Protein 5KOL (pdb70)

Nearest PDB structures (foldseek):
  5kol-assembly2_D  TM=9.914E-01  e=4.634E-33  Escherichia coli O157:H7
  5v01-assembly1_B  TM=9.954E-01  e=6.186E-23  Klebsiella pneumoniae subsp. pneumoniae MGH 78578
  5kvk-assembly1_A-2  TM=9.880E-01  e=1.125E-22  Klebsiella pneumoniae 700603
  6l19-assembly1_B  TM=9.894E-01  e=8.088E-22  Enterobacter asburiae
  5vu3-assembly2_B  TM=9.616E-01  e=5.013E-22  Enterobacter cloacae subsp. cloacae ATCC 13047

Secondary structure (DSSP, 8-state):
----TT-------TT--HHHHHHHHHHHHHHTT--EEEEESTTTTHHHHHHHTSTTGGGTEEEEEEE-SHHHHHHHS---HHHHHHH-SSSHHHHHHHHHHHHHHHT-SEEEEEEE--SS---TTSPPTTEEEEEEEETTEEEEEEEE--S-HHHHHHHHHHHHHHHHHHHT-/---TTTTPPP---TT--HHHHHHHHHHHHHHHT--EEEEESTTTTHHHHHHHTSTTGGGTEEEEEEE-SHHHHHHHH---HHHHHHH-SSSHHHHHHHHHHHHHHHT-SEEEEEEE--SS---TT-PPTTEEEEEEEETTEEEEEEEE--S-HHHHHHHHHHHHHHHHHHHH-/---TTTTPPP---TT--HHHHHHHHHHHHHHHT--EEEEESTTTTHHHHHHHHSTTGGGTEEEEEEE-SHHHHHHHH---HHHHHHH-SSSHHHHHHHHHHHHHHHT-SEEEEEEE--SS---TTSPPTTEEEEEEEETTEEEEEEEE--S-HHHHHHHHHHHHHHHHHHHH-/----TT--PPPP-TT--HHHHHHHHHHHHHHTT--EEEEESTTTTHHHHHHHTSTTGGGTEEEEEEE-SHHHHHHHH---HHHHHHH-SSSHHHHHHHHHHHHHHHT-SEEEEEEE--SS---TTSPPTTEEEEEEEETTEEEEEEEE--S-HHHHHHHHHHHHHHHHHHT-

Radius of gyration: 26.07 Å; Cα contacts (8 Å, |Δi|>4): 1573; chains: 4; bounding box: 56×69×70 Å

InterPro domains:
  IPR008136 CinA, C-terminal [PF02464] (19-171)
  IPR008136 CinA, C-terminal [TIGR00199] (24-169)
  IPR036653 CinA-like, C-terminal [G3DSA:3.90.950.20] (1-172)
  IPR036653 CinA-like, C-terminal [SSF142433] (16-171)

CATH classification: 3.90.950.20

Sequence (691 aa):
GMNINRNKIVQQLLADTDTIENLTSALSQRLIADQLRLTTAESCTGGKLASSALCAAEDTPKFYGAGFVTFTDQAKMKILSSVSQQSSLERYSAVSEKVAAEMATGAIERRADADVSIAITGYGGPEGGEDGTPAGTVWFAWHIKGQNYTAVMHFAGDCETVLALAVRFALAQLLQLLLGMNINRNKIVQLADTDTIENLTSSALSQRLIADQLRLTTAESCTGGKLASSALCAAEDTPKFYGAGFVTFTDQQAKMKILSVSQQSLERYSAVSEKVAAEMATGAIERADADVSIAITGYGGPEGGEDGTPAGTVWFAWHIKGQNYTAVMHFAGDCETVLALAVRFALAQLLQLLLGMNINRNKIVQLADTDTIENLTSALSQRRLIADQLRLTTAESCTGGKLASSALCAAEDTPKFYGAGFVTFTDQAKMKILSVSQQSLERYSAVSEKVAAEMATGAIERADADVSIAITGYGGPEGGEDGTPAGTVWFAWHIKGQNYTAVMHFAGDCETVLALAVRFALAQLLQLLLGMNINRNKIVQLADTDTIENLTSALSQRLIADQLRLTTAESCTGGKLASALCAAEDTPKFYGAGFVTFTDQAKMKILSVSQQSLERYSAVSEKVAAEMATGAIERADADVSIAITGYGGPEGGEDGTPAGTVWFAWHIKGQNYTAVMHFAGDCETVLALAVRFALAQLLQLL

Organism: Escherichia coli O157:H7 (NCBI:txid83334)

Foldseek 3Di:
DDDCPLVDQDDDDPCLALQNLLVVVVVVCLVVQFAEEEEEALLQCVLVVSLVPYPPSVSHYDYYYYQHDPVSLCPQQVQDPVCCVVANCQGQSNQQSSQVSRCVNVVGAKYKYKDFALDPQHDPVPGHHQKMKMWMHHPNDIDIDIDRDDDHSVRSSSVRSSSRSVSVVSVSD/DDDCQLQPQDDDDPPLALQNLLQLVVVLCLVVQFAEEEEEALLQCVLVVSLVPHPPSVSHYDYYYYQHDPVSLCVQQVQDPVVCVPANCQHQSNQQSNQNSRCVVVVGAKYKGKDAALDPDHDPVPGHHQWMKIWMDHPNDIDIDIDRDDDHSVVSSSVRSSSRSVSVSSNSD/DDDCQLQPQDDDDPVLALQVLLQLVVVLQLVVQFAEEEEEELLQCPLVVSNVPYPPSVSHYDYYYYQHDPVSLCPQQVQDPVCCVVANCQGQSSQQSSFVSRCVVVVGAKYKYKDAALDPQHDPVPGHHLKMKMWMDHPNDIDIDIDRDDDHSVVSSSVRSSSRSVSVSSNSD/DDDCPLVDQDDDDPCLDLQNLLQLVLVVCLVVQFAEEEEEALLQCVLVVSLVPHPPSVSHYDYYYYQHDPVSLCPQQVQDPVCCVVANCQHQSNQQSSQVSRCVRPVGAKYKYKDFALDPQHDPVPGHHLWIKMWMGHRNDIDIDIDRDDDHSVVSSSCRSSSRSVSVSSVD

Structure (mmCIF, N/CA/C/O backbone):
data_5KOL
#
_entry.id   5KOL
#
_cell.length_a   76.690
_cell.length_b   89.150
_cell.length_c   245.220
_cell.angle_alpha   90.00
_cell.angle_beta   90.00
_cell.angle_gamma   90.00
#
_symmetry.space_group_name_H-M   'C 2 2 21'
#
loop_
_entity.id
_entity.type
_entity.pdbx_description
1 polymer 'Uncharacterized protein'
2 non-polymer 'CHLORIDE ION'
3 non-polymer GLYCEROL
4 non-polymer 'ACETATE ION'
5 water water
#
loop_
_atom_site.group_PDB
_atom_site.id
_atom_site.type_symbol
_atom_site.label_atom_id
_atom_site.label_alt_id
_atom_site.label_comp_id
_atom_site.label_asym_id
_atom_site.label_entity_id
_atom_site.label_seq_id
_atom_site.pdbx_PDB_ins_code
_atom_site.Cartn_x
_atom_site.Cartn_y
_atom_site.Cartn_z
_atom_site.occupancy
_atom_site.B_iso_or_equiv
_atom_site.auth_seq_id
_atom_site.auth_comp_id
_atom_site.auth_asym_id
_atom_site.auth_atom_id
_atom_site.pdbx_PDB_model_num
ATOM 1 N N . GLY A 1 1 ? 36.855 28.490 98.311 1.00 64.59 0 GLY A N 1
ATOM 2 C CA . GLY A 1 1 ? 36.080 28.499 99.541 1.00 66.45 0 GLY A CA 1
ATOM 3 C C . GLY A 1 1 ? 36.598 29.524 100.540 1.00 66.32 0 GLY A C 1
ATOM 4 O O . GLY A 1 1 ? 37.716 29.399 101.043 1.00 69.48 0 GLY A O 1
ATOM 5 N N . MET A 1 2 ? 35.777 30.528 100.842 1.00 51.79 1 MET A N 1
ATOM 6 C CA . MET A 1 2 ? 36.184 31.677 101.643 1.00 53.32 1 MET A CA 1
ATOM 7 C C . MET A 1 2 ? 35.821 31.469 103.114 1.00 55.62 1 MET A C 1
ATOM 8 O O . MET A 1 2 ? 34.637 31.401 103.461 1.00 43.77 1 MET A O 1
ATOM 13 N N . ASN A 1 3 ? 36.837 31.420 103.977 1.00 52.17 2 ASN A N 1
ATOM 14 C CA . ASN A 1 3 ? 36.636 31.291 105.418 1.00 48.10 2 ASN A CA 1
ATOM 15 C C . ASN A 1 3 ? 36.464 32.675 106.034 1.00 51.74 2 ASN A C 1
ATOM 16 O O . ASN A 1 3 ? 37.273 33.569 105.778 1.00 61.32 2 ASN A O 1
ATOM 21 N N . ILE A 1 4 ? 35.410 32.856 106.834 1.00 45.71 3 ILE A N 1
ATOM 22 C CA . ILE A 1 4 ? 35.011 34.193 107.272 1.00 48.76 3 ILE A CA 1
ATOM 23 C C . ILE A 1 4 ? 35.157 34.385 108.777 1.00 45.92 3 ILE A C 1
ATOM 24 O O . ILE A 1 4 ? 34.638 35.367 109.321 1.00 41.38 3 ILE A O 1
ATOM 29 N N . ASN A 1 5 ? 35.867 33.483 109.466 1.00 47.73 4 ASN A N 1
ATOM 30 C CA . ASN A 1 5 ? 36.005 33.593 110.919 1.00 55.12 4 ASN A CA 1
ATOM 31 C C . ASN A 1 5 ? 36.741 34.861 111.341 1.00 54.39 4 ASN A C 1
ATOM 32 O O . ASN A 1 5 ? 36.538 35.355 112.457 1.00 51.14 4 ASN A O 1
ATOM 37 N N . ARG A 1 6 ? 37.604 35.393 110.487 1.00 45.96 5 ARG A N 1
ATOM 38 C CA . ARG A 1 6 ? 38.359 36.576 110.872 1.00 56.79 5 ARG A CA 1
ATOM 39 C C . ARG A 1 6 ? 37.726 37.876 110.380 1.00 50.81 5 ARG A C 1
ATOM 40 O O . ARG A 1 6 ? 38.173 38.955 110.783 1.00 48.25 5 ARG A O 1
ATOM 48 N N . ASN A 1 7 ? 36.685 37.800 109.546 1.00 51.21 6 ASN A N 1
ATOM 49 C CA . ASN A 1 7 ? 35.961 38.984 109.073 1.00 43.17 6 ASN A CA 1
ATOM 50 C C . ASN A 1 7 ? 35.046 39.508 110.185 1.00 42.08 6 ASN A C 1
ATOM 51 O O . ASN A 1 7 ? 33.817 39.379 110.156 1.00 42.32 6 ASN A O 1
ATOM 56 N N . LYS A 1 8 ? 35.670 40.115 111.191 1.00 41.13 7 LYS A N 1
ATOM 57 C CA . LYS A 1 8 ? 34.954 40.877 112.206 1.00 48.63 7 LYS A CA 1
ATOM 58 C C . LYS A 1 8 ? 35.438 42.317 112.150 1.00 45.43 7 LYS A C 1
ATOM 59 O O . LYS A 1 8 ? 36.645 42.563 112.084 1.00 38.23 7 LYS A O 1
ATOM 65 N N . ILE A 1 9 ? 34.498 43.258 112.148 1.00 38.97 8 ILE A N 1
ATOM 66 C CA . ILE A 1 9 ? 34.822 44.668 112.333 1.00 42.97 8 ILE A CA 1
ATOM 67 C C . ILE A 1 9 ? 35.155 44.872 113.809 1.00 48.42 8 ILE A C 1
ATOM 68 O O . ILE A 1 9 ? 34.280 44.749 114.670 1.00 46.18 8 ILE A O 1
ATOM 73 N N . VAL A 1 10 ? 36.420 45.171 114.112 1.00 42.69 9 VAL A N 1
ATOM 74 C CA . VAL A 1 10 ? 36.810 45.296 115.509 1.00 41.70 9 VAL A CA 1
ATOM 75 C C . VAL A 1 10 ? 36.061 46.460 116.142 1.00 41.74 9 VAL A C 1
ATOM 76 O O . VAL A 1 10 ? 35.824 47.498 115.508 1.00 42.32 9 VAL A O 1
ATOM 80 N N . GLN A 1 11 ? 35.645 46.274 117.391 1.00 39.20 10 GLN A N 1
ATOM 81 C CA A GLN A 1 11 ? 35.008 47.324 118.178 0.63 40.82 10 GLN A CA 1
ATOM 82 C CA B GLN A 1 11 ? 35.014 47.333 118.170 0.37 40.85 10 GLN A CA 1
ATOM 83 C C . GLN A 1 11 ? 36.049 47.854 119.157 1.00 42.42 10 GLN A C 1
ATOM 84 O O . GLN A 1 11 ? 36.437 47.150 120.095 1.00 44.94 10 GLN A O 1
ATOM 95 N N . LEU A 1 12 ? 36.516 49.080 118.935 1.00 35.43 11 LEU A N 1
ATOM 96 C CA A LEU A 1 12 ? 37.609 49.610 119.740 0.34 35.48 11 LEU A CA 1
ATOM 97 C CA B LEU A 1 12 ? 37.608 49.615 119.738 0.66 35.85 11 LEU A CA 1
ATOM 98 C C . LEU A 1 12 ? 37.225 49.679 121.214 1.00 37.99 11 LEU A C 1
ATOM 99 O O . LEU A 1 12 ? 36.146 50.163 121.573 1.00 37.53 11 LEU A O 1
ATOM 108 N N . ALA A 1 13 ? 38.120 49.203 122.062 1.00 37.22 12 ALA A N 1
ATOM 109 C CA . ALA A 1 13 ? 37.975 49.262 123.511 1.00 33.80 12 ALA A CA 1
ATOM 110 C C . ALA A 1 13 ? 38.998 50.246 124.068 1.00 36.08 12 ALA A C 1
ATOM 111 O O . ALA A 1 13 ? 40.008 50.556 123.423 1.00 32.21 12 ALA A O 1
ATOM 113 N N . ASP A 1 14 ? 38.750 50.729 125.287 1.00 33.57 13 ASP A N 1
ATOM 114 C CA . ASP A 1 14 ? 39.711 51.653 125.886 1.00 31.68 13 ASP A CA 1
ATOM 115 C C . ASP A 1 14 ? 41.092 51.030 126.052 1.00 25.71 13 ASP A C 1
ATOM 116 O O . ASP A 1 14 ? 42.088 51.763 126.133 1.00 32.11 13 ASP A O 1
ATOM 121 N N . THR A 1 15 ? 41.186 49.701 126.117 1.00 31.22 14 THR A N 1
ATOM 122 C CA . THR A 1 15 ? 42.501 49.065 126.163 1.00 30.43 14 THR A CA 1
ATOM 123 C C . THR A 1 15 ? 43.207 49.097 124.813 1.00 31.36 14 THR A C 1
ATOM 124 O O . THR A 1 15 ? 44.420 48.871 124.760 1.00 27.86 14 THR A O 1
ATOM 128 N N . ASP A 1 16 ? 42.484 49.377 123.724 1.00 27.42 15 ASP A N 1
ATOM 129 C CA . ASP A 1 16 ? 43.097 49.528 122.401 1.00 34.33 15 ASP A CA 1
ATOM 130 C C . ASP A 1 16 ? 43.681 50.933 122.222 1.00 29.26 15 ASP A C 1
ATOM 131 O O . ASP A 1 16 ? 43.293 51.697 121.339 1.00 29.62 15 ASP A O 1
ATOM 136 N N . THR A 1 17 ? 44.636 51.272 123.087 1.00 29.36 16 THR A N 1
ATOM 137 C CA . THR A 1 17 ? 45.368 52.519 122.920 1.00 26.90 16 THR A CA 1
ATOM 138 C C . THR A 1 17 ? 46.367 52.393 121.766 1.00 28.71 16 THR A C 1
ATOM 139 O O . THR A 1 17 ? 46.744 51.297 121.367 1.00 25.17 16 THR A O 1
ATOM 143 N N . ILE A 1 18 ? 46.812 53.540 121.237 1.00 27.42 17 ILE A N 1
ATOM 144 C CA . ILE A 1 18 ? 47.891 53.504 120.246 1.00 28.32 17 ILE A CA 1
ATOM 145 C C . ILE A 1 18 ? 49.075 52.714 120.784 1.00 29.85 17 ILE A C 1
ATOM 146 O O . ILE A 1 18 ? 49.680 51.905 120.077 1.00 25.82 17 ILE A O 1
ATOM 151 N N . GLU A 1 19 ? 49.420 52.941 122.050 1.00 28.86 18 GLU A N 1
ATOM 152 C CA . GLU A 1 19 ? 50.586 52.295 122.636 1.00 29.58 18 GLU A CA 1
ATOM 153 C C . GLU A 1 19 ? 50.426 50.778 122.652 1.00 28.65 18 GLU A C 1
ATOM 154 O O . GLU A 1 19 ? 51.336 50.047 122.245 1.00 26.23 18 GLU A O 1
ATOM 160 N N . ASN A 1 20 ? 49.280 50.285 123.148 1.00 25.17 19 ASN A N 1
ATOM 161 C CA . ASN A 1 20 ? 49.075 48.842 123.279 1.00 27.25 19 ASN A CA 1
ATOM 162 C C . ASN A 1 20 ? 48.953 48.174 121.917 1.00 26.93 19 ASN A C 1
ATOM 163 O O . ASN A 1 20 ? 49.439 47.055 121.725 1.00 21.24 19 ASN A O 1
ATOM 168 N N . LEU A 1 21 ? 48.309 48.844 120.961 1.00 26.52 20 LEU A N 1
ATOM 169 C CA . LEU A 1 21 ? 48.145 48.267 119.628 1.00 28.41 20 LEU A CA 1
ATOM 170 C C . LEU A 1 21 ? 49.485 48.131 118.915 1.00 23.55 20 LEU A C 1
ATOM 171 O O . LEU A 1 21 ? 49.754 47.107 118.280 1.00 30.61 20 LEU A O 1
ATOM 176 N N . THR A 1 22 ? 50.328 49.163 118.988 1.00 23.45 21 THR A N 1
ATOM 177 C CA . THR A 1 22 ? 51.616 49.092 118.302 1.00 24.10 21 THR A CA 1
ATOM 178 C C . THR A 1 22 ? 52.560 48.144 119.020 1.00 26.67 21 THR A C 1
ATOM 179 O O . THR A 1 22 ? 53.461 47.579 118.393 1.00 24.13 21 THR A O 1
ATOM 183 N N . SER A 1 23 ? 52.368 47.962 120.334 1.00 22.96 22 SER A N 1
ATOM 184 C CA . SER A 1 23 ? 53.098 46.928 121.056 1.00 27.07 22 SER A CA 1
ATOM 185 C C . SER A 1 23 ? 52.803 45.550 120.486 1.00 24.93 22 SER A C 1
ATOM 186 O O . SER A 1 23 ? 53.720 44.772 120.178 1.00 27.88 22 SER A O 1
ATOM 189 N N . ALA A 1 24 ? 51.519 45.217 120.351 1.00 25.75 23 ALA A N 1
ATOM 190 C CA . ALA A 1 24 ? 51.169 43.904 119.816 1.00 27.07 23 ALA A CA 1
ATOM 191 C C . ALA A 1 24 ? 51.606 43.782 118.360 1.00 29.96 23 ALA A C 1
ATOM 192 O O . ALA A 1 24 ? 52.200 42.774 117.956 1.00 27.38 23 ALA A O 1
ATOM 194 N N . LEU A 1 25 ? 51.352 44.825 117.569 1.00 30.48 24 LEU A N 1
ATOM 195 C CA . LEU A 1 25 ? 51.627 44.761 116.138 1.00 28.64 24 LEU A CA 1
ATOM 196 C C . LEU A 1 25 ? 53.124 44.684 115.852 1.00 27.50 24 LEU A C 1
ATOM 197 O O . LEU A 1 25 ? 53.557 43.934 114.964 1.00 28.37 24 LEU A O 1
ATOM 202 N N . SER A 1 26 ? 53.937 45.462 116.575 1.00 26.95 25 SER A N 1
ATOM 203 C CA . SER A 1 26 ? 55.366 45.444 116.297 1.00 31.89 25 SER A CA 1
ATOM 204 C C . SER A 1 26 ? 55.948 44.060 116.545 1.00 31.64 25 SER A C 1
ATOM 205 O O . SER A 1 26 ? 56.654 43.508 115.697 1.00 30.78 25 SER A O 1
ATOM 208 N N . GLN A 1 27 ? 55.616 43.449 117.680 1.00 26.66 26 GLN A N 1
ATOM 209 C CA . GLN A 1 27 ? 56.236 42.165 117.978 1.00 37.36 26 GLN A CA 1
ATOM 210 C C . GLN A 1 27 ? 55.704 41.061 117.079 1.00 29.60 26 GLN A C 1
ATOM 211 O O . GLN A 1 27 ? 56.437 40.120 116.756 1.00 34.54 26 GLN A O 1
ATOM 217 N N . ARG A 1 28 ? 54.463 41.192 116.612 1.00 29.26 27 ARG A N 1
ATOM 218 C CA . ARG A 1 28 ? 53.911 40.209 115.686 1.00 31.30 27 ARG A CA 1
ATOM 219 C C . ARG A 1 28 ? 54.625 40.249 114.337 1.00 40.98 27 ARG A C 1
ATOM 220 O O . ARG A 1 28 ? 54.991 39.199 113.777 1.00 35.83 27 ARG A O 1
ATOM 228 N N . LEU A 1 29 ? 54.812 41.449 113.786 1.00 31.70 28 LEU A N 1
ATOM 229 C CA . LEU A 1 29 ? 55.444 41.549 112.474 1.00 31.79 28 LEU A CA 1
ATOM 230 C C . LEU A 1 29 ? 56.929 41.218 112.544 1.00 30.80 28 LEU A C 1
ATOM 231 O O . LEU A 1 29 ? 57.472 40.620 111.606 1.00 39.73 28 LEU A O 1
ATOM 236 N N . ILE A 1 30 ? 57.600 41.598 113.635 1.00 32.57 29 ILE A N 1
ATOM 237 C CA . ILE A 1 30 ? 58.998 41.216 113.811 1.00 40.19 29 ILE A CA 1
ATOM 238 C C . ILE A 1 30 ? 59.124 39.700 113.868 1.00 44.55 29 ILE A C 1
ATOM 239 O O . ILE A 1 30 ? 60.018 39.108 113.251 1.00 45.68 29 ILE A O 1
ATOM 244 N N . ALA A 1 31 ? 58.220 39.048 114.600 1.00 40.24 30 ALA A N 1
ATOM 245 C CA . ALA A 1 31 ? 58.258 37.600 114.705 1.00 43.77 30 ALA A CA 1
ATOM 246 C C . ALA A 1 31 ? 58.043 36.956 113.343 1.00 49.33 30 ALA A C 1
ATOM 247 O O . ALA A 1 31 ? 58.688 35.953 113.009 1.00 48.65 30 ALA A O 1
ATOM 249 N N . ASP A 1 32 ? 57.149 37.527 112.541 1.00 42.51 31 ASP A N 1
ATOM 250 C CA . ASP A 1 32 ? 56.861 37.006 111.213 1.00 39.15 31 ASP A CA 1
ATOM 251 C C . ASP A 1 32 ? 57.856 37.483 110.166 1.00 44.34 31 ASP A C 1
ATOM 252 O O . ASP A 1 32 ? 57.721 37.109 108.996 1.00 40.88 31 ASP A O 1
ATOM 257 N N . GLN A 1 33 ? 58.841 38.292 110.551 1.00 38.20 32 GLN A N 1
ATOM 258 C CA . GLN A 1 33 ? 59.799 38.868 109.607 1.00 48.55 32 GLN A CA 1
ATOM 259 C C . GLN A 1 33 ? 59.087 39.536 108.428 1.00 44.59 32 GLN A C 1
ATOM 260 O O . GLN A 1 33 ? 59.444 39.356 107.259 1.00 40.97 32 GLN A O 1
ATOM 266 N N . LEU A 1 34 ? 58.056 40.311 108.747 1.00 37.62 33 LEU A N 1
ATOM 267 C CA . LEU A 1 34 ? 57.285 41.054 107.757 1.00 39.33 33 LEU A CA 1
ATOM 268 C C . LEU A 1 34 ? 57.571 42.545 107.880 1.00 37.24 33 LEU A C 1
ATOM 269 O O . LEU A 1 34 ? 57.793 43.055 108.984 1.00 32.35 33 LEU A O 1
ATOM 274 N N . ARG A 1 35 ? 57.571 43.243 106.742 1.00 40.65 34 ARG A N 1
ATOM 275 C CA . ARG A 1 35 ? 57.846 44.672 106.696 1.00 29.68 34 ARG A CA 1
ATOM 276 C C . ARG A 1 35 ? 56.580 45.445 106.322 1.00 30.17 34 ARG A C 1
ATOM 277 O O . ARG A 1 35 ? 55.914 45.125 105.334 1.00 31.50 34 ARG A O 1
ATOM 285 N N . LEU A 1 36 ? 56.241 46.439 107.130 1.00 36.51 35 LEU A N 1
ATOM 286 C CA . LEU A 1 36 ? 55.005 47.202 107.006 1.00 30.29 35 LEU A CA 1
ATOM 287 C C . LEU A 1 36 ? 55.273 48.538 106.324 1.00 29.70 35 LEU A C 1
ATOM 288 O O . LEU A 1 36 ? 56.341 49.133 106.487 1.00 26.83 35 LEU A O 1
ATOM 293 N N . THR A 1 37 ? 54.296 48.997 105.542 1.00 24.51 36 THR A N 1
ATOM 294 C CA . THR A 1 37 ? 54.288 50.342 104.992 1.00 27.99 36 THR A CA 1
ATOM 295 C C . THR A 1 37 ? 52.870 50.888 105.122 1.00 24.99 36 THR A C 1
ATOM 296 O O . THR A 1 37 ? 51.911 50.129 105.275 1.00 26.68 36 THR A O 1
ATOM 300 N N . THR A 1 38 ? 52.744 52.212 105.083 1.00 21.54 37 THR A N 1
ATOM 301 C CA . THR A 1 38 ? 51.464 52.881 105.313 1.00 21.54 37 THR A CA 1
ATOM 302 C C . THR A 1 38 ? 51.247 53.978 104.282 1.00 26.06 37 THR A C 1
ATOM 303 O O . THR A 1 38 ? 52.202 54.568 103.770 1.00 25.98 37 THR A O 1
ATOM 307 N N . ALA A 1 39 ? 49.974 54.247 103.996 1.00 24.85 38 ALA A N 1
ATOM 308 C CA . ALA A 1 39 ? 49.552 55.307 103.094 1.00 27.91 38 ALA A CA 1
ATOM 309 C C . ALA A 1 39 ? 48.357 55.990 103.736 1.00 27.07 38 ALA A C 1
ATOM 310 O O . ALA A 1 39 ? 47.398 55.316 104.113 1.00 24.50 38 ALA A O 1
ATOM 312 N N . GLU A 1 40 ? 48.392 57.313 103.876 1.00 21.78 39 GLU A N 1
ATOM 313 C CA . GLU A 1 40 ? 47.259 57.958 104.527 1.00 22.36 39 GLU A CA 1
ATOM 314 C C . GLU A 1 40 ? 46.965 59.297 103.883 1.00 22.75 39 GLU A C 1
ATOM 315 O O . GLU A 1 40 ? 47.827 59.912 103.254 1.00 24.45 39 GLU A O 1
ATOM 321 N N . SER A 1 41 ? 45.719 59.725 104.028 1.00 24.63 40 SER A N 1
ATOM 322 C CA . SER A 1 41 ? 45.316 61.035 103.544 1.00 25.85 40 SER A CA 1
ATOM 323 C C . SER A 1 41 ? 44.831 61.939 104.684 1.00 26.72 40 SER A C 1
ATOM 324 O O . SER A 1 41 ? 45.585 62.791 105.185 1.00 24.78 40 SER A O 1
ATOM 327 N N . CYS A 1 42 ? 43.566 61.769 105.088 1.00 24.57 41 CYS A N 1
ATOM 328 C CA . CYS A 1 42 ? 42.967 62.644 106.094 1.00 32.27 41 CYS A CA 1
ATOM 329 C C . CYS A 1 42 ? 43.699 62.578 107.436 1.00 34.55 41 CYS A C 1
ATOM 330 O O . CYS A 1 42 ? 43.746 63.584 108.153 1.00 26.90 41 CYS A O 1
ATOM 333 N N . THR A 1 43 ? 44.276 61.424 107.799 1.00 22.30 42 THR A N 1
ATOM 334 C CA . THR A 1 43 ? 44.969 61.339 109.090 1.00 25.86 42 THR A CA 1
ATOM 335 C C . THR A 1 43 ? 46.337 62.021 109.078 1.00 28.98 42 THR A C 1
ATOM 336 O O . THR A 1 43 ? 46.942 62.187 110.148 1.00 23.77 42 THR A O 1
ATOM 340 N N . GLY A 1 44 ? 46.837 62.421 107.902 1.00 27.98 43 GLY A N 1
ATOM 341 C CA . GLY A 1 44 ? 47.868 63.443 107.782 1.00 26.59 43 GLY A CA 1
ATOM 342 C C . GLY A 1 44 ? 49.283 63.034 108.134 1.00 31.27 43 GLY A C 1
ATOM 343 O O . GLY A 1 44 ? 50.182 63.876 108.062 1.00 28.31 43 GLY A O 1
ATOM 344 N N . GLY A 1 45 ? 49.533 61.773 108.461 1.00 20.81 44 GLY A N 1
ATOM 345 C CA . GLY A 1 45 ? 50.815 61.380 109.014 1.00 20.81 44 GLY A CA 1
ATOM 346 C C . GLY A 1 45 ? 50.735 60.877 110.439 1.00 22.17 44 GLY A C 1
ATOM 347 O O . GLY A 1 45 ? 51.757 60.433 110.990 1.00 23.98 44 GLY A O 1
ATOM 348 N N . LYS A 1 46 ? 49.550 60.919 111.049 1.00 23.79 45 LYS A N 1
ATOM 349 C CA . LYS A 1 46 ? 49.423 60.491 112.435 1.00 26.79 45 LYS A CA 1
ATOM 350 C C . LYS A 1 46 ? 49.477 58.972 112.584 1.00 28.14 45 LYS A C 1
ATOM 351 O O . LYS A 1 46 ? 49.831 58.494 113.669 1.00 23.51 45 LYS A O 1
ATOM 357 N N . LEU A 1 47 ? 49.135 58.202 111.534 1.00 25.44 46 LEU A N 1
ATOM 358 C CA . LEU A 1 47 ? 49.339 56.755 111.583 1.00 22.55 46 LEU A CA 1
ATOM 359 C C . LEU A 1 47 ? 50.827 56.421 111.563 1.00 26.12 46 LEU A C 1
ATOM 360 O O . LEU A 1 47 ? 51.313 55.644 112.397 1.00 27.21 46 LEU A O 1
ATOM 365 N N . ALA A 1 48 ? 51.569 57.027 110.624 1.00 26.91 47 ALA A N 1
ATOM 366 C CA . ALA A 1 48 ? 53.024 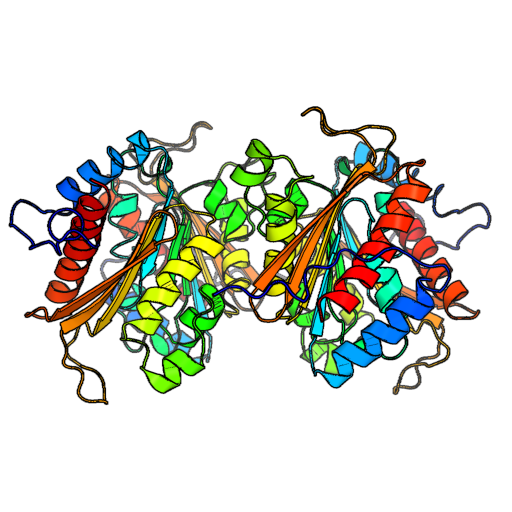56.899 110.597 1.00 23.83 47 ALA A CA 1
ATOM 367 C C . ALA A 1 48 ? 53.643 57.296 111.929 1.00 23.91 47 ALA A C 1
ATOM 368 O O . ALA A 1 48 ? 54.538 56.602 112.430 1.00 23.87 47 ALA A O 1
ATOM 370 N N . SER A 1 49 ? 53.182 58.416 112.501 1.00 23.34 48 SER A N 1
ATOM 371 C CA A SER A 1 49 ? 53.701 58.863 113.792 0.54 28.19 48 SER A CA 1
ATOM 372 C CA B SER A 1 49 ? 53.682 58.874 113.801 0.46 29.36 48 SER A CA 1
ATOM 373 C C . SER A 1 49 ? 53.443 57.832 114.881 1.00 29.10 48 SER A C 1
ATOM 374 O O . SER A 1 49 ? 54.289 57.634 115.768 1.00 27.83 48 SER A O 1
ATOM 379 N N . ALA A 1 50 ? 52.285 57.179 114.848 1.00 32.03 49 ALA A N 1
ATOM 380 C CA . ALA A 1 50 ? 51.998 56.145 115.833 1.00 31.31 49 ALA A CA 1
ATOM 381 C C . ALA A 1 50 ? 53.020 55.019 115.742 1.00 27.55 49 ALA A C 1
ATOM 382 O O . ALA A 1 50 ? 53.534 54.543 116.762 1.00 29.65 49 ALA A O 1
ATOM 384 N N . LEU A 1 51 ? 53.360 54.614 114.519 1.00 25.14 50 LEU A N 1
ATOM 385 C CA . LEU A 1 51 ? 54.305 53.524 114.300 1.00 24.60 50 LEU A CA 1
ATOM 386 C C . LEU A 1 51 ? 55.746 53.929 114.567 1.00 30.79 50 LEU A C 1
ATOM 387 O O . LEU A 1 51 ? 56.546 53.096 115.017 1.00 31.41 50 LEU A O 1
ATOM 392 N N . CYS A 1 52 ? 56.107 55.183 114.266 1.00 26.68 51 CYS A N 1
ATOM 393 C CA . CYS A 1 52 ? 57.463 55.635 114.541 1.00 31.59 51 CYS A CA 1
ATOM 394 C C . CYS A 1 52 ? 57.715 55.802 116.028 1.00 32.13 51 CYS A C 1
ATOM 395 O O . CYS A 1 52 ? 58.877 55.818 116.445 1.00 35.85 51 CYS A O 1
ATOM 398 N N . ALA A 1 53 ? 56.662 55.961 116.827 1.00 32.26 52 ALA A N 1
ATOM 399 C CA . ALA A 1 53 ? 56.798 56.033 118.274 1.00 31.77 52 ALA A CA 1
ATOM 400 C C . ALA A 1 53 ? 56.796 54.655 118.921 1.00 37.62 52 ALA A C 1
ATOM 401 O O . ALA A 1 53 ? 57.043 54.547 120.125 1.00 33.99 52 ALA A O 1
ATOM 403 N N . ALA A 1 54 ? 56.529 53.610 118.148 1.00 37.64 53 ALA A N 1
ATOM 404 C CA . ALA A 1 54 ? 56.579 52.271 118.696 1.00 40.02 53 ALA A CA 1
ATOM 405 C C . ALA A 1 54 ? 58.019 51.856 118.984 1.00 42.01 53 ALA A C 1
ATOM 406 O O . ALA A 1 54 ? 58.991 52.432 118.487 1.00 44.66 53 ALA A O 1
ATOM 408 N N . GLU A 1 55 ? 58.111 50.785 119.746 1.00 42.27 54 GLU A N 1
ATOM 409 C CA . GLU A 1 55 ? 59.374 50.199 120.098 1.00 47.77 54 GLU A CA 1
ATOM 410 C C . GLU A 1 55 ? 59.923 49.430 118.933 1.00 39.19 54 GLU A C 1
ATOM 411 O O . GLU A 1 55 ? 59.190 48.751 118.276 1.00 39.47 54 GLU A O 1
ATOM 417 N N . ASP A 1 56 ? 61.215 49.545 118.690 1.00 35.66 55 ASP A N 1
ATOM 418 C CA . ASP A 1 56 ? 61.876 48.769 117.637 1.00 42.48 55 ASP A CA 1
ATOM 419 C C . ASP A 1 56 ? 61.203 48.954 116.274 1.00 41.90 55 ASP A C 1
ATOM 420 O O . ASP A 1 56 ? 61.145 48.028 115.460 1.00 35.85 55 ASP A O 1
ATOM 425 N N . THR A 1 57 ? 60.707 50.173 116.021 1.00 36.32 56 THR A N 1
ATOM 426 C CA . THR A 1 57 ? 60.214 50.557 114.691 1.00 33.67 56 THR A CA 1
ATOM 427 C C . THR A 1 57 ? 61.097 50.090 113.536 1.00 32.51 56 THR A C 1
ATOM 428 O O . THR A 1 57 ? 60.556 49.517 112.584 1.00 30.74 56 THR A O 1
ATOM 432 N N . PRO A 1 58 ? 62.424 50.290 113.545 1.00 39.75 57 PRO A N 1
ATOM 433 C CA . PRO A 1 58 ? 63.205 49.975 112.338 1.00 35.43 57 PRO A CA 1
ATOM 434 C C . PRO A 1 58 ? 63.227 48.507 111.999 1.00 41.15 57 PRO A C 1
ATOM 435 O O . PRO A 1 58 ? 63.587 48.166 110.869 1.00 41.43 57 PRO A O 1
ATOM 439 N N . LYS A 1 59 ? 62.860 47.631 112.935 1.00 37.31 58 LYS A N 1
ATOM 440 C CA . LYS A 1 59 ? 62.821 46.206 112.666 1.00 37.12 58 LYS A CA 1
ATOM 441 C C . LYS A 1 59 ? 61.594 45.787 111.869 1.00 37.71 58 LYS A C 1
ATOM 442 O O . LYS A 1 59 ? 61.528 44.631 111.443 1.00 38.82 58 LYS A O 1
ATOM 448 N N . PHE A 1 60 ? 60.631 46.682 111.636 1.00 32.27 59 PHE A N 1
ATOM 449 C CA . PHE A 1 60 ? 59.469 46.273 110.852 1.00 30.37 59 PHE A CA 1
ATOM 450 C C . PHE A 1 60 ? 58.859 47.386 110.009 1.00 30.14 59 PHE A C 1
ATOM 451 O O . PHE A 1 60 ? 57.985 47.103 109.182 1.00 28.74 59 PHE A O 1
ATOM 459 N N . TYR A 1 61 ? 59.295 48.639 110.183 1.00 33.75 60 TYR A N 1
ATOM 460 C CA . TYR A 1 61 ? 58.639 49.760 109.507 1.00 30.81 60 TYR A CA 1
ATOM 461 C C . TYR A 1 61 ? 59.650 50.813 109.087 1.00 32.97 60 TYR A C 1
ATOM 462 O O . TYR A 1 61 ? 60.418 51.300 109.919 1.00 34.95 60 TYR A O 1
ATOM 471 N N . GLY A 1 62 ? 59.613 51.204 107.812 1.00 29.96 61 GLY A N 1
ATOM 472 C CA . GLY A 1 62 ? 60.466 52.287 107.365 1.00 38.90 61 GLY A CA 1
ATOM 473 C C . GLY A 1 62 ? 59.771 53.369 106.561 1.00 31.34 61 GLY A C 1
ATOM 474 O O . GLY A 1 62 ? 60.104 54.547 106.705 1.00 35.21 61 GLY A O 1
ATOM 475 N N . ALA A 1 63 ? 58.796 52.997 105.734 1.00 28.69 62 ALA A N 1
ATOM 476 C CA . ALA A 1 63 ? 58.262 53.874 104.696 1.00 28.47 62 ALA A CA 1
ATOM 477 C C . ALA A 1 63 ? 56.814 54.228 104.980 1.00 31.16 62 ALA A C 1
ATOM 478 O O . ALA A 1 63 ? 55.941 53.345 104.999 1.00 26.74 62 ALA A O 1
ATOM 480 N N . GLY A 1 64 ? 56.534 55.511 105.139 1.00 26.69 63 GLY A N 1
ATOM 481 C CA . GLY A 1 64 ? 55.177 56.002 105.278 1.00 23.91 63 GLY A CA 1
ATOM 482 C C . GLY A 1 64 ? 54.898 57.076 104.252 1.00 29.52 63 GLY A C 1
ATOM 483 O O . GLY A 1 64 ? 55.734 57.948 104.014 1.00 27.36 63 GLY A O 1
ATOM 484 N N . PHE A 1 65 ? 53.714 57.021 103.650 1.00 23.69 64 PHE A N 1
ATOM 485 C CA . PHE A 1 65 ? 53.327 57.978 102.626 1.00 29.20 64 PHE A CA 1
ATOM 486 C C . PHE A 1 65 ? 52.136 58.780 103.121 1.00 22.89 64 PHE A C 1
ATOM 487 O O . PHE A 1 65 ? 51.202 58.212 103.696 1.00 23.57 64 PHE A O 1
ATOM 495 N N . VAL A 1 66 ? 52.199 60.093 102.935 1.00 21.11 65 VAL A N 1
ATOM 496 C CA . VAL A 1 66 ? 51.071 60.978 103.150 1.00 23.46 65 VAL A CA 1
ATOM 497 C C . VAL A 1 66 ? 50.727 61.583 101.802 1.00 27.39 65 VAL A C 1
ATOM 498 O O . VAL A 1 66 ? 51.569 62.246 101.182 1.00 28.23 65 VAL A O 1
ATOM 502 N N . THR A 1 67 ? 49.500 61.350 101.340 1.00 24.82 66 THR A N 1
ATOM 503 C CA . THR A 1 67 ? 49.061 61.803 100.008 1.00 28.26 66 THR A CA 1
ATOM 504 C C . THR A 1 67 ? 47.705 62.466 100.208 1.00 27.58 66 THR A C 1
ATOM 505 O O . THR A 1 67 ? 46.671 61.791 100.149 1.00 23.59 66 THR A O 1
ATOM 509 N N . PHE A 1 68 ? 47.722 63.780 100.434 1.00 26.48 67 PHE A N 1
ATOM 510 C CA . PHE A 1 68 ? 46.534 64.520 100.837 1.00 29.03 67 PHE A CA 1
ATOM 511 C C . PHE A 1 68 ? 45.639 64.900 99.664 1.00 29.95 67 PHE A C 1
ATOM 512 O O . PHE A 1 68 ? 44.455 65.178 99.882 1.00 28.70 67 PHE A O 1
ATOM 520 N N . THR A 1 69 ? 46.165 64.929 98.436 1.00 27.54 68 THR A N 1
ATOM 521 C CA . THR A 1 69 ? 45.415 65.409 97.283 1.00 31.19 68 THR A CA 1
ATOM 522 C C . THR A 1 69 ? 45.249 64.308 96.239 1.00 30.95 68 THR A C 1
ATOM 523 O O . THR A 1 69 ? 45.898 63.260 96.291 1.00 29.77 68 THR A O 1
ATOM 527 N N . ASP A 1 70 ? 44.374 64.564 95.259 1.00 26.91 69 ASP A N 1
ATOM 528 C CA . ASP A 1 70 ? 44.204 63.599 94.174 1.00 33.22 69 ASP A CA 1
ATOM 529 C C . ASP A 1 70 ? 45.516 63.395 93.426 1.00 32.72 69 ASP A C 1
ATOM 530 O O . ASP A 1 70 ? 45.909 62.258 93.126 1.00 31.36 69 ASP A O 1
ATOM 535 N N . GLN A 1 71 ? 46.224 64.489 93.151 1.00 30.08 70 GLN A N 1
ATOM 536 C CA . GLN A 1 71 ? 47.463 64.411 92.380 1.00 34.12 70 GLN A CA 1
ATOM 537 C C . GLN A 1 71 ? 48.527 63.628 93.127 1.00 31.19 70 GLN A C 1
ATOM 538 O O . GLN A 1 71 ? 49.273 62.854 92.518 1.00 28.54 70 GLN A O 1
ATOM 544 N N . ALA A 1 72 ? 48.626 63.828 94.448 1.00 28.00 71 ALA A N 1
ATOM 545 C CA . ALA A 1 72 ? 49.629 63.093 95.206 1.00 29.28 71 ALA A CA 1
ATOM 546 C C . ALA A 1 72 ? 49.322 61.596 95.215 1.00 20.91 71 ALA A C 1
ATOM 547 O O . ALA A 1 72 ? 50.236 60.768 95.104 1.00 27.02 71 ALA A O 1
ATOM 549 N N . LYS A 1 73 ? 48.043 61.225 95.348 1.00 22.11 72 LYS A N 1
ATOM 550 C CA . LYS A 1 73 ? 47.679 59.817 95.268 1.00 26.02 72 LYS A CA 1
ATOM 551 C C . LYS A 1 73 ? 48.051 59.231 93.908 1.00 25.29 72 LYS A C 1
ATOM 552 O O . LYS A 1 73 ? 48.551 58.104 93.822 1.00 26.01 72 LYS A O 1
ATOM 558 N N . MET A 1 74 ? 47.826 59.992 92.840 1.00 24.66 73 MET A N 1
ATOM 559 C CA . MET A 1 74 ? 48.138 59.511 91.494 1.00 26.44 73 MET A CA 1
ATOM 560 C C . MET A 1 74 ? 49.643 59.381 91.271 1.00 23.11 73 MET A C 1
ATOM 561 O O . MET A 1 74 ? 50.098 58.440 90.610 1.00 28.75 73 MET A O 1
ATOM 566 N N . LYS A 1 75 ? 50.429 60.338 91.773 1.00 26.07 74 LYS A N 1
ATOM 567 C CA . LYS A 1 75 ? 51.854 60.347 91.471 1.00 29.08 74 LYS A CA 1
ATOM 568 C C . LYS A 1 75 ? 52.628 59.385 92.364 1.00 32.38 74 LYS A C 1
ATOM 569 O O . LYS A 1 75 ? 53.508 58.662 91.883 1.00 27.44 74 LYS A O 1
ATOM 575 N N . ILE A 1 76 ? 52.335 59.387 93.667 1.00 27.81 75 ILE A N 1
ATOM 576 C CA . ILE A 1 76 ? 53.120 58.604 94.616 1.00 28.54 75 ILE A CA 1
ATOM 577 C C . ILE A 1 76 ? 52.615 57.162 94.701 1.00 26.68 75 ILE A C 1
ATOM 578 O O . ILE A 1 76 ? 53.408 56.219 94.823 1.00 33.94 75 ILE A O 1
ATOM 583 N N . LEU A 1 77 ? 51.302 56.956 94.680 1.00 22.96 76 LEU A N 1
ATOM 584 C CA . LEU A 1 77 ? 50.750 55.633 94.961 1.00 29.47 76 LEU A CA 1
ATOM 585 C C . LEU A 1 77 ? 50.109 54.995 93.738 1.00 29.35 76 LEU A C 1
ATOM 586 O O . LEU A 1 77 ? 49.458 53.955 93.862 1.00 23.64 76 LEU A O 1
ATOM 591 N N . SER A 1 78 ? 50.263 55.604 92.565 1.00 30.31 77 SER A N 1
ATOM 592 C CA A SER A 1 78 ? 49.749 55.042 91.316 0.32 27.43 77 SER A CA 1
ATOM 593 C CA B SER A 1 78 ? 49.754 55.030 91.319 0.68 27.31 77 SER A CA 1
ATOM 594 C C . SER A 1 78 ? 48.258 54.735 91.403 1.00 26.25 77 SER A C 1
ATOM 595 O O . SER A 1 78 ? 47.773 53.781 90.794 1.00 34.03 77 SER A O 1
ATOM 600 N N . VAL A 1 79 ? 47.523 55.533 92.182 1.00 26.42 78 VAL A N 1
ATOM 601 C CA . VAL A 1 79 ? 46.064 55.509 92.117 1.00 26.77 78 VAL A CA 1
ATOM 602 C C . VAL A 1 79 ? 45.641 56.042 90.753 1.00 29.16 78 VAL A C 1
ATOM 603 O O . VAL A 1 79 ? 46.107 57.103 90.313 1.00 30.55 78 VAL A O 1
ATOM 607 N N . SER A 1 80 ? 44.771 55.310 90.061 1.00 33.93 79 SER A N 1
ATOM 608 C CA . SER A 1 80 ? 44.429 55.692 88.697 1.00 29.03 79 SER A CA 1
ATOM 609 C C . SER A 1 80 ? 43.451 56.862 88.694 1.00 35.68 79 SER A C 1
ATOM 610 O O . SER A 1 80 ? 42.537 56.935 89.521 1.00 29.91 79 SER A O 1
ATOM 613 N N . GLN A 1 81 ? 43.668 57.782 87.754 1.00 29.47 80 GLN A N 1
ATOM 614 C CA . GLN A 1 81 ? 42.752 58.896 87.535 1.00 28.02 80 GLN A CA 1
ATOM 615 C C . GLN A 1 81 ? 41.323 58.419 87.312 1.00 31.55 80 GLN A C 1
ATOM 616 O O . GLN A 1 81 ? 40.381 59.030 87.820 1.00 30.58 80 GLN A O 1
ATOM 622 N N . GLN A 1 82 ? 41.138 57.346 86.535 1.00 29.05 81 GLN A N 1
ATOM 623 C CA . GLN A 1 82 ? 39.791 56.822 86.315 1.00 34.83 81 GLN A CA 1
ATOM 624 C C . GLN A 1 82 ? 39.112 56.440 87.629 1.00 37.97 81 GLN A C 1
ATOM 625 O O . GLN A 1 82 ? 37.925 56.726 87.829 1.00 31.28 81 GLN A O 1
ATOM 631 N N . SER A 1 83 ? 39.839 55.794 88.539 1.00 33.24 82 SER A N 1
ATOM 632 C CA A SER A 1 83 ? 39.232 55.366 89.797 0.39 31.47 82 SER A CA 1
ATOM 633 C CA B SER A 1 83 ? 39.208 55.365 89.783 0.61 31.45 82 SER A CA 1
ATOM 634 C C . SER A 1 83 ? 38.795 56.562 90.639 1.00 32.48 82 SER A C 1
ATOM 635 O O . SER A 1 83 ? 37.744 56.522 91.293 1.00 32.96 82 SER A O 1
ATOM 640 N N . LEU A 1 84 ? 39.604 57.625 90.646 1.00 30.81 83 LEU A N 1
ATOM 641 C CA . LEU A 1 84 ? 39.261 58.832 91.399 1.00 26.44 83 LEU A CA 1
ATOM 642 C C . LEU A 1 84 ? 38.040 59.521 90.803 1.00 33.83 83 LEU A C 1
ATOM 643 O O . LEU A 1 84 ? 37.142 59.959 91.536 1.00 33.71 83 LEU A O 1
ATOM 648 N N . GLU A 1 85 ? 37.992 59.629 89.468 1.00 33.70 84 GLU A N 1
ATOM 649 C CA . GLU A 1 85 ? 36.833 60.224 88.807 1.00 43.71 84 GLU A CA 1
ATOM 650 C C . GLU A 1 85 ? 35.555 59.414 89.042 1.00 31.45 84 GLU A C 1
ATOM 651 O O . GLU A 1 85 ? 34.478 59.992 89.226 1.00 34.59 84 GLU A O 1
ATOM 657 N N . ARG A 1 86 ? 35.639 58.082 89.013 1.00 31.83 85 ARG A N 1
ATOM 658 C CA . ARG A 1 86 ? 34.426 57.278 89.178 1.00 38.55 85 ARG A CA 1
ATOM 659 C C . ARG A 1 86 ? 33.924 57.302 90.621 1.00 36.44 85 ARG A C 1
ATOM 660 O O . ARG A 1 86 ? 32.717 57.406 90.865 1.00 34.45 85 ARG A O 1
ATOM 668 N N . TYR A 1 87 ? 34.828 57.218 91.590 1.00 41.72 86 TYR A N 1
ATOM 669 C CA . TYR A 1 87 ? 34.440 56.870 92.946 1.00 30.52 86 TYR A CA 1
ATOM 670 C C . TYR A 1 87 ? 34.795 57.885 94.016 1.00 37.06 86 TYR A C 1
ATOM 671 O O . TYR A 1 87 ? 34.390 57.682 95.165 1.00 38.23 86 TYR A O 1
ATOM 680 N N . SER A 1 88 ? 35.530 58.953 93.683 1.00 35.20 87 SER A N 1
ATOM 681 C CA . SER A 1 88 ? 36.092 59.911 94.641 1.00 36.95 87 SER A CA 1
ATOM 682 C C . SER A 1 88 ? 37.275 59.309 95.393 1.00 29.20 87 SER A C 1
ATOM 683 O O . SER A 1 88 ? 37.473 58.087 95.374 1.00 31.18 87 SER A O 1
ATOM 686 N N . ALA A 1 89 ? 38.079 60.166 96.040 1.00 29.29 88 ALA A N 1
ATOM 687 C CA . ALA A 1 89 ? 39.231 59.707 96.815 1.00 32.01 88 ALA A CA 1
ATOM 688 C C . ALA A 1 89 ? 38.836 58.959 98.079 1.00 27.82 88 ALA A C 1
ATOM 689 O O . ALA A 1 89 ? 39.645 58.184 98.605 1.00 30.87 88 ALA A O 1
ATOM 691 N N . VAL A 1 90 ? 37.644 59.210 98.609 1.00 30.46 89 VAL A N 1
ATOM 692 C CA . VAL A 1 90 ? 37.142 58.493 99.783 1.00 27.60 89 VAL A CA 1
ATOM 693 C C . VAL A 1 90 ? 36.278 57.373 99.221 1.00 29.06 89 VAL A C 1
ATOM 694 O O . VAL A 1 90 ? 35.083 57.544 98.989 1.00 30.97 89 VAL A O 1
ATOM 698 N N . SER A 1 91 ? 36.889 56.215 98.973 1.00 26.28 90 SER A N 1
ATOM 699 C CA . SER A 1 91 ? 36.163 55.125 98.330 1.00 28.94 90 SER A CA 1
ATOM 700 C C . SER A 1 91 ? 36.899 53.827 98.587 1.00 23.82 90 SER A C 1
ATOM 701 O O . SER A 1 91 ? 38.115 53.815 98.793 1.00 27.65 90 SER A O 1
ATOM 704 N N . GLU A 1 92 ? 36.146 52.728 98.517 1.00 27.52 91 GLU A N 1
ATOM 705 C CA . GLU A 1 92 ? 36.742 51.406 98.660 1.00 26.68 91 GLU A CA 1
ATOM 706 C C . GLU A 1 92 ? 37.839 51.172 97.625 1.00 26.20 91 GLU A C 1
ATOM 707 O O . GLU A 1 92 ? 38.905 50.633 97.943 1.00 27.26 91 GLU A O 1
ATOM 713 N N . LYS A 1 93 ? 37.603 51.585 96.381 1.00 26.24 92 LYS A N 1
ATOM 714 C CA . LYS A 1 93 ? 38.575 51.327 95.326 1.00 28.81 92 LYS A CA 1
ATOM 715 C C . LYS A 1 93 ? 39.870 52.095 95.559 1.00 21.99 92 LYS A C 1
ATOM 716 O O . LYS A 1 93 ? 40.965 51.532 95.436 1.00 25.16 92 LYS A O 1
ATOM 722 N N . VAL A 1 94 ? 39.777 53.381 95.916 1.00 22.50 93 VAL A N 1
ATOM 723 C CA . VAL A 1 94 ? 40.990 54.180 96.061 1.00 28.11 93 VAL A CA 1
ATOM 724 C C . VAL A 1 94 ? 41.801 53.712 97.274 1.00 28.68 93 VAL A C 1
ATOM 725 O O . VAL A 1 94 ? 43.040 53.626 97.234 1.00 23.57 93 VAL A O 1
ATOM 729 N N . ALA A 1 95 ? 41.120 53.370 98.358 1.00 27.11 94 ALA A N 1
ATOM 730 C CA . ALA A 1 95 ? 41.823 52.825 99.519 1.00 21.75 94 ALA A CA 1
ATOM 731 C C . ALA A 1 95 ? 42.631 51.585 99.132 1.00 23.17 94 ALA A C 1
ATOM 732 O O . ALA A 1 95 ? 43.816 51.465 99.468 1.00 22.52 94 ALA A O 1
ATOM 734 N N . ALA A 1 96 ? 41.998 50.650 98.409 1.00 25.68 95 ALA A N 1
ATOM 735 C CA . ALA A 1 96 ? 42.696 49.450 97.961 1.00 28.82 95 ALA A CA 1
ATOM 736 C C . ALA A 1 96 ? 43.921 49.800 97.119 1.00 26.20 95 ALA A C 1
ATOM 737 O O . ALA A 1 96 ? 45.018 49.267 97.344 1.00 24.92 95 ALA A O 1
ATOM 739 N N . GLU A 1 97 ? 43.763 50.705 96.146 1.00 23.39 96 GLU A N 1
ATOM 740 C CA . GLU A 1 97 ? 44.919 51.121 95.345 1.00 27.66 96 GLU A CA 1
ATOM 741 C C . GLU A 1 97 ? 45.991 51.800 96.183 1.00 29.76 96 GLU A C 1
ATOM 742 O O . GLU A 1 97 ? 47.186 51.669 95.876 1.00 24.15 96 GLU A O 1
ATOM 748 N N . MET A 1 98 ? 45.606 52.576 97.206 1.00 28.37 97 MET A N 1
ATOM 749 C CA . MET A 1 98 ? 46.660 53.174 98.019 1.00 26.04 97 MET A CA 1
ATOM 750 C C . MET A 1 98 ? 47.455 52.100 98.742 1.00 29.43 97 MET A C 1
ATOM 751 O O . MET A 1 98 ? 48.675 52.219 98.886 1.00 27.41 97 MET A O 1
ATOM 756 N N . ALA A 1 99 ? 46.777 51.042 99.197 1.00 26.72 98 ALA A N 1
ATOM 757 C CA . ALA A 1 99 ? 47.460 49.957 99.896 1.00 23.16 98 ALA A CA 1
ATOM 758 C C . ALA A 1 99 ? 48.406 49.196 98.965 1.00 25.84 98 ALA A C 1
ATOM 759 O O . ALA A 1 99 ? 49.500 48.796 99.378 1.00 28.70 98 ALA A O 1
ATOM 761 N N . THR A 1 100 ? 48.001 48.958 97.711 1.00 27.01 99 THR A N 1
ATOM 762 C CA . THR A 1 100 ? 48.911 48.259 96.809 1.00 32.44 99 THR A CA 1
ATOM 763 C C . THR A 1 100 ? 49.996 49.181 96.275 1.00 32.76 99 THR A C 1
ATOM 764 O O . THR A 1 100 ? 51.122 48.724 96.036 1.00 31.09 99 THR A O 1
ATOM 768 N N . GLY A 1 101 ? 49.688 50.471 96.089 1.00 28.69 100 GLY A N 1
ATOM 769 C CA . GLY A 1 101 ? 50.723 51.414 95.695 1.00 31.59 100 GLY A CA 1
ATOM 770 C C . GLY A 1 101 ? 51.833 51.534 96.723 1.00 34.90 100 GLY A C 1
ATOM 771 O O . GLY A 1 101 ? 53.012 51.611 96.367 1.00 28.34 100 GLY A O 1
ATOM 772 N N . ALA A 1 102 ? 51.479 51.555 98.016 1.00 25.48 101 ALA A N 1
ATOM 773 C CA . ALA A 1 102 ? 52.519 51.647 99.038 1.00 26.57 101 ALA A CA 1
ATOM 774 C C . ALA A 1 102 ? 53.398 50.404 99.033 1.00 26.18 101 ALA A C 1
ATOM 775 O O . ALA A 1 102 ? 54.625 50.500 99.184 1.00 28.23 101 ALA A O 1
ATOM 777 N N . ILE A 1 103 ? 52.787 49.231 98.871 1.00 28.51 102 ILE A N 1
ATOM 778 C CA . ILE A 1 103 ? 53.547 47.988 98.763 1.00 30.30 102 ILE A CA 1
ATOM 779 C C . ILE A 1 103 ? 54.583 48.117 97.657 1.00 32.70 102 ILE A C 1
ATOM 780 O O . ILE A 1 103 ? 55.771 47.836 97.857 1.00 33.29 102 ILE A O 1
ATOM 785 N N . GLU A 1 104 ? 54.163 48.648 96.502 1.00 32.16 103 GLU A N 1
ATOM 786 C CA . GLU A 1 104 ? 55.056 48.748 95.347 1.00 37.69 103 GLU A CA 1
ATOM 787 C C . GLU A 1 104 ? 56.205 49.717 95.608 1.00 41.49 103 GLU A C 1
ATOM 788 O O . GLU A 1 104 ? 57.376 49.397 95.362 1.00 37.39 103 GLU A O 1
ATOM 794 N N . ARG A 1 105 ? 55.879 50.924 96.071 1.00 38.60 104 ARG A N 1
ATOM 795 C CA A ARG A 1 105 ? 56.900 51.949 96.275 0.46 35.89 104 ARG A CA 1
ATOM 796 C CA B ARG A 1 105 ? 56.897 51.952 96.276 0.54 35.88 104 ARG A CA 1
ATOM 797 C C . ARG A 1 105 ? 57.901 51.546 97.350 1.00 37.51 104 ARG A C 1
ATOM 798 O O . ARG A 1 105 ? 59.094 51.839 97.233 1.00 39.20 104 ARG A O 1
ATOM 813 N N . ALA A 1 106 ? 57.436 50.883 98.410 1.00 34.06 105 ALA A N 1
ATOM 814 C CA . ALA A 1 106 ? 58.289 50.599 99.554 1.00 32.90 105 ALA A CA 1
ATOM 815 C C . ALA A 1 106 ? 58.982 49.246 99.479 1.00 40.41 105 ALA A C 1
ATOM 816 O O . ALA A 1 106 ? 59.920 49.013 100.250 1.00 37.85 105 ALA A O 1
ATOM 818 N N . ASP A 1 107 ? 58.580 48.371 98.557 1.00 39.39 106 ASP A N 1
ATOM 819 C CA . ASP A 1 107 ? 59.022 46.976 98.560 1.00 48.42 106 ASP A CA 1
ATOM 820 C C . ASP A 1 107 ? 58.778 46.345 99.936 1.00 41.53 106 ASP A C 1
ATOM 821 O O . ASP A 1 107 ? 59.676 45.783 100.565 1.00 51.19 106 ASP A O 1
ATOM 826 N N . ALA A 1 108 ? 57.542 46.468 100.411 1.00 34.66 107 ALA A N 1
ATOM 827 C CA . ALA A 1 108 ? 57.127 45.977 101.722 1.00 37.19 107 ALA A CA 1
ATOM 828 C C . ALA A 1 108 ? 56.221 44.760 101.567 1.00 36.38 107 ALA A C 1
ATOM 829 O O . ALA A 1 108 ? 55.825 44.392 100.458 1.00 38.66 107 ALA A O 1
ATOM 831 N N . ASP A 1 109 ? 55.889 44.132 102.704 1.00 33.54 108 ASP A N 1
ATOM 832 C CA . ASP A 1 109 ? 55.080 42.912 102.722 1.00 38.76 108 ASP A CA 1
ATOM 833 C C . ASP A 1 109 ? 53.654 43.127 103.188 1.00 38.97 108 ASP A C 1
ATOM 834 O O . ASP A 1 109 ? 52.771 42.368 102.781 1.00 33.01 108 ASP A O 1
ATOM 839 N N . VAL A 1 110 ? 53.423 44.122 104.045 1.00 30.18 109 VAL A N 1
ATOM 840 C CA . VAL A 1 110 ? 52.116 44.430 104.615 1.00 35.91 109 VAL A CA 1
ATOM 841 C C . VAL A 1 110 ? 51.882 45.931 104.496 1.00 28.85 109 VAL A C 1
ATOM 842 O O . VAL A 1 110 ? 52.820 46.723 104.631 1.00 30.67 109 VAL A O 1
ATOM 846 N N . SER A 1 111 ? 50.642 46.338 104.246 1.00 25.80 110 SER A N 1
ATOM 847 C CA . SER A 1 111 ? 50.367 47.769 104.208 1.00 24.79 110 SER A CA 1
ATOM 848 C C . SER A 1 111 ? 48.993 48.094 104.781 1.00 31.09 110 SER A C 1
ATOM 849 O O . SER A 1 111 ? 48.104 47.238 104.877 1.00 26.99 110 SER A O 1
ATOM 852 N N . ILE A 1 112 ? 48.850 49.363 105.167 1.00 26.65 111 ILE A N 1
ATOM 853 C CA . ILE A 1 112 ? 47.613 49.946 105.686 1.00 20.84 111 ILE A CA 1
ATOM 854 C C . ILE A 1 112 ? 47.329 51.208 104.893 1.00 21.19 111 ILE A C 1
ATOM 855 O O . ILE A 1 112 ? 48.224 52.044 104.732 1.00 25.92 111 ILE A O 1
ATOM 860 N N . ALA A 1 113 ? 46.086 51.384 104.452 1.00 21.15 112 ALA A N 1
ATOM 861 C CA . ALA A 1 113 ? 45.680 52.614 103.778 1.00 28.42 112 ALA A CA 1
ATOM 862 C C . ALA A 1 113 ? 44.482 53.251 104.485 1.00 27.31 112 ALA A C 1
ATOM 863 O O . ALA A 1 113 ? 43.584 52.550 104.960 1.00 24.50 112 ALA A O 1
ATOM 865 N N . ILE A 1 114 ? 44.481 54.581 104.586 1.00 19.71 113 ILE A N 1
ATOM 866 C CA . ILE A 1 114 ? 43.384 55.322 105.220 1.00 21.56 113 ILE A CA 1
ATOM 867 C C . ILE A 1 114 ? 43.006 56.494 104.332 1.00 23.79 113 ILE A C 1
ATOM 868 O O . ILE A 1 114 ? 43.856 57.331 104.008 1.00 23.75 113 ILE A O 1
ATOM 873 N N . THR A 1 115 ? 41.730 56.582 103.965 1.00 21.53 114 THR A N 1
ATOM 874 C CA . THR A 1 115 ? 41.234 57.760 103.259 1.00 24.85 114 THR A CA 1
ATOM 875 C C . THR A 1 115 ? 39.810 58.017 103.732 1.00 29.11 114 THR A C 1
ATOM 876 O O . THR A 1 115 ? 38.989 57.095 103.736 1.00 30.14 114 THR A O 1
ATOM 880 N N . GLY A 1 116 ? 39.523 59.251 104.156 1.00 27.39 115 GLY A N 1
ATOM 881 C CA . GLY A 1 116 ? 38.213 59.549 104.715 1.00 23.97 115 GLY A CA 1
ATOM 882 C C . GLY A 1 116 ? 37.918 61.034 104.812 1.00 29.82 115 GLY A C 1
ATOM 883 O O . GLY A 1 116 ? 38.699 61.882 104.371 1.00 31.66 115 GLY A O 1
ATOM 884 N N . TYR A 1 117 ? 36.745 61.333 105.403 1.00 28.25 116 TYR A N 1
ATOM 885 C CA . TYR A 1 117 ? 36.299 62.688 105.724 1.00 33.90 116 TYR A CA 1
ATOM 886 C C . TYR A 1 117 ? 36.345 62.881 107.241 1.00 37.08 116 TYR A C 1
ATOM 887 O O . TYR A 1 117 ? 35.453 62.431 107.962 1.00 34.96 116 TYR A O 1
ATOM 896 N N . GLY A 1 118 ? 37.380 63.569 107.720 1.00 35.70 117 GLY A N 1
ATOM 897 C CA . GLY A 1 118 ? 37.462 63.865 109.143 1.00 38.65 117 GLY A CA 1
ATOM 898 C C . GLY A 1 118 ? 36.308 64.715 109.632 1.00 41.66 117 GLY A C 1
ATOM 899 O O . GLY A 1 118 ? 35.859 64.568 110.772 1.00 34.58 117 GLY A O 1
ATOM 900 N N . GLY A 1 119 ? 35.801 65.604 108.775 1.00 43.10 118 GLY A N 1
ATOM 901 C CA . GLY A 1 119 ? 34.715 66.507 109.130 1.00 45.64 118 GLY A CA 1
ATOM 902 C C . GLY A 1 119 ? 35.218 67.935 109.372 1.00 51.10 118 GLY A C 1
ATOM 903 O O . GLY A 1 119 ? 36.428 68.133 109.505 1.00 44.57 118 GLY A O 1
ATOM 904 N N . PRO A 1 120 ? 34.314 68.923 109.472 1.00 59.25 119 PRO A N 1
ATOM 905 C CA . PRO A 1 120 ? 32.849 68.894 109.517 1.00 55.85 119 PRO A CA 1
ATOM 906 C C . PRO A 1 120 ? 32.151 68.619 108.192 1.00 56.08 119 PRO A C 1
ATOM 907 O O . PRO A 1 120 ? 30.963 68.270 108.197 1.00 61.37 119 PRO A O 1
ATOM 911 N N . GLU A 1 121 ? 32.844 68.805 107.077 1.00 56.15 120 GLU A N 1
ATOM 912 C CA . GLU A 1 121 ? 32.252 68.597 105.765 1.00 66.30 120 GLU A CA 1
ATOM 913 C C . GLU A 1 121 ? 32.367 67.136 105.351 1.00 60.06 120 GLU A C 1
ATOM 914 O O . GLU A 1 121 ? 33.309 66.431 105.729 1.00 52.80 120 GLU A O 1
ATOM 920 N N . GLY A 1 122 ? 31.396 66.690 104.567 1.00 57.77 121 GLY A N 1
ATOM 921 C CA . GLY A 1 122 ? 31.414 65.383 103.931 1.00 54.85 121 GLY A CA 1
ATOM 922 C C . GLY A 1 122 ? 31.837 65.453 102.475 1.00 50.79 121 GLY A C 1
ATOM 923 O O . GLY A 1 122 ? 32.584 66.349 102.060 1.00 55.73 121 GLY A O 1
ATOM 924 N N . GLY A 1 123 ? 31.352 64.491 101.681 1.00 51.82 122 GLY A N 1
ATOM 925 C CA . GLY A 1 123 ? 31.689 64.444 100.276 1.00 52.22 122 GLY A CA 1
ATOM 926 C C . GLY A 1 123 ? 30.700 65.185 99.397 1.00 63.07 122 GLY A C 1
ATOM 927 O O . GLY A 1 123 ? 29.547 65.410 99.761 1.00 57.57 122 GLY A O 1
ATOM 928 N N . GLU A 1 124 ? 31.181 65.577 98.216 1.00 65.42 123 GLU A N 1
ATOM 929 C CA . GLU A 1 124 ? 30.301 66.193 97.231 1.00 73.01 123 GLU A CA 1
ATOM 930 C C . GLU A 1 124 ? 29.195 65.238 96.805 1.00 72.67 123 GLU A C 1
ATOM 931 O O . GLU A 1 124 ? 28.067 65.669 96.530 1.00 77.90 123 GLU A O 1
ATOM 937 N N . ASP A 1 125 ? 29.497 63.940 96.761 1.00 63.80 124 ASP A N 1
ATOM 938 C CA . ASP A 1 125 ? 28.544 62.903 96.388 1.00 65.90 124 ASP A CA 1
ATOM 939 C C . ASP A 1 125 ? 27.570 62.551 97.509 1.00 67.28 124 ASP A C 1
ATOM 940 O O . ASP A 1 125 ? 26.789 61.604 97.356 1.00 67.22 124 ASP A O 1
ATOM 945 N N . GLY A 1 126 ? 27.601 63.274 98.628 1.00 60.38 125 GLY A N 1
ATOM 946 C CA . GLY A 1 126 ? 26.721 63.011 99.744 1.00 65.03 125 GLY A CA 1
ATOM 947 C C . GLY A 1 126 ? 27.311 62.142 100.835 1.00 56.24 125 GLY A C 1
ATOM 948 O O . GLY A 1 126 ? 26.674 61.986 101.883 1.00 49.35 125 GLY A O 1
ATOM 949 N N . THR A 1 127 ? 28.493 61.566 100.622 1.00 55.57 126 THR A N 1
ATOM 950 C CA . THR A 1 127 ? 29.161 60.784 101.650 1.00 51.83 126 THR A CA 1
ATOM 951 C C . THR A 1 127 ? 29.286 61.624 102.939 1.00 46.99 126 THR A C 1
ATOM 952 O O . THR A 1 127 ? 29.891 62.691 102.896 1.00 50.97 126 THR A O 1
ATOM 956 N N . PRO A 1 128 ? 28.716 61.150 104.042 1.00 50.21 127 PRO A N 1
ATOM 957 C CA . PRO A 1 128 ? 28.677 62.006 105.248 1.00 47.82 127 PRO A CA 1
ATOM 958 C C . PRO A 1 128 ? 30.036 62.143 105.910 1.00 45.83 127 PRO A C 1
ATOM 959 O O . PRO A 1 128 ? 30.910 61.282 105.789 1.00 46.06 127 PRO A O 1
ATOM 963 N N . ALA A 1 129 ? 30.206 63.257 106.623 1.00 46.96 128 ALA A N 1
ATOM 964 C CA . ALA A 1 129 ? 31.406 63.445 107.424 1.00 49.08 128 ALA A CA 1
ATOM 965 C C . ALA A 1 129 ? 31.535 62.306 108.429 1.00 37.35 128 ALA A C 1
ATOM 966 O O . ALA A 1 129 ? 30.534 61.783 108.930 1.00 38.77 128 ALA A O 1
ATOM 968 N N . GLY A 1 130 ? 32.776 61.900 108.707 1.00 36.59 129 GLY A N 1
ATOM 969 C CA . GLY A 1 130 ? 33.031 60.777 109.596 1.00 32.43 129 GLY A CA 1
ATOM 970 C C . GLY A 1 130 ? 33.172 59.432 108.904 1.00 34.37 129 GLY A C 1
ATOM 971 O O . GLY A 1 130 ? 33.546 58.455 109.559 1.00 32.44 129 GLY A O 1
ATOM 972 N N . THR A 1 131 ? 32.880 59.354 107.604 1.00 30.92 130 THR A N 1
ATOM 973 C CA . THR A 1 131 ? 33.093 58.148 106.812 1.00 30.08 130 THR A CA 1
ATOM 974 C C . THR A 1 131 ? 34.572 57.991 106.475 1.00 35.80 130 THR A C 1
ATOM 975 O O . THR A 1 131 ? 35.169 58.886 105.864 1.00 32.70 130 THR A O 1
ATOM 979 N N . VAL A 1 132 ? 35.153 56.842 106.813 1.00 27.71 131 VAL A N 1
ATOM 980 C CA . VAL A 1 132 ? 36.551 56.557 106.504 1.00 28.63 131 VAL A CA 1
ATOM 981 C C . VAL A 1 132 ? 36.653 55.163 105.889 1.00 28.51 131 VAL A C 1
ATOM 982 O O . VAL A 1 132 ? 36.173 54.180 106.470 1.00 30.56 131 VAL A O 1
ATOM 986 N N . TRP A 1 133 ? 37.281 55.082 104.717 1.00 22.80 132 TRP A N 1
ATOM 987 C CA . TRP A 1 133 ? 37.578 53.803 104.081 1.00 24.00 132 TRP A CA 1
ATOM 988 C C . TRP A 1 133 ? 38.986 53.339 104.425 1.00 25.72 132 TRP A C 1
ATOM 989 O O . TRP A 1 133 ? 39.919 54.137 104.466 1.00 26.35 132 TRP A O 1
ATOM 1000 N N . PHE A 1 134 ? 39.141 52.040 104.646 1.00 22.16 133 PHE A N 1
ATOM 1001 C CA . PHE A 1 134 ? 40.427 51.472 105.017 1.00 22.79 133 PHE A CA 1
ATOM 1002 C C . PHE A 1 134 ? 40.766 50.340 104.067 1.00 25.56 133 PHE A C 1
ATOM 1003 O O . PHE A 1 134 ? 39.872 49.666 103.562 1.00 24.76 133 PHE A O 1
ATOM 1011 N N . ALA A 1 135 ? 42.058 50.096 103.857 1.00 23.30 134 ALA A N 1
ATOM 1012 C CA . ALA A 1 135 ? 42.471 48.898 103.132 1.00 24.53 134 ALA A CA 1
ATOM 1013 C C . ALA A 1 135 ? 43.745 48.339 103.752 1.00 25.22 134 ALA A C 1
ATOM 1014 O O . ALA A 1 135 ? 44.581 49.089 104.276 1.00 26.98 134 ALA A O 1
ATOM 1016 N N . TRP A 1 136 ? 43.880 47.009 103.702 1.00 24.80 135 TRP A N 1
ATOM 1017 C CA . TRP A 1 136 ? 45.076 46.313 104.166 1.00 25.74 135 TRP A CA 1
ATOM 1018 C C . TRP A 1 136 ? 45.516 45.286 103.133 1.00 29.91 135 TRP A C 1
ATOM 1019 O O . TRP A 1 136 ? 44.688 44.542 102.607 1.00 29.50 135 TRP A O 1
ATOM 1030 N N . HIS A 1 137 ? 46.822 45.222 102.884 1.00 24.84 136 HIS A N 1
ATOM 1031 C CA . HIS A 1 137 ? 47.428 44.201 102.040 1.00 29.02 136 HIS A CA 1
ATOM 1032 C C . HIS A 1 137 ? 48.197 43.248 102.943 1.00 35.70 136 HIS A C 1
ATOM 1033 O O . HIS A 1 137 ? 49.079 43.678 103.693 1.00 32.12 136 HIS A O 1
ATOM 1040 N N . ILE A 1 138 ? 47.850 41.968 102.890 1.00 38.29 137 ILE A N 1
ATOM 1041 C CA . ILE A 1 138 ? 48.532 40.939 103.667 1.00 42.07 137 ILE A CA 1
ATOM 1042 C C . ILE A 1 138 ? 48.692 39.708 102.799 1.00 43.02 137 ILE A C 1
ATOM 1043 O O . ILE A 1 138 ? 47.716 39.239 102.203 1.00 44.61 137 ILE A O 1
ATOM 1048 N N . LYS A 1 139 ? 49.911 39.173 102.751 1.00 44.18 138 LYS A N 1
ATOM 1049 C CA . LYS A 1 139 ? 50.210 37.921 102.057 1.00 53.64 138 LYS A CA 1
ATOM 1050 C C . LYS A 1 139 ? 49.610 37.900 100.649 1.00 47.38 138 LYS A C 1
ATOM 1051 O O . LYS A 1 139 ? 48.867 36.992 100.277 1.00 47.38 138 LYS A O 1
ATOM 1057 N N . GLY A 1 140 ? 49.929 38.926 99.860 1.00 53.59 139 GLY A N 1
ATOM 1058 C CA . GLY A 1 140 ? 49.445 38.996 98.491 1.00 49.48 139 GLY A CA 1
ATOM 1059 C C . GLY A 1 140 ? 47.959 39.231 98.329 1.00 52.80 139 GLY A C 1
ATOM 1060 O O . GLY A 1 140 ? 47.457 39.175 97.203 1.00 54.28 139 GLY A O 1
ATOM 1061 N N . GLN A 1 141 ? 47.241 39.505 99.414 1.00 45.56 140 GLN A N 1
ATOM 1062 C CA . GLN A 1 141 ? 45.795 39.657 99.409 1.00 47.62 140 GLN A CA 1
ATOM 1063 C C . GLN A 1 141 ? 45.427 41.032 99.952 1.00 50.54 140 GLN A C 1
ATOM 1064 O O . GLN A 1 141 ? 46.132 41.590 100.801 1.00 43.29 140 GLN A O 1
ATOM 1070 N N . ASN A 1 142 ? 44.315 41.576 99.460 1.00 39.96 141 ASN A N 1
ATOM 1071 C CA . ASN A 1 142 ? 43.868 42.913 99.831 1.00 43.55 141 ASN A CA 1
ATOM 1072 C C . ASN A 1 142 ? 42.506 42.849 100.515 1.00 42.61 141 ASN A C 1
ATOM 1073 O O . ASN A 1 142 ? 41.631 42.076 100.101 1.00 34.13 141 ASN A O 1
ATOM 1078 N N . TYR A 1 143 ? 42.342 43.654 101.572 1.00 29.65 142 TYR A N 1
ATOM 1079 C CA . TYR A 1 143 ? 41.106 43.744 102.342 1.00 31.30 142 TYR A CA 1
ATOM 1080 C C . TYR A 1 143 ? 40.684 45.200 102.492 1.00 30.71 142 TYR A C 1
ATOM 1081 O O . TYR A 1 143 ? 41.526 46.100 102.517 1.00 27.52 142 TYR A O 1
ATOM 1090 N N . THR A 1 144 ? 39.372 45.430 102.611 1.00 26.59 143 THR A N 1
ATOM 1091 C CA . THR A 1 144 ? 38.841 46.774 102.823 1.00 31.24 143 THR A CA 1
ATOM 1092 C C . THR A 1 144 ? 37.760 46.724 103.898 1.00 33.45 143 THR A C 1
ATOM 1093 O O . THR A 1 144 ? 37.155 45.679 104.157 1.00 35.98 143 THR A O 1
ATOM 1097 N N . ALA A 1 145 ? 37.525 47.878 104.521 1.00 30.25 144 ALA A N 1
ATOM 1098 C CA . ALA A 1 145 ? 36.423 48.078 105.453 1.00 36.42 144 ALA A CA 1
ATOM 1099 C C . ALA A 1 145 ? 36.067 49.561 105.459 1.00 33.19 144 ALA A C 1
ATOM 1100 O O . ALA A 1 145 ? 36.932 50.410 105.278 1.00 30.83 144 ALA A O 1
ATOM 1102 N N . VAL A 1 146 ? 34.792 49.866 105.667 1.00 27.96 145 VAL A N 1
ATOM 1103 C CA . VAL A 1 146 ? 34.362 51.246 105.852 1.00 30.24 145 VAL A CA 1
ATOM 1104 C C . VAL A 1 146 ? 33.824 51.415 107.270 1.00 35.15 145 VAL A C 1
ATOM 1105 O O . VAL A 1 146 ? 33.271 50.479 107.862 1.00 30.36 145 VAL A O 1
ATOM 1109 N N . MET A 1 147 ? 34.015 52.620 107.820 1.00 31.72 146 MET A N 1
ATOM 1110 C CA . MET A 1 147 ? 33.548 52.984 109.154 1.00 35.67 146 MET A CA 1
ATOM 1111 C C . MET A 1 147 ? 32.904 54.364 109.128 1.00 37.63 146 MET A C 1
ATOM 1112 O O . MET A 1 147 ? 33.260 55.216 108.310 1.00 35.24 146 MET A O 1
ATOM 1117 N N . HIS A 1 148 ? 31.966 54.590 110.050 1.00 29.71 147 HIS A N 1
ATOM 1118 C CA . HIS A 1 148 ? 31.313 55.889 110.218 1.00 31.94 147 HIS A CA 1
ATOM 1119 C C . HIS A 1 148 ? 31.527 56.337 111.657 1.00 39.28 147 HIS A C 1
ATOM 1120 O O . HIS A 1 148 ? 30.825 55.879 112.562 1.00 38.60 147 HIS A O 1
ATOM 1127 N N . PHE A 1 149 ? 32.501 57.219 111.872 1.00 34.34 148 PHE A N 1
ATOM 1128 C CA . PHE A 1 149 ? 32.881 57.623 113.218 1.00 38.10 148 PHE A CA 1
ATOM 1129 C C . PHE A 1 149 ? 32.119 58.874 113.633 1.00 37.75 148 PHE A C 1
ATOM 1130 O O . PHE A 1 149 ? 31.945 59.799 112.833 1.00 39.95 148 PHE A O 1
ATOM 1138 N N . ALA A 1 150 ? 31.664 58.896 114.890 1.00 40.56 149 ALA A N 1
ATOM 1139 C CA . ALA A 1 150 ? 31.017 60.075 115.448 1.00 39.01 149 ALA A CA 1
ATOM 1140 C C . ALA A 1 150 ? 32.044 60.981 116.128 1.00 40.28 149 ALA A C 1
ATOM 1141 O O . ALA A 1 150 ? 33.123 60.546 116.537 1.00 41.15 149 ALA A O 1
ATOM 1143 N N . GLY A 1 151 ? 31.689 62.253 116.250 1.00 41.23 150 GLY A N 1
ATOM 1144 C CA . GLY A 1 151 ? 32.518 63.231 116.926 1.00 41.66 150 GLY A CA 1
ATOM 1145 C C . GLY A 1 151 ? 33.132 64.213 115.944 1.00 45.54 150 GLY A C 1
ATOM 1146 O O . GLY A 1 151 ? 32.966 64.115 114.725 1.00 49.03 150 GLY A O 1
ATOM 1147 N N . ASP A 1 152 ? 33.867 65.168 116.510 1.00 43.46 151 ASP A N 1
ATOM 1148 C CA . ASP A 1 152 ? 34.503 66.183 115.688 1.00 43.51 151 ASP A CA 1
ATOM 1149 C C . ASP A 1 152 ? 35.683 65.582 114.929 1.00 40.25 151 ASP A C 1
ATOM 1150 O O . ASP A 1 152 ? 35.981 64.386 115.016 1.00 37.72 151 ASP A O 1
ATOM 1155 N N . CYS A 1 153 ? 36.365 66.437 114.167 1.00 41.42 152 CYS A N 1
ATOM 1156 C CA . CYS A 1 153 ? 37.426 65.958 113.288 1.00 42.81 152 CYS A CA 1
ATOM 1157 C C . CYS A 1 153 ? 38.577 65.336 114.080 1.00 38.49 152 CYS A C 1
ATOM 1158 O O . CYS A 1 153 ? 39.109 64.288 113.698 1.00 29.44 152 CYS A O 1
ATOM 1161 N N . GLU A 1 154 ? 38.975 65.970 115.187 1.00 44.98 153 GLU A N 1
ATOM 1162 C CA . GLU A 1 154 ? 40.060 65.436 116.006 1.00 45.94 153 GLU A CA 1
ATOM 1163 C C . GLU A 1 154 ? 39.731 64.034 116.508 1.00 35.14 153 GLU A C 1
ATOM 1164 O O . GLU A 1 154 ? 40.590 63.141 116.506 1.00 31.73 153 GLU A O 1
ATOM 1170 N N . THR A 1 155 ? 38.479 63.827 116.926 1.00 33.91 154 THR A N 1
ATOM 1171 C CA . THR A 1 155 ? 38.035 62.537 117.444 1.00 35.50 154 THR A CA 1
ATOM 1172 C C . THR A 1 155 ? 37.960 61.489 116.343 1.00 36.44 154 THR A C 1
ATOM 1173 O O . THR A 1 155 ? 38.289 60.317 116.572 1.00 31.60 154 THR A O 1
ATOM 1177 N N . VAL A 1 156 ? 37.521 61.888 115.148 1.00 32.10 155 VAL A N 1
ATOM 1178 C CA . VAL A 1 156 ? 37.399 60.946 114.038 1.00 31.96 155 VAL A CA 1
ATOM 1179 C C . VAL A 1 156 ? 38.774 60.464 113.594 1.00 26.40 155 VAL A C 1
ATOM 1180 O O . VAL A 1 156 ? 38.987 59.265 113.374 1.00 26.86 155 VAL A O 1
ATOM 1184 N N . LEU A 1 157 ? 39.721 61.395 113.433 1.00 24.40 156 LEU A N 1
ATOM 1185 C CA . LEU A 1 157 ? 41.041 61.011 112.950 1.00 25.18 156 LEU A CA 1
ATOM 1186 C C . LEU A 1 157 ? 41.771 60.135 113.956 1.00 31.41 156 LEU A C 1
ATOM 1187 O O . LEU A 1 157 ? 42.559 59.272 113.564 1.00 23.89 156 LEU A O 1
ATOM 1192 N N . ALA A 1 158 ? 41.526 60.341 115.252 1.00 26.68 157 ALA A N 1
ATOM 1193 C CA . ALA A 1 158 ? 42.186 59.516 116.255 1.00 26.69 157 ALA A CA 1
ATOM 1194 C C . ALA A 1 158 ? 41.610 58.113 116.260 1.00 24.46 157 ALA A C 1
ATOM 1195 O O . ALA A 1 158 ? 42.352 57.130 116.392 1.00 26.77 157 ALA A O 1
ATOM 1197 N N . LEU A 1 159 ? 40.290 57.998 116.101 1.00 22.08 158 LEU A N 1
ATOM 1198 C CA . LEU A 1 159 ? 39.684 56.677 115.995 1.00 26.36 158 LEU A CA 1
ATOM 1199 C C . LEU A 1 159 ? 40.134 55.948 114.736 1.00 25.77 158 LEU A C 1
ATOM 1200 O O . LEU A 1 159 ? 40.342 54.731 114.764 1.00 27.33 158 LEU A O 1
ATOM 1205 N N . ALA A 1 160 ? 40.274 56.673 113.619 1.00 29.30 159 ALA A N 1
ATOM 1206 C CA . ALA A 1 160 ? 40.719 56.028 112.382 1.00 23.22 159 ALA A CA 1
ATOM 1207 C C . ALA A 1 160 ? 42.096 55.405 112.551 1.00 22.46 159 ALA A C 1
ATOM 1208 O O . ALA A 1 160 ? 42.344 54.290 112.069 1.00 25.44 159 ALA A O 1
ATOM 1210 N N . VAL A 1 161 ? 43.021 56.124 113.193 1.00 20.19 160 VAL A N 1
ATOM 1211 C CA . VAL A 1 161 ? 44.364 55.576 113.390 1.00 22.40 160 VAL A CA 1
ATOM 1212 C C . VAL A 1 161 ? 44.294 54.319 114.259 1.00 24.47 160 VAL A C 1
ATOM 1213 O O . VAL A 1 161 ? 44.861 53.276 113.912 1.00 22.05 160 VAL A O 1
ATOM 1217 N N . ARG A 1 162 ? 43.579 54.386 115.394 1.00 25.54 161 ARG A N 1
ATOM 1218 C CA . ARG A 1 162 ? 43.460 53.202 116.254 1.00 24.78 161 ARG A CA 1
ATOM 1219 C C . ARG A 1 162 ? 42.778 52.048 115.529 1.00 22.61 161 ARG A C 1
ATOM 1220 O O . ARG A 1 162 ? 43.185 50.888 115.667 1.00 23.83 161 ARG A O 1
ATOM 1228 N N . PHE A 1 163 ? 41.722 52.340 114.770 1.00 21.73 162 PHE A N 1
ATOM 1229 C CA . PHE A 1 163 ? 41.007 51.282 114.058 1.00 24.47 162 PHE A CA 1
ATOM 1230 C C . PHE A 1 163 ? 41.895 50.621 113.001 1.00 26.75 162 PHE A C 1
ATOM 1231 O O . PHE A 1 163 ? 41.892 49.396 112.848 1.00 24.93 162 PHE A O 1
ATOM 1239 N N . ALA A 1 164 ? 42.632 51.431 112.235 1.00 25.61 163 ALA A N 1
ATOM 1240 C CA . ALA A 1 164 ? 43.520 50.897 111.200 1.00 27.81 163 ALA A CA 1
ATOM 1241 C C . ALA A 1 164 ? 44.493 49.866 111.770 1.00 27.00 163 ALA A C 1
ATOM 1242 O O . ALA A 1 164 ? 44.743 48.813 111.159 1.00 25.16 163 ALA A O 1
ATOM 1244 N N . LEU A 1 165 ? 45.037 50.156 112.952 1.00 22.90 164 LEU A N 1
ATOM 1245 C CA . LEU A 1 165 ? 45.968 49.261 113.636 1.00 17.74 164 LEU A CA 1
ATOM 1246 C C . LEU A 1 165 ? 45.252 48.034 114.193 1.00 23.83 164 LEU A C 1
ATOM 1247 O O . LEU A 1 165 ? 45.696 46.894 113.995 1.00 24.99 164 LEU A O 1
ATOM 1252 N N . ALA A 1 166 ? 44.156 48.251 114.929 1.00 23.18 165 ALA A N 1
ATOM 1253 C CA . ALA A 1 166 ? 43.451 47.142 115.567 1.00 24.59 165 ALA A CA 1
ATOM 1254 C C . ALA A 1 166 ? 42.910 46.155 114.540 1.00 25.50 165 ALA A C 1
ATOM 1255 O O . ALA A 1 166 ? 42.907 44.935 114.773 1.00 27.23 165 ALA A O 1
ATOM 1257 N N . GLN A 1 167 ? 42.419 46.660 113.403 1.00 25.16 166 GLN A N 1
ATOM 1258 C CA . GLN A 1 167 ? 41.892 45.740 112.400 1.00 26.17 166 GLN A CA 1
ATOM 1259 C C . GLN A 1 167 ? 43.008 44.961 111.713 1.00 31.24 166 GLN A C 1
ATOM 1260 O O . GLN A 1 167 ? 42.783 43.833 111.274 1.00 27.52 166 GLN A O 1
ATOM 1266 N N . LEU A 1 168 ? 44.209 45.531 111.584 1.00 23.31 167 LEU A N 1
ATOM 1267 C CA . LEU A 1 168 ? 45.300 44.716 111.067 1.00 24.20 167 LEU A CA 1
ATOM 1268 C C . LEU A 1 168 ? 45.592 43.554 112.012 1.00 28.05 167 LEU A C 1
ATOM 1269 O O . LEU A 1 168 ? 45.839 42.428 111.572 1.00 31.43 167 LEU A O 1
ATOM 1274 N N . LEU A 1 169 ? 45.537 43.809 113.321 1.00 24.90 168 LEU A N 1
ATOM 1275 C CA . LEU A 1 169 ? 45.685 42.744 114.302 1.00 28.96 168 LEU A CA 1
ATOM 1276 C C . LEU A 1 169 ? 44.651 41.645 114.073 1.00 26.52 168 LEU A C 1
ATOM 1277 O O . LEU A 1 169 ? 44.984 40.457 114.085 1.00 30.96 168 LEU A O 1
ATOM 1282 N N . GLN A 1 170 ? 43.386 42.032 113.864 1.00 28.08 169 GLN A N 1
ATOM 1283 C CA . GLN A 1 170 ? 42.337 41.049 113.605 1.00 32.04 169 GLN A CA 1
ATOM 1284 C C . GLN A 1 170 ? 42.663 40.227 112.367 1.00 39.54 169 GLN A C 1
ATOM 1285 O O . GLN A 1 170 ? 42.545 39.000 112.370 1.00 34.96 169 GLN A O 1
ATOM 1291 N N . LEU A 1 171 ? 43.086 40.897 111.293 1.00 36.90 170 LEU A N 1
ATOM 1292 C CA . LEU A 1 171 ? 43.359 40.190 110.051 1.00 33.35 170 LEU A CA 1
ATOM 1293 C C . LEU A 1 171 ? 44.604 39.312 110.148 1.00 40.91 170 LEU A C 1
ATOM 1294 O O . LEU A 1 171 ? 44.776 38.413 109.320 1.00 43.50 170 LEU A O 1
ATOM 1299 N N . LEU A 1 172 ? 45.469 39.543 111.134 1.00 37.07 171 LEU A N 1
ATOM 1300 C CA . LEU A 1 172 ? 46.673 38.737 111.310 1.00 40.40 171 LEU A CA 1
ATOM 1301 C C . LEU A 1 172 ? 46.443 37.498 112.167 1.00 45.66 171 LEU A C 1
ATOM 1302 O O . LEU A 1 172 ? 47.373 36.704 112.348 1.00 46.35 171 LEU A O 1
ATOM 1307 N N . LEU A 1 173 ? 45.247 37.315 112.709 1.00 40.99 172 LEU A N 1
ATOM 1308 C CA . LEU A 1 173 ? 44.941 36.087 113.424 1.00 46.68 172 LEU A CA 1
ATOM 1309 C C . LEU A 1 173 ? 45.056 34.901 112.463 1.00 59.07 172 LEU A C 1
ATOM 1310 O O . LEU A 1 173 ? 44.675 35.005 111.290 1.00 55.71 172 LEU A O 1
ATOM 1316 N N . GLY B 1 1 ? 29.238 24.001 84.369 1.00 60.41 0 GLY B N 1
ATOM 1317 C CA . GLY B 1 1 ? 29.141 23.559 82.989 1.00 61.88 0 GLY B CA 1
ATOM 1318 C C . GLY B 1 1 ? 30.012 24.377 82.056 1.00 56.90 0 GLY B C 1
ATOM 1319 O O . GLY B 1 1 ? 29.811 25.576 81.903 1.00 55.49 0 GLY B O 1
ATOM 1320 N N . MET B 1 2 ? 30.972 23.717 81.416 1.00 51.69 1 MET B N 1
ATOM 1321 C CA . MET B 1 2 ? 31.977 24.372 80.589 1.00 60.09 1 MET B CA 1
ATOM 1322 C C . MET B 1 2 ? 31.564 24.260 79.118 1.00 46.21 1 MET B C 1
ATOM 1323 O O . MET B 1 2 ? 31.656 23.182 78.521 1.00 37.79 1 MET B O 1
ATOM 1328 N N . ASN B 1 3 ? 31.113 25.377 78.538 1.00 43.26 2 ASN B N 1
ATOM 1329 C CA . ASN B 1 3 ? 30.638 25.414 77.155 1.00 45.25 2 ASN B CA 1
ATOM 1330 C C . ASN B 1 3 ? 31.830 25.608 76.225 1.00 48.46 2 ASN B C 1
ATOM 1331 O O . ASN B 1 3 ? 32.526 26.632 76.287 1.00 48.78 2 ASN B O 1
ATOM 1336 N N . ILE B 1 4 ? 32.059 24.631 75.345 1.00 46.09 3 ILE B N 1
ATOM 1337 C CA . ILE B 1 4 ? 33.247 24.699 74.502 1.00 41.50 3 ILE B CA 1
ATOM 1338 C C . ILE B 1 4 ? 33.015 25.444 73.195 1.00 41.43 3 ILE B C 1
ATOM 1339 O O . ILE B 1 4 ? 33.992 25.776 72.513 1.00 47.59 3 ILE B O 1
ATOM 1344 N N . ASN B 1 5 ? 31.767 25.774 72.845 1.00 41.37 4 ASN B N 1
ATOM 1345 C CA . ASN B 1 5 ? 31.583 26.711 71.740 1.00 45.63 4 ASN B CA 1
ATOM 1346 C C . ASN B 1 5 ? 32.125 28.082 72.108 1.00 50.34 4 ASN B C 1
ATOM 1347 O O . ASN B 1 5 ? 32.776 28.738 71.288 1.00 43.84 4 ASN B O 1
ATOM 1352 N N . ARG B 1 6 ? 31.850 28.534 73.335 1.00 43.51 5 ARG B N 1
ATOM 1353 C CA . ARG B 1 6 ? 32.288 29.855 73.754 1.00 48.54 5 ARG B CA 1
ATOM 1354 C C . ARG B 1 6 ? 33.763 29.862 74.136 1.00 39.89 5 ARG B C 1
ATOM 1355 O O . ARG B 1 6 ? 34.488 30.784 73.763 1.00 46.53 5 ARG B O 1
ATOM 1363 N N . ASN B 1 7 ? 34.243 28.840 74.843 1.00 37.04 6 ASN B N 1
ATOM 1364 C CA . ASN B 1 7 ? 35.623 28.824 75.312 1.00 42.36 6 ASN B CA 1
ATOM 1365 C C . ASN B 1 7 ? 36.541 27.980 74.430 1.00 35.97 6 ASN B C 1
ATOM 1366 O O . ASN B 1 7 ? 37.507 27.392 74.925 1.00 44.48 6 ASN B O 1
ATOM 1371 N N . LYS B 1 8 ? 36.285 27.932 73.130 1.00 33.58 7 LYS B N 1
ATOM 1372 C CA . LYS B 1 8 ? 37.111 27.117 72.249 1.00 38.77 7 LYS B CA 1
ATOM 1373 C C . LYS B 1 8 ? 38.481 27.760 72.064 1.00 41.69 7 LYS B C 1
ATOM 1374 O O . LYS B 1 8 ? 38.630 28.980 72.119 1.00 38.55 7 LYS B O 1
ATOM 1380 N N . ILE B 1 9 ? 39.494 26.932 71.852 1.00 35.32 8 ILE B N 1
ATOM 1381 C CA . ILE B 1 9 ? 40.781 27.463 71.431 1.00 38.49 8 ILE B CA 1
ATOM 1382 C C . ILE B 1 9 ? 40.740 27.673 69.919 1.00 36.78 8 ILE B C 1
ATOM 1383 O O . ILE B 1 9 ? 40.350 26.776 69.165 1.00 34.54 8 ILE B O 1
ATOM 1388 N N . VAL B 1 10 ? 41.101 28.876 69.478 1.00 34.82 9 VAL B N 1
ATOM 1389 C CA . VAL B 1 10 ? 40.970 29.245 68.072 1.00 34.86 9 VAL B CA 1
ATOM 1390 C C . VAL B 1 10 ? 42.126 28.661 67.268 1.00 35.66 9 VAL B C 1
ATOM 1391 O O . VAL B 1 10 ? 43.230 28.430 67.777 1.00 34.14 9 VAL B O 1
ATOM 1395 N N . GLN B 1 11 ? 41.870 28.420 65.992 1.00 35.95 10 GLN B N 1
ATOM 1396 C CA . GLN B 1 11 ? 42.922 28.152 65.026 1.00 39.07 10 GLN B CA 1
ATOM 1397 C C . GLN B 1 11 ? 43.035 29.366 64.115 1.00 32.18 10 GLN B C 1
ATOM 1398 O O . GLN B 1 11 ? 42.027 29.810 63.557 1.00 30.68 10 GLN B O 1
ATOM 1404 N N . LEU B 1 12 ? 44.249 29.902 63.972 1.00 32.28 11 LEU B N 1
ATOM 1405 C CA . LEU B 1 12 ? 44.435 31.091 63.146 1.00 30.30 11 LEU B CA 1
ATOM 1406 C C . LEU B 1 12 ? 43.988 30.814 61.715 1.00 35.54 11 LEU B C 1
ATOM 1407 O O . LEU B 1 12 ? 44.180 29.716 61.184 1.00 34.74 11 LEU B O 1
ATOM 1412 N N . ALA B 1 13 ? 43.347 31.803 61.106 1.00 37.48 12 ALA B N 1
ATOM 1413 C CA . ALA B 1 13 ? 43.006 31.751 59.694 1.00 39.00 12 ALA B CA 1
ATOM 1414 C C . ALA B 1 13 ? 43.975 32.627 58.922 1.00 4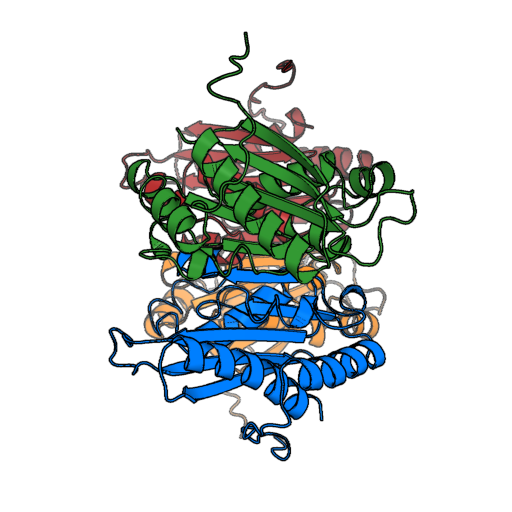1.51 12 ALA B C 1
ATOM 1415 O O . ALA B 1 13 ? 44.583 33.545 59.478 1.00 40.66 12 ALA B O 1
ATOM 1417 N N . ASP B 1 14 ? 44.130 32.331 57.630 1.00 39.44 13 ASP B N 1
ATOM 1418 C CA . ASP B 1 14 ? 45.076 33.105 56.833 1.00 37.36 13 ASP B CA 1
ATOM 1419 C C . ASP B 1 14 ? 44.580 34.522 56.582 1.00 42.69 13 ASP B C 1
ATOM 1420 O O . ASP B 1 14 ? 45.393 35.420 56.333 1.00 40.76 13 ASP B O 1
ATOM 1425 N N . THR B 1 15 ? 43.274 34.747 56.673 1.00 36.31 14 THR B N 1
ATOM 1426 C CA . THR B 1 15 ? 42.732 36.093 56.604 1.00 35.43 14 THR B CA 1
ATOM 1427 C C . THR B 1 15 ? 42.910 36.859 57.904 1.00 44.28 14 THR B C 1
ATOM 1428 O O . THR B 1 15 ? 42.632 38.062 57.937 1.00 45.78 14 THR B O 1
ATOM 1432 N N . ASP B 1 16 ? 43.366 36.201 58.969 1.00 34.91 15 ASP B N 1
ATOM 1433 C CA . ASP B 1 16 ? 43.553 36.852 60.262 1.00 36.99 15 ASP B CA 1
ATOM 1434 C C . ASP B 1 16 ? 44.871 37.609 60.223 1.00 37.30 15 ASP B C 1
ATOM 1435 O O . ASP B 1 16 ? 45.930 37.043 60.490 1.00 51.81 15 ASP B O 1
ATOM 1440 N N . THR B 1 17 ? 44.822 38.890 59.906 1.00 29.88 16 THR B N 1
ATOM 1441 C CA . THR B 1 17 ? 46.005 39.733 59.958 1.00 28.48 16 THR B CA 1
ATOM 1442 C C . THR B 1 17 ? 46.066 40.486 61.279 1.00 30.30 16 THR B C 1
ATOM 1443 O O . THR B 1 17 ? 45.074 40.603 61.999 1.00 28.09 16 THR B O 1
ATOM 1447 N N . ILE B 1 18 ? 47.246 41.025 61.578 1.00 31.78 17 ILE B N 1
ATOM 1448 C CA . ILE B 1 18 ? 47.400 41.876 62.757 1.00 28.63 17 ILE B CA 1
ATOM 1449 C C . ILE B 1 18 ? 46.409 43.032 62.713 1.00 29.88 17 ILE B C 1
ATOM 1450 O O . ILE B 1 18 ? 45.732 43.338 63.703 1.00 30.98 17 ILE B O 1
ATOM 1455 N N . GLU B 1 19 ? 46.313 43.697 61.561 1.00 25.90 18 GLU B N 1
ATOM 1456 C CA . GLU B 1 19 ? 45.400 44.831 61.439 1.00 32.01 18 GLU B CA 1
ATOM 1457 C C . GLU B 1 19 ? 43.945 44.404 61.596 1.00 31.17 18 GLU B C 1
ATOM 1458 O O . GLU B 1 19 ? 43.167 45.099 62.258 1.00 30.06 18 GLU B O 1
ATOM 1464 N N . ASN B 1 20 ? 43.556 43.276 60.972 1.00 31.80 19 ASN B N 1
ATOM 1465 C CA . ASN B 1 20 ? 42.187 42.763 61.080 1.00 28.06 19 ASN B CA 1
ATOM 1466 C C . ASN B 1 20 ? 41.823 42.454 62.520 1.00 22.10 19 ASN B C 1
ATOM 1467 O O . ASN B 1 20 ? 40.699 42.725 62.964 1.00 27.07 19 ASN B O 1
ATOM 1472 N N . LEU B 1 21 ? 42.718 41.758 63.215 1.00 24.27 20 LEU B N 1
ATOM 1473 C CA . LEU B 1 21 ? 42.453 41.377 64.601 1.00 28.00 20 LEU B CA 1
ATOM 1474 C C . LEU B 1 21 ? 42.391 42.595 65.512 1.00 32.30 20 LEU B C 1
ATOM 1475 O O . LEU B 1 21 ? 41.574 42.632 66.439 1.00 25.48 20 LEU B O 1
ATOM 1480 N N . THR B 1 22 ? 43.244 43.603 65.278 1.00 27.90 21 THR B N 1
ATOM 1481 C CA . THR B 1 22 ? 43.211 44.736 66.191 1.00 25.90 21 THR B CA 1
ATOM 1482 C C . THR B 1 22 ? 41.981 45.596 65.954 1.00 31.10 21 THR B C 1
ATOM 1483 O O . THR B 1 22 ? 41.432 46.136 66.919 1.00 27.96 21 THR B O 1
ATOM 1487 N N . SER B 1 23 ? 41.501 45.712 64.706 1.00 26.67 22 SER B N 1
ATOM 1488 C CA A SER B 1 23 ? 40.252 46.437 64.497 0.55 37.62 22 SER B CA 1
ATOM 1489 C CA B SER B 1 23 ? 40.243 46.418 64.466 0.45 36.05 22 SER B CA 1
ATOM 1490 C C . SER B 1 23 ? 39.082 45.701 65.130 1.00 29.97 22 SER B C 1
ATOM 1491 O O . SER B 1 23 ? 38.212 46.328 65.746 1.00 30.98 22 SER B O 1
ATOM 1496 N N . ALA B 1 24 ? 39.038 44.373 64.998 1.00 27.04 23 ALA B N 1
ATOM 1497 C CA . ALA B 1 24 ? 37.944 43.606 65.583 1.00 31.43 23 ALA B CA 1
ATOM 1498 C C . ALA B 1 24 ? 37.943 43.703 67.110 1.00 30.32 23 ALA B C 1
ATOM 1499 O O . ALA B 1 24 ? 36.885 43.863 67.730 1.00 29.68 23 ALA B O 1
ATOM 1501 N N . LEU B 1 25 ? 39.116 43.590 67.730 1.00 25.56 24 LEU B N 1
ATOM 1502 C CA . LEU B 1 25 ? 39.217 43.734 69.186 1.00 31.41 24 LEU B CA 1
ATOM 1503 C C . LEU B 1 25 ? 38.844 45.144 69.628 1.00 34.61 24 LEU B C 1
ATOM 1504 O O . LEU B 1 25 ? 38.153 45.338 70.637 1.00 34.19 24 LEU B O 1
ATOM 1509 N N . SER B 1 26 ? 39.348 46.143 68.903 1.00 31.92 25 SER B N 1
ATOM 1510 C CA . SER B 1 26 ? 39.023 47.538 69.180 1.00 29.67 25 SER B CA 1
ATOM 1511 C C . SER B 1 26 ? 37.517 47.761 69.198 1.00 36.87 25 SER B C 1
ATOM 1512 O O . SER B 1 26 ? 36.988 48.420 70.103 1.00 37.27 25 SER B O 1
ATOM 1515 N N . GLN B 1 27 ? 36.802 47.179 68.226 1.00 34.59 26 GLN B N 1
ATOM 1516 C CA . GLN B 1 27 ? 35.348 47.305 68.189 1.00 40.01 26 GLN B CA 1
ATOM 1517 C C . GLN B 1 27 ? 34.712 46.649 69.411 1.00 36.34 26 GLN B C 1
ATOM 1518 O O . GLN B 1 27 ? 33.802 47.213 70.037 1.00 43.76 26 GLN B O 1
ATOM 1524 N N . ARG B 1 28 ? 35.180 45.452 69.769 1.00 32.62 27 ARG B N 1
ATOM 1525 C CA . ARG B 1 28 ? 34.560 44.717 70.867 1.00 32.03 27 ARG B CA 1
ATOM 1526 C C . ARG B 1 28 ? 34.847 45.390 72.208 1.00 42.13 27 ARG B C 1
ATOM 1527 O O . ARG B 1 28 ? 33.930 45.613 73.009 1.00 41.08 27 ARG B O 1
ATOM 1535 N N . LEU B 1 29 ? 36.108 45.749 72.459 1.00 33.71 28 LEU B N 1
ATOM 1536 C CA . LEU B 1 29 ? 36.462 46.341 73.747 1.00 30.95 28 LEU B CA 1
ATOM 1537 C C . LEU B 1 29 ? 35.798 47.696 73.944 1.00 42.11 28 LEU B C 1
ATOM 1538 O O . LEU B 1 29 ? 35.371 48.032 75.053 1.00 35.58 28 LEU B O 1
ATOM 1543 N N . ILE B 1 30 ? 35.713 48.496 72.883 1.00 38.91 29 ILE B N 1
ATOM 1544 C CA . ILE B 1 30 ? 35.043 49.786 73.004 1.00 42.14 29 ILE B CA 1
ATOM 1545 C C . ILE B 1 30 ? 33.552 49.585 73.245 1.00 41.62 29 ILE B C 1
ATOM 1546 O O . ILE B 1 30 ? 32.965 50.198 74.145 1.00 38.59 29 ILE B O 1
ATOM 1551 N N . ALA B 1 31 ? 32.922 48.705 72.463 1.00 40.84 30 ALA B N 1
ATOM 1552 C CA . ALA B 1 31 ? 31.516 48.388 72.692 1.00 43.88 30 ALA B CA 1
ATOM 1553 C C . ALA B 1 31 ? 31.286 47.927 74.124 1.00 45.37 30 ALA B C 1
ATOM 1554 O O . ALA B 1 31 ? 30.306 48.322 74.760 1.00 49.62 30 ALA B O 1
ATOM 1556 N N . ASP B 1 32 ? 32.188 47.109 74.657 1.00 39.95 31 ASP B N 1
ATOM 1557 C CA . ASP B 1 32 ? 32.025 46.590 76.008 1.00 39.22 31 ASP B CA 1
ATOM 1558 C C . ASP B 1 32 ? 32.510 47.556 77.087 1.00 36.99 31 ASP B C 1
ATOM 1559 O O . ASP B 1 32 ? 32.349 47.259 78.275 1.00 42.54 31 ASP B O 1
ATOM 1564 N N . GLN B 1 33 ? 33.093 48.694 76.708 1.00 41.18 32 GLN B N 1
ATOM 1565 C CA . GLN B 1 33 ? 33.595 49.690 77.655 1.00 43.97 32 GLN B CA 1
ATOM 1566 C C . GLN B 1 33 ? 34.679 49.103 78.563 1.00 49.85 32 GLN B C 1
ATOM 1567 O O . GLN B 1 33 ? 34.701 49.334 79.774 1.00 42.89 32 GLN B O 1
ATOM 1573 N N . LEU B 1 34 ? 35.603 48.356 77.967 1.00 41.85 33 LEU B N 1
ATOM 1574 C CA . LEU B 1 34 ? 36.670 47.685 78.693 1.00 36.54 33 LEU B CA 1
ATOM 1575 C C . LEU B 1 34 ? 38.028 48.195 78.243 1.00 37.30 33 LEU B C 1
ATOM 1576 O O . LEU B 1 34 ? 38.226 48.503 77.064 1.00 30.94 33 LEU B O 1
ATOM 1581 N N . ARG B 1 35 ? 38.972 48.243 79.187 1.00 32.46 34 ARG B N 1
ATOM 1582 C CA . ARG B 1 35 ? 40.347 48.638 78.912 1.00 31.30 34 ARG B CA 1
ATOM 1583 C C . ARG B 1 35 ? 41.272 47.429 79.002 1.00 33.19 34 ARG B C 1
ATOM 1584 O O . ARG B 1 35 ? 41.145 46.587 79.902 1.00 29.27 34 ARG B O 1
ATOM 1592 N N . LEU B 1 36 ? 42.216 47.370 78.077 1.00 25.09 35 LEU B N 1
ATOM 1593 C CA . LEU B 1 36 ? 43.108 46.238 77.904 1.00 26.04 35 LEU B CA 1
ATOM 1594 C C . LEU B 1 36 ? 44.513 46.620 78.334 1.00 24.15 35 LEU B C 1
ATOM 1595 O O . LEU B 1 36 ? 44.958 47.752 78.128 1.00 24.69 35 LEU B O 1
ATOM 1600 N N . THR B 1 37 ? 45.234 45.656 78.885 1.00 23.50 36 THR B N 1
ATOM 1601 C CA . THR B 1 37 ? 46.658 45.819 79.127 1.00 25.26 36 THR B CA 1
ATOM 1602 C C . THR B 1 37 ? 47.364 44.540 78.680 1.00 25.36 36 THR B C 1
ATOM 1603 O O . THR B 1 37 ? 46.742 43.478 78.543 1.00 22.78 36 THR B O 1
ATOM 1607 N N . THR B 1 38 ? 48.670 44.644 78.414 1.00 21.37 37 THR B N 1
ATOM 1608 C CA . THR B 1 38 ? 49.453 43.511 77.920 1.00 20.44 37 THR B CA 1
ATOM 1609 C C . THR B 1 38 ? 50.781 43.358 78.654 1.00 22.71 37 THR B C 1
ATOM 1610 O O . THR B 1 38 ? 51.414 44.347 79.061 1.00 24.38 37 THR B O 1
ATOM 1614 N N . ALA B 1 39 ? 51.218 42.092 78.763 1.00 23.64 38 ALA B N 1
ATOM 1615 C CA . ALA B 1 39 ? 52.523 41.712 79.293 1.00 24.48 38 ALA B CA 1
ATOM 1616 C C . ALA B 1 39 ? 53.223 40.759 78.328 1.00 28.04 38 ALA B C 1
ATOM 1617 O O . ALA B 1 39 ? 52.669 39.714 77.971 1.00 29.34 38 ALA B O 1
ATOM 1619 N N . GLU B 1 40 ? 54.457 41.099 77.937 1.00 23.91 39 GLU B N 1
ATOM 1620 C CA . GLU B 1 40 ? 55.197 40.365 76.926 1.00 30.01 39 GLU B CA 1
ATOM 1621 C C . GLU B 1 40 ? 56.595 40.036 77.405 1.00 28.12 39 GLU B C 1
ATOM 1622 O O . GLU B 1 40 ? 57.240 40.823 78.103 1.00 33.01 39 GLU B O 1
ATOM 1628 N N . SER B 1 41 ? 57.081 38.891 76.954 1.00 27.79 40 SER B N 1
ATOM 1629 C CA . SER B 1 41 ? 58.487 38.548 77.100 1.00 34.49 40 SER B CA 1
ATOM 1630 C C . SER B 1 41 ? 59.089 38.385 75.705 1.00 32.60 40 SER B C 1
ATOM 1631 O O . SER B 1 41 ? 59.596 39.354 75.124 1.00 34.67 40 SER B O 1
ATOM 1634 N N . CYS B 1 42 ? 58.989 37.179 75.141 1.00 35.93 41 CYS B N 1
ATOM 1635 C CA . CYS B 1 42 ? 59.696 36.872 73.899 1.00 35.42 41 CYS B CA 1
ATOM 1636 C C . CYS B 1 42 ? 59.222 37.731 72.724 1.00 40.05 41 CYS B C 1
ATOM 1637 O O . CYS B 1 42 ? 60.014 38.018 71.819 1.00 37.42 41 CYS B O 1
ATOM 1640 N N . THR B 1 43 ? 57.954 38.159 72.710 1.00 33.02 42 THR B N 1
ATOM 1641 C CA . THR B 1 43 ? 57.507 39.004 71.597 1.00 36.47 42 THR B CA 1
ATOM 1642 C C . THR B 1 43 ? 58.063 40.427 71.672 1.00 31.39 42 THR B C 1
ATOM 1643 O O . THR B 1 43 ? 57.991 41.155 70.677 1.00 34.02 42 THR B O 1
ATOM 1647 N N . GLY B 1 44 ? 58.622 40.832 72.812 1.00 29.03 43 GLY B N 1
ATOM 1648 C CA . GLY B 1 44 ? 59.495 41.991 72.903 1.00 30.25 43 GLY B CA 1
ATOM 1649 C C . GLY B 1 44 ? 58.842 43.355 72.783 1.00 35.39 43 GLY B C 1
ATOM 1650 O O . GLY B 1 44 ? 59.557 44.359 72.748 1.00 31.63 43 GLY B O 1
ATOM 1651 N N . GLY B 1 45 ? 57.521 43.438 72.732 1.00 29.64 44 GLY B N 1
ATOM 1652 C CA . GLY B 1 45 ? 56.859 44.696 72.445 1.00 28.33 44 GLY B CA 1
ATOM 1653 C C . GLY B 1 45 ? 56.095 44.689 71.140 1.00 26.04 44 GLY B C 1
ATOM 1654 O O . GLY B 1 45 ? 55.406 45.673 70.835 1.00 25.30 44 GLY B O 1
ATOM 1655 N N . LYS B 1 46 ? 56.200 43.616 70.353 1.00 26.53 45 LYS B N 1
ATOM 1656 C CA . LYS B 1 46 ? 55.415 43.506 69.127 1.00 29.25 45 LYS B CA 1
ATOM 1657 C C . LYS B 1 46 ? 53.922 43.414 69.407 1.00 28.54 45 LYS B C 1
ATOM 1658 O O . LYS B 1 46 ? 53.111 43.866 68.588 1.00 24.79 45 LYS B O 1
ATOM 1664 N N . LEU B 1 47 ? 53.522 42.847 70.544 1.00 23.75 46 LEU B N 1
ATOM 1665 C CA . LEU B 1 47 ? 52.093 42.852 70.845 1.00 26.23 46 LEU B CA 1
ATOM 1666 C C . LEU B 1 47 ? 51.620 44.267 71.166 1.00 27.00 46 LEU B C 1
ATOM 1667 O O . LEU B 1 47 ? 50.607 44.730 70.634 1.00 26.26 46 LEU B O 1
ATOM 1672 N N . ALA B 1 48 ? 52.352 44.979 72.022 1.00 25.80 47 ALA B N 1
ATOM 1673 C CA . ALA B 1 48 ? 52.009 46.374 72.298 1.00 22.96 47 ALA B CA 1
ATOM 1674 C C . ALA B 1 48 ? 51.984 47.211 71.023 1.00 25.66 47 ALA B C 1
ATOM 1675 O O . ALA B 1 48 ? 51.090 48.052 70.841 1.00 23.87 47 ALA B O 1
ATOM 1677 N N . SER B 1 49 ? 52.952 46.979 70.119 1.00 26.67 48 SER B N 1
ATOM 1678 C CA A SER B 1 49 ? 53.042 47.775 68.899 0.51 26.62 48 SER B CA 1
ATOM 1679 C CA B SER B 1 49 ? 53.046 47.767 68.890 0.49 27.05 48 SER B CA 1
ATOM 1680 C C . SER B 1 49 ? 51.820 47.577 68.010 1.00 24.18 48 SER B C 1
ATOM 1681 O O . SER B 1 49 ? 51.313 48.543 67.418 1.00 30.80 48 SER B O 1
ATOM 1686 N N . ALA B 1 50 ? 51.352 46.331 67.884 1.00 27.51 49 ALA B N 1
ATOM 1687 C CA . ALA B 1 50 ? 50.156 46.050 67.097 1.00 26.32 49 ALA B CA 1
ATOM 1688 C C . ALA B 1 50 ? 48.971 46.851 67.605 1.00 27.16 49 ALA B C 1
ATOM 1689 O O . ALA B 1 50 ? 48.220 47.427 66.817 1.00 25.95 49 ALA B O 1
ATOM 1691 N N . LEU B 1 51 ? 48.800 46.911 68.929 1.00 24.93 50 LEU B N 1
ATOM 1692 C CA . LEU B 1 51 ? 47.656 47.602 69.512 1.00 26.09 50 LEU B CA 1
ATOM 1693 C C . LEU B 1 51 ? 47.810 49.109 69.422 1.00 25.18 50 LEU B C 1
ATOM 1694 O O . LEU B 1 51 ? 46.824 49.828 69.210 1.00 27.70 50 LEU B O 1
ATOM 1699 N N . CYS B 1 52 ? 49.036 49.612 69.586 1.00 24.47 51 CYS B N 1
ATOM 1700 C CA . CYS B 1 52 ? 49.255 51.043 69.415 1.00 24.22 51 CYS B CA 1
ATOM 1701 C C . CYS B 1 52 ? 49.108 51.493 67.968 1.00 28.84 51 CYS B C 1
ATOM 1702 O O . CYS B 1 52 ? 49.028 52.701 67.717 1.00 25.56 51 CYS B O 1
ATOM 1705 N N . ALA B 1 53 ? 49.089 50.565 67.020 1.00 27.54 52 ALA B N 1
ATOM 1706 C CA . ALA B 1 53 ? 48.875 50.912 65.619 1.00 27.28 52 ALA B CA 1
ATOM 1707 C C . ALA B 1 53 ? 47.399 50.937 65.253 1.00 35.00 52 ALA B C 1
ATOM 1708 O O . ALA B 1 53 ? 47.055 51.337 64.135 1.00 31.35 52 ALA B O 1
ATOM 1710 N N . ALA B 1 54 ? 46.526 50.520 66.167 1.00 29.25 53 ALA B N 1
ATOM 1711 C CA . ALA B 1 54 ? 45.094 50.505 65.907 1.00 31.23 53 ALA B CA 1
ATOM 1712 C C . ALA B 1 54 ? 44.565 51.921 65.742 1.00 39.54 53 ALA B C 1
ATOM 1713 O O . ALA B 1 54 ? 45.146 52.901 66.225 1.00 36.44 53 ALA B O 1
ATOM 1715 N N . GLU B 1 55 ? 43.449 52.025 65.032 1.00 38.71 54 GLU B N 1
ATOM 1716 C CA . GLU B 1 55 ? 42.658 53.236 65.125 1.00 47.67 54 GLU B CA 1
ATOM 1717 C C . GLU B 1 55 ? 42.040 53.298 66.523 1.00 42.38 54 GLU B C 1
ATOM 1718 O O . GLU B 1 55 ? 41.581 52.286 67.064 1.00 45.90 54 GLU B O 1
ATOM 1724 N N . ASP B 1 56 ? 42.093 54.477 67.133 1.00 42.30 55 ASP B N 1
ATOM 1725 C CA . ASP B 1 56 ? 41.426 54.743 68.406 1.00 42.91 55 ASP B CA 1
ATOM 1726 C C . ASP B 1 56 ? 42.037 53.967 69.575 1.00 37.77 55 ASP B C 1
ATOM 1727 O O . ASP B 1 56 ? 41.348 53.700 70.567 1.00 33.49 55 ASP B O 1
ATOM 1732 N N . THR B 1 57 ? 43.335 53.652 69.504 1.00 30.89 56 THR B N 1
ATOM 1733 C CA . THR B 1 57 ? 44.039 53.013 70.629 1.00 33.85 56 THR B CA 1
ATOM 1734 C C . THR B 1 57 ? 43.676 53.582 71.998 1.00 33.35 56 THR B C 1
ATOM 1735 O O . THR B 1 57 ? 43.388 52.784 72.903 1.00 30.98 56 THR B O 1
ATOM 1739 N N . PRO B 1 58 ? 43.654 54.908 72.225 1.00 30.38 57 PRO B N 1
ATOM 1740 C CA . PRO B 1 58 ? 43.373 55.418 73.583 1.00 31.58 57 PRO B CA 1
ATOM 1741 C C . PRO B 1 58 ? 42.013 55.004 74.129 1.00 37.15 57 PRO B C 1
ATOM 1742 O O . PRO B 1 58 ? 41.820 54.976 75.357 1.00 36.90 57 PRO B O 1
ATOM 1746 N N . LYS B 1 59 ? 41.054 54.694 73.263 1.00 30.73 58 LYS B N 1
ATOM 1747 C CA . LYS B 1 59 ? 39.740 54.327 73.765 1.00 40.90 58 LYS B CA 1
ATOM 1748 C C . LYS B 1 59 ? 39.721 52.960 74.437 1.00 38.75 58 LYS B C 1
ATOM 1749 O O . LYS B 1 59 ? 38.723 52.641 75.090 1.00 43.78 58 LYS B O 1
ATOM 1755 N N . PHE B 1 60 ? 40.794 52.160 74.319 1.00 31.91 59 PHE B N 1
ATOM 1756 C CA . PHE B 1 60 ? 40.785 50.822 74.903 1.00 27.78 59 PHE B CA 1
ATOM 1757 C C . PHE B 1 60 ? 42.142 50.326 75.401 1.00 24.76 59 PHE B C 1
ATOM 1758 O O . PHE B 1 60 ? 42.197 49.265 76.023 1.00 30.09 59 PHE B O 1
ATOM 1766 N N . TYR B 1 61 ? 43.236 51.064 75.174 1.00 26.81 60 TYR B N 1
ATOM 1767 C CA . TYR B 1 61 ? 44.563 50.566 75.518 1.00 30.13 60 TYR B CA 1
ATOM 1768 C C . TYR B 1 61 ? 45.470 51.706 75.955 1.00 31.34 60 TYR B C 1
ATOM 1769 O O . TYR B 1 61 ? 45.508 52.757 75.313 1.00 36.08 60 TYR B O 1
ATOM 1778 N N . GLY B 1 62 ? 46.222 51.480 77.031 1.00 25.42 61 GLY B N 1
ATOM 1779 C CA . GLY B 1 62 ? 47.103 52.512 77.533 1.00 29.88 61 GLY B CA 1
ATOM 1780 C C . GLY B 1 62 ? 48.469 52.009 77.926 1.00 29.56 61 GLY B C 1
ATOM 1781 O O . GLY B 1 62 ? 49.476 52.654 77.631 1.00 25.44 61 GLY B O 1
ATOM 1782 N N . ALA B 1 63 ? 48.530 50.856 78.589 1.00 22.74 62 ALA B N 1
ATOM 1783 C CA . ALA B 1 63 ? 49.747 50.404 79.241 1.00 23.21 62 ALA B CA 1
ATOM 1784 C C . ALA B 1 63 ? 50.138 49.026 78.726 1.00 23.71 62 ALA B C 1
ATOM 1785 O O . ALA B 1 63 ? 49.332 48.090 78.762 1.00 26.99 62 ALA B O 1
ATOM 1787 N N . GLY B 1 64 ? 51.365 48.911 78.271 1.00 25.14 63 GLY B N 1
ATOM 1788 C CA . GLY B 1 64 ? 51.933 47.620 77.914 1.00 22.65 63 GLY B CA 1
ATOM 1789 C C . GLY B 1 64 ? 53.260 47.424 78.602 1.00 26.26 63 GLY B C 1
ATOM 1790 O O . GLY B 1 64 ? 54.060 48.358 78.722 1.00 26.63 63 GLY B O 1
ATOM 1791 N N . PHE B 1 65 ? 53.515 46.187 79.027 1.00 20.88 64 PHE B N 1
ATOM 1792 C CA . PHE B 1 65 ? 54.737 45.849 79.738 1.00 25.48 64 PHE B CA 1
ATOM 1793 C C . PHE B 1 65 ? 55.563 44.876 78.914 1.00 24.95 64 PHE B C 1
ATOM 1794 O O . PHE B 1 65 ? 55.026 43.890 78.398 1.00 26.85 64 PHE B O 1
ATOM 1802 N N . VAL B 1 66 ? 56.866 45.130 78.815 1.00 28.79 65 VAL B N 1
ATOM 1803 C CA . VAL B 1 66 ? 57.807 44.145 78.282 1.00 24.40 65 VAL B CA 1
ATOM 1804 C C . VAL B 1 66 ? 58.725 43.746 79.429 1.00 25.19 65 VAL B C 1
ATOM 1805 O O . VAL B 1 66 ? 59.492 44.572 79.935 1.00 33.09 65 VAL B O 1
ATOM 1809 N N . THR B 1 67 ? 58.642 42.484 79.852 1.00 31.40 66 THR B N 1
ATOM 1810 C CA . THR B 1 67 ? 59.440 41.944 80.959 1.00 34.62 66 THR B CA 1
ATOM 1811 C C . THR B 1 67 ? 60.238 40.752 80.424 1.00 32.96 66 THR B C 1
ATOM 1812 O O . THR B 1 67 ? 59.759 39.614 80.416 1.00 37.04 66 THR B O 1
ATOM 1816 N N . PHE B 1 68 ? 61.468 41.022 79.980 1.00 33.44 67 PHE B N 1
ATOM 1817 C CA . PHE B 1 68 ? 62.254 40.053 79.227 1.00 38.82 67 PHE B CA 1
ATOM 1818 C C . PHE B 1 68 ? 63.061 39.124 80.116 1.00 46.48 67 PHE B C 1
ATOM 1819 O O . PHE B 1 68 ? 63.471 38.050 79.658 1.00 39.55 67 PHE B O 1
ATOM 1827 N N . THR B 1 69 ? 63.304 39.513 81.362 1.00 43.52 68 THR B N 1
ATOM 1828 C CA . THR B 1 69 ? 64.121 38.754 82.290 1.00 47.43 68 THR B CA 1
ATOM 1829 C C . THR B 1 69 ? 63.279 38.306 83.472 1.00 46.47 68 THR B C 1
ATOM 1830 O O . THR B 1 69 ? 62.171 38.798 83.702 1.00 44.44 68 THR B O 1
ATOM 1834 N N . ASP B 1 70 ? 63.846 37.376 84.242 1.00 48.64 69 ASP B N 1
ATOM 1835 C CA . ASP B 1 70 ? 63.227 36.971 85.498 1.00 45.36 69 ASP B CA 1
ATOM 1836 C C . ASP B 1 70 ? 63.064 38.157 86.447 1.00 36.14 69 ASP B C 1
ATOM 1837 O O . ASP B 1 70 ? 62.001 38.341 87.043 1.00 40.24 69 ASP B O 1
ATOM 1842 N N . GLN B 1 71 ? 64.121 38.958 86.619 1.00 43.20 70 GLN B N 1
ATOM 1843 C CA A GLN B 1 71 ? 64.055 40.064 87.574 0.49 43.87 70 GLN B CA 1
ATOM 1844 C CA B GLN B 1 71 ? 64.035 40.054 87.585 0.51 43.86 70 GLN B CA 1
ATOM 1845 C C . GLN B 1 71 ? 62.997 41.079 87.162 1.00 45.34 70 GLN B C 1
ATOM 1846 O O . GLN B 1 71 ? 62.328 41.671 88.020 1.00 39.13 70 GLN B O 1
ATOM 1857 N N . ALA B 1 72 ? 62.827 41.295 85.853 1.00 46.01 71 ALA B N 1
ATOM 1858 C CA . ALA B 1 72 ? 61.822 42.243 85.391 1.00 40.19 71 ALA B CA 1
ATOM 1859 C C . ALA B 1 72 ? 60.421 41.702 85.622 1.00 31.10 71 ALA B C 1
ATOM 1860 O O . ALA B 1 72 ? 59.497 42.464 85.935 1.00 37.86 71 ALA B O 1
ATOM 1862 N N . LYS B 1 73 ? 60.235 40.395 85.441 1.00 32.50 72 LYS B N 1
ATOM 1863 C CA . LYS B 1 73 ? 58.924 39.806 85.684 1.00 37.37 72 LYS B CA 1
ATOM 1864 C C . LYS B 1 73 ? 58.537 39.939 87.150 1.00 36.65 72 LYS B C 1
ATOM 1865 O O . LYS B 1 73 ? 57.384 40.252 87.469 1.00 33.18 72 LYS B O 1
ATOM 1871 N N . MET B 1 74 ? 59.493 39.719 88.054 1.00 38.06 73 MET B N 1
ATOM 1872 C CA . MET B 1 74 ? 59.209 39.814 89.483 1.00 39.82 73 MET B CA 1
ATOM 1873 C C . MET B 1 74 ? 58.967 41.257 89.898 1.00 38.08 73 MET B C 1
ATOM 1874 O O . MET B 1 74 ? 58.006 41.555 90.615 1.00 41.77 73 MET B O 1
ATOM 1879 N N . LYS B 1 75 ? 59.837 42.168 89.452 1.00 44.58 74 LYS B N 1
ATOM 1880 C CA . LYS B 1 75 ? 59.766 43.558 89.889 1.00 43.84 74 LYS B CA 1
ATOM 1881 C C . LYS B 1 75 ? 58.522 44.248 89.342 1.00 41.78 74 LYS B C 1
ATOM 1882 O O . LYS B 1 75 ? 57.796 44.916 90.085 1.00 42.84 74 LYS B O 1
ATOM 1888 N N . ILE B 1 76 ? 58.250 44.086 88.044 1.00 38.91 75 ILE B N 1
ATOM 1889 C CA . ILE B 1 76 ? 57.172 44.839 87.405 1.00 41.60 75 ILE B CA 1
ATOM 1890 C C . ILE B 1 76 ? 55.823 44.156 87.600 1.00 28.21 75 ILE B C 1
ATOM 1891 O O . ILE B 1 76 ? 54.813 44.814 87.876 1.00 33.80 75 ILE B O 1
ATOM 1896 N N . LEU B 1 77 ? 55.763 42.839 87.441 1.00 36.96 76 LEU B N 1
ATOM 1897 C CA . LEU B 1 77 ? 54.480 42.149 87.398 1.00 33.04 76 LEU B CA 1
ATOM 1898 C C . LEU B 1 77 ? 54.221 41.269 88.616 1.00 37.29 76 LEU B C 1
ATOM 1899 O O . LEU B 1 77 ? 53.189 40.590 88.664 1.00 33.09 76 LEU B O 1
ATOM 1904 N N . SER B 1 78 ? 55.126 41.253 89.592 1.00 36.26 77 SER B N 1
ATOM 1905 C CA . SER B 1 78 ? 54.947 40.488 90.826 1.00 38.78 77 SER B CA 1
ATOM 1906 C C . SER B 1 78 ? 54.843 38.992 90.561 1.00 40.61 77 SER B C 1
ATOM 1907 O O . SER B 1 78 ? 54.159 38.273 91.293 1.00 40.41 77 SER B O 1
ATOM 1910 N N . VAL B 1 79 ? 55.503 38.515 89.502 1.00 35.45 78 VAL B N 1
ATOM 1911 C CA . VAL B 1 79 ? 55.715 37.082 89.358 1.00 40.57 78 VAL B CA 1
ATOM 1912 C C . VAL B 1 79 ? 56.553 36.605 90.534 1.00 39.16 78 VAL B C 1
ATOM 1913 O O . VAL B 1 79 ? 57.552 37.238 90.898 1.00 40.32 78 VAL B O 1
ATOM 1917 N N . SER B 1 80 ? 56.150 35.493 91.138 1.00 42.94 79 SER B N 1
ATOM 1918 C CA . SER B 1 80 ? 56.828 35.006 92.329 1.00 50.91 79 SER B CA 1
ATOM 1919 C C . SER B 1 80 ? 58.135 34.314 91.969 1.00 49.56 79 SER B C 1
ATOM 1920 O O . SER B 1 80 ? 58.233 33.628 90.949 1.00 46.99 79 SER B O 1
ATOM 1923 N N . GLN B 1 81 ? 59.142 34.507 92.825 1.00 53.83 80 GLN B N 1
ATOM 1924 C CA . GLN B 1 81 ? 60.409 33.802 92.667 1.00 58.80 80 GLN B CA 1
ATOM 1925 C C . GLN B 1 81 ? 60.200 32.291 92.660 1.00 58.11 80 GLN B C 1
ATOM 1926 O O . GLN B 1 81 ? 60.819 31.572 91.867 1.00 59.07 80 GLN B O 1
ATOM 1932 N N . GLN B 1 82 ? 59.313 31.802 93.530 1.00 60.12 81 GLN B N 1
ATOM 1933 C CA . GLN B 1 82 ? 59.037 30.372 93.633 1.00 60.17 81 GLN B CA 1
ATOM 1934 C C . GLN B 1 82 ? 58.485 29.802 92.326 1.00 58.77 81 GLN B C 1
ATOM 1935 O O . GLN B 1 82 ? 58.896 28.721 91.891 1.00 61.07 81 GLN B O 1
ATOM 1941 N N . SER B 1 83 ? 57.551 30.511 91.687 1.00 55.21 82 SER B N 1
ATOM 1942 C CA . SER B 1 83 ? 56.964 30.020 90.442 1.00 54.26 82 SER B CA 1
ATOM 1943 C C . SER B 1 83 ? 58.017 29.853 89.354 1.00 42.26 82 SER B C 1
ATOM 1944 O O . SER B 1 83 ? 57.963 28.904 88.565 1.00 52.53 82 SER B O 1
ATOM 1947 N N . LEU B 1 84 ? 58.971 30.777 89.284 1.00 48.15 83 LEU B N 1
ATOM 1948 C CA . LEU B 1 84 ? 59.997 30.676 88.257 1.00 53.86 83 LEU B CA 1
ATOM 1949 C C . LEU B 1 84 ? 60.953 29.524 88.528 1.00 57.59 83 LEU B C 1
ATOM 1950 O O . LEU B 1 84 ? 61.435 28.890 87.583 1.00 52.13 83 LEU B O 1
ATOM 1955 N N . GLU B 1 85 ? 61.215 29.220 89.807 1.00 59.83 84 GLU B N 1
ATOM 1956 C CA . GLU B 1 85 ? 62.159 28.163 90.150 1.00 63.53 84 GLU B CA 1
ATOM 1957 C C . GLU B 1 85 ? 61.606 26.777 89.842 1.00 58.62 84 GLU B C 1
ATOM 1958 O O . GLU B 1 85 ? 62.377 25.869 89.513 1.00 71.30 84 GLU B O 1
ATOM 1964 N N . ARG B 1 86 ? 60.289 26.588 89.942 1.00 59.47 85 ARG B N 1
ATOM 1965 C CA . ARG B 1 86 ? 59.719 25.270 89.679 1.00 63.89 85 ARG B CA 1
ATOM 1966 C C . ARG B 1 86 ? 59.439 25.054 88.196 1.00 66.72 85 ARG B C 1
ATOM 1967 O O . ARG B 1 86 ? 59.747 23.987 87.654 1.00 73.79 85 ARG B O 1
ATOM 1975 N N . TYR B 1 87 ? 58.855 26.048 87.523 1.00 60.80 86 TYR B N 1
ATOM 1976 C CA . TYR B 1 87 ? 58.314 25.839 86.189 1.00 59.70 86 TYR B CA 1
ATOM 1977 C C . TYR B 1 87 ? 59.009 26.635 85.092 1.00 50.86 86 TYR B C 1
ATOM 1978 O O . TYR B 1 87 ? 58.662 26.453 83.920 1.00 56.68 86 TYR B O 1
ATOM 1987 N N . SER B 1 88 ? 59.972 27.498 85.435 1.00 51.04 87 SER B N 1
ATOM 1988 C CA . SER B 1 88 ? 60.706 28.356 84.502 1.00 52.43 87 SER B CA 1
ATOM 1989 C C . SER B 1 88 ? 59.827 29.476 83.955 1.00 44.16 87 SER B C 1
ATOM 1990 O O . SER B 1 88 ? 58.600 29.436 84.086 1.00 41.42 87 SER B O 1
ATOM 1993 N N . ALA B 1 89 ? 60.454 30.488 83.347 1.00 51.42 88 ALA B N 1
ATOM 1994 C CA . ALA B 1 89 ? 59.708 31.643 82.863 1.00 46.75 88 ALA B CA 1
ATOM 1995 C C . ALA B 1 89 ? 58.752 31.278 81.732 1.00 48.08 88 ALA B C 1
ATOM 1996 O O . ALA B 1 89 ? 57.746 31.966 81.531 1.00 45.32 88 ALA B O 1
ATOM 1998 N N . VAL B 1 90 ? 59.043 30.219 80.980 1.00 40.28 89 VAL B N 1
ATOM 1999 C CA . VAL B 1 90 ? 58.123 29.731 79.949 1.00 38.09 89 VAL B CA 1
ATOM 2000 C C . VAL B 1 90 ? 57.283 28.646 80.613 1.00 44.36 89 VAL B C 1
ATOM 2001 O O . VAL B 1 90 ? 57.640 27.466 80.628 1.00 47.64 89 VAL B O 1
ATOM 2005 N N . SER B 1 91 ? 56.139 29.043 81.166 1.00 45.01 90 SER B N 1
ATOM 2006 C CA . SER B 1 91 ? 55.279 28.083 81.846 1.00 45.27 90 SER B CA 1
ATOM 2007 C C . SER B 1 91 ? 53.877 28.657 81.953 1.00 41.86 90 SER B C 1
ATOM 2008 O O . SER B 1 91 ? 53.661 29.866 81.818 1.00 41.72 90 SER B O 1
ATOM 2011 N N . GLU B 1 92 ? 52.929 27.758 82.204 1.00 34.92 91 GLU B N 1
ATOM 2012 C CA . GLU B 1 92 ? 51.543 28.161 82.401 1.00 41.41 91 GLU B CA 1
ATOM 2013 C C . GLU B 1 92 ? 51.397 29.069 83.618 1.00 45.29 91 GLU B C 1
ATOM 2014 O O . GLU B 1 92 ? 50.684 30.077 83.567 1.00 38.45 91 GLU B O 1
ATOM 2020 N N . LYS B 1 93 ? 52.065 28.727 84.724 1.00 43.49 92 LYS B N 1
ATOM 2021 C CA . LYS B 1 93 ? 51.902 29.508 85.944 1.00 43.16 92 LYS B CA 1
ATOM 2022 C C . LYS B 1 93 ? 52.425 30.927 85.761 1.00 40.23 92 LYS B C 1
ATOM 2023 O O . LYS B 1 93 ? 51.772 31.895 86.165 1.00 39.63 92 LYS B O 1
ATOM 2029 N N . VAL B 1 94 ? 53.596 31.065 85.139 1.00 35.59 93 VAL B N 1
ATOM 2030 C CA . VAL B 1 94 ? 54.204 32.379 84.969 1.00 41.43 93 VAL B CA 1
ATOM 2031 C C . VAL B 1 94 ? 53.382 33.232 84.006 1.00 34.59 93 VAL B C 1
ATOM 2032 O O . VAL B 1 94 ? 53.199 34.435 84.229 1.00 35.23 93 VAL B O 1
ATOM 2036 N N . ALA B 1 95 ? 52.839 32.629 82.941 1.00 34.53 94 ALA B N 1
ATOM 2037 C CA . ALA B 1 95 ? 51.969 33.389 82.044 1.00 35.56 94 ALA B CA 1
ATOM 2038 C C . ALA B 1 95 ? 50.773 33.955 82.800 1.00 35.49 94 ALA B C 1
ATOM 2039 O O . ALA B 1 95 ? 50.445 35.142 82.669 1.00 28.38 94 ALA B O 1
ATOM 2041 N N . ALA B 1 96 ? 50.126 33.115 83.615 1.00 33.96 95 ALA B N 1
ATOM 2042 C CA . ALA B 1 96 ? 48.961 33.552 84.380 1.00 34.94 95 ALA B CA 1
ATOM 2043 C C . ALA B 1 96 ? 49.316 34.671 85.353 1.00 30.78 95 ALA B C 1
ATOM 2044 O O . ALA B 1 96 ? 48.557 35.637 85.497 1.00 33.26 95 ALA B O 1
ATOM 2046 N N . GLU B 1 97 ? 50.465 34.558 86.032 1.00 32.36 96 GLU B N 1
ATOM 2047 C CA . GLU B 1 97 ? 50.900 35.607 86.956 1.00 30.04 96 GLU B CA 1
ATOM 2048 C C . GLU B 1 97 ? 51.239 36.903 86.226 1.00 33.65 96 GLU B C 1
ATOM 2049 O O . GLU B 1 97 ? 51.002 38.000 86.752 1.00 26.38 96 GLU B O 1
ATOM 2055 N N . MET B 1 98 ? 51.826 36.804 85.032 1.00 30.19 97 MET B N 1
ATOM 2056 C CA . MET B 1 98 ? 52.023 37.995 84.219 1.00 27.63 97 MET B CA 1
ATOM 2057 C C . MET B 1 98 ? 50.696 38.661 83.890 1.00 26.28 97 MET B C 1
ATOM 2058 O O . MET B 1 98 ? 50.567 39.886 83.998 1.00 27.09 97 MET B O 1
ATOM 2063 N N . ALA B 1 99 ? 49.691 37.873 83.497 1.00 24.34 98 ALA B N 1
ATOM 2064 C CA . ALA B 1 99 ? 48.412 38.470 83.133 1.00 21.26 98 ALA B CA 1
ATOM 2065 C C . ALA B 1 99 ? 47.766 39.148 84.332 1.00 28.92 98 ALA B C 1
ATOM 2066 O O . ALA B 1 99 ? 47.176 40.226 84.204 1.00 25.76 98 ALA B O 1
ATOM 2068 N N . THR B 1 100 ? 47.874 38.526 85.509 1.00 28.09 99 THR B N 1
ATOM 2069 C CA . THR B 1 100 ? 47.308 39.100 86.721 1.00 32.66 99 THR B CA 1
ATOM 2070 C C . THR B 1 100 ? 48.073 40.341 87.154 1.00 24.60 99 THR B C 1
ATOM 2071 O O . THR B 1 100 ? 47.473 41.327 87.594 1.00 29.05 99 THR B O 1
ATOM 2075 N N . GLY B 1 101 ? 49.399 40.315 87.023 1.00 30.23 100 GLY B N 1
ATOM 2076 C CA . GLY B 1 101 ? 50.194 41.455 87.435 1.00 32.50 100 GLY B CA 1
ATOM 2077 C C . GLY B 1 101 ? 49.979 42.666 86.550 1.00 33.97 100 GLY B C 1
ATOM 2078 O O . GLY B 1 101 ? 49.980 43.801 87.034 1.00 26.99 100 GLY B O 1
ATOM 2079 N N . ALA B 1 102 ? 49.810 42.447 85.241 1.00 26.38 101 ALA B N 1
ATOM 2080 C CA . ALA B 1 102 ? 49.497 43.558 84.347 1.00 26.31 101 ALA B CA 1
ATOM 2081 C C . ALA B 1 102 ? 48.173 44.209 84.731 1.00 27.10 101 ALA B C 1
ATOM 2082 O O . ALA B 1 102 ? 48.079 45.443 84.795 1.00 24.71 101 ALA B O 1
ATOM 2084 N N . ILE B 1 103 ? 47.148 43.393 85.016 1.00 24.92 102 ILE B N 1
ATOM 2085 C CA . ILE B 1 103 ? 45.847 43.920 85.440 1.00 31.73 102 ILE B CA 1
ATOM 2086 C C . ILE B 1 103 ? 46.019 44.866 86.620 1.00 31.95 102 ILE B C 1
ATOM 2087 O O . ILE B 1 103 ? 45.486 45.982 86.633 1.00 29.48 102 ILE B O 1
ATOM 2092 N N . GLU B 1 104 ? 46.788 44.432 87.621 1.00 33.83 103 GLU B N 1
ATOM 2093 C CA . GLU B 1 104 ? 46.958 45.216 88.839 1.00 35.93 103 GLU B CA 1
ATOM 2094 C C . GLU B 1 104 ? 47.710 46.518 88.574 1.00 35.99 103 GLU B C 1
ATOM 2095 O O . GLU B 1 104 ? 47.305 47.586 89.043 1.00 33.88 103 GLU B O 1
ATOM 2101 N N . ARG B 1 105 ? 48.824 46.448 87.843 1.00 33.66 104 ARG B N 1
ATOM 2102 C CA . ARG B 1 105 ? 49.620 47.647 87.620 1.00 28.21 104 ARG B CA 1
ATOM 2103 C C . ARG B 1 105 ? 48.862 48.678 86.795 1.00 31.73 104 ARG B C 1
ATOM 2104 O O . ARG B 1 105 ? 48.944 49.881 87.073 1.00 29.50 104 ARG B O 1
ATOM 2112 N N . ALA B 1 106 ? 48.121 48.235 85.778 1.00 27.66 105 ALA B N 1
ATOM 2113 C CA . ALA B 1 106 ? 47.439 49.165 84.881 1.00 25.66 105 ALA B CA 1
ATOM 2114 C C . ALA B 1 106 ? 46.042 49.527 85.357 1.00 25.39 105 ALA B C 1
ATOM 2115 O O . ALA B 1 106 ? 45.470 50.500 84.848 1.00 26.92 105 ALA B O 1
ATOM 2117 N N . ASP B 1 107 ? 45.515 48.805 86.352 1.00 27.18 106 ASP B N 1
ATOM 2118 C CA . ASP B 1 107 ? 44.108 48.888 86.753 1.00 36.82 106 ASP B CA 1
ATOM 2119 C C . ASP B 1 107 ? 43.214 48.776 85.519 1.00 38.71 106 ASP B C 1
ATOM 2120 O O . ASP B 1 107 ? 42.310 49.581 85.286 1.00 34.05 106 ASP B O 1
ATOM 2125 N N . ALA B 1 108 ? 43.508 47.763 84.709 1.00 34.76 107 ALA B N 1
ATOM 2126 C CA . ALA B 1 108 ? 42.778 47.448 83.492 1.00 34.36 107 ALA B CA 1
ATOM 2127 C C . ALA B 1 108 ? 41.753 46.346 83.762 1.00 34.77 107 ALA B C 1
ATOM 2128 O O . ALA B 1 108 ? 41.741 45.712 84.826 1.00 31.69 107 ALA B O 1
ATOM 2130 N N . ASP B 1 109 ? 40.866 46.136 82.782 1.00 28.65 108 ASP B N 1
ATOM 2131 C CA . ASP B 1 109 ? 39.825 45.115 82.874 1.00 35.09 108 ASP B CA 1
ATOM 2132 C C . ASP B 1 109 ? 40.247 43.773 82.293 1.00 33.95 108 ASP B C 1
ATOM 2133 O O . ASP B 1 109 ? 39.846 42.723 82.814 1.00 27.80 108 ASP B O 1
ATOM 2138 N N . VAL B 1 110 ? 41.040 43.792 81.228 1.00 28.21 109 VAL B N 1
ATOM 2139 C CA . VAL B 1 110 ? 41.351 42.618 80.419 1.00 29.59 109 VAL B CA 1
ATOM 2140 C C . VAL B 1 110 ? 42.852 42.616 80.168 1.00 27.45 109 VAL B C 1
ATOM 2141 O O . VAL B 1 110 ? 43.455 43.685 80.025 1.00 22.71 109 VAL B O 1
ATOM 2145 N N . SER B 1 111 ? 43.472 41.433 80.140 1.00 25.04 110 SER B N 1
ATOM 2146 C CA . SER B 1 111 ? 44.900 41.384 79.852 1.00 28.39 110 SER B CA 1
ATOM 2147 C C . SER B 1 111 ? 45.276 40.188 78.990 1.00 30.34 110 SER B C 1
ATOM 2148 O O . SER B 1 111 ? 44.604 39.152 78.987 1.00 27.33 110 SER B O 1
ATOM 2151 N N . ILE B 1 112 ? 46.378 40.365 78.258 1.00 24.43 111 ILE B N 1
ATOM 2152 C CA . ILE B 1 112 ? 47.097 39.316 77.544 1.00 21.85 111 ILE B CA 1
ATOM 2153 C C . ILE B 1 112 ? 48.503 39.196 78.104 1.00 22.59 111 ILE B C 1
ATOM 2154 O O . ILE B 1 112 ? 49.192 40.213 78.271 1.00 26.07 111 ILE B O 1
ATOM 2159 N N . ALA B 1 113 ? 48.967 37.946 78.294 1.00 23.95 112 ALA B N 1
ATOM 2160 C CA . ALA B 1 113 ? 50.355 37.642 78.627 1.00 28.76 112 ALA B CA 1
ATOM 2161 C C . ALA B 1 113 ? 50.918 36.613 77.648 1.00 26.32 112 ALA B C 1
ATOM 2162 O O . ALA B 1 113 ? 50.238 35.647 77.297 1.00 24.94 112 ALA B O 1
ATOM 2164 N N . ILE B 1 114 ? 52.159 36.824 77.208 1.00 28.68 113 ILE B N 1
ATOM 2165 C CA . ILE B 1 114 ? 52.857 35.918 76.295 1.00 29.13 113 ILE B CA 1
ATOM 2166 C C . ILE B 1 114 ? 54.249 35.648 76.846 1.00 27.34 113 ILE B C 1
ATOM 2167 O O . ILE B 1 114 ? 55.005 36.593 77.106 1.00 29.90 113 ILE B O 1
ATOM 2172 N N . THR B 1 115 ? 54.601 34.369 76.992 1.00 33.36 114 THR B N 1
ATOM 2173 C CA . THR B 1 115 ? 55.972 33.983 77.314 1.00 37.17 114 THR B CA 1
ATOM 2174 C C . THR B 1 115 ? 56.296 32.669 76.607 1.00 38.03 114 THR B C 1
ATOM 2175 O O . THR B 1 115 ? 55.516 31.717 76.686 1.00 40.09 114 THR B O 1
ATOM 2179 N N . GLY B 1 116 ? 57.429 32.622 75.906 1.00 39.09 115 GLY B N 1
ATOM 2180 C CA . GLY B 1 116 ? 57.741 31.445 75.115 1.00 34.75 115 GLY B CA 1
ATOM 2181 C C . GLY B 1 116 ? 59.178 31.433 74.645 1.00 41.07 115 GLY B C 1
ATOM 2182 O O . GLY B 1 116 ? 59.982 32.298 75.003 1.00 38.83 115 GLY B O 1
ATOM 2183 N N . TYR B 1 117 ? 59.491 30.416 73.830 1.00 40.09 116 TYR B N 1
ATOM 2184 C CA . TYR B 1 117 ? 60.799 30.253 73.198 1.00 46.39 116 TYR B CA 1
ATOM 2185 C C . TYR B 1 117 ? 60.663 30.577 71.714 1.00 50.63 116 TYR B C 1
ATOM 2186 O O . TYR B 1 117 ? 60.155 29.759 70.940 1.00 49.13 116 TYR B O 1
ATOM 2195 N N . GLY B 1 118 ? 61.141 31.757 71.317 1.00 51.65 117 GLY B N 1
ATOM 2196 C CA . GLY B 1 118 ? 61.120 32.112 69.906 1.00 50.30 117 GLY B CA 1
ATOM 2197 C C . GLY B 1 118 ? 61.964 31.190 69.047 1.00 51.22 117 GLY B C 1
ATOM 2198 O O . GLY B 1 118 ? 61.641 30.952 67.879 1.00 46.95 117 GLY B O 1
ATOM 2199 N N . GLY B 1 119 ? 63.035 30.639 69.611 1.00 57.23 118 GLY B N 1
ATOM 2200 C CA . GLY B 1 119 ? 63.951 29.816 68.843 1.00 60.14 118 GLY B CA 1
ATOM 2201 C C . GLY B 1 119 ? 65.157 30.629 68.419 1.00 64.46 118 GLY B C 1
ATOM 2202 O O . GLY B 1 119 ? 65.144 31.858 68.531 1.00 60.63 118 GLY B O 1
ATOM 2203 N N . PRO B 1 120 ? 66.213 29.964 67.927 1.00 69.11 119 PRO B N 1
ATOM 2204 C CA . PRO B 1 120 ? 66.452 28.526 67.733 1.00 65.61 119 PRO B CA 1
ATOM 2205 C C . PRO B 1 120 ? 66.439 27.676 69.012 1.00 69.54 119 PRO B C 1
ATOM 2206 O O . PRO B 1 120 ? 66.052 26.509 68.954 1.00 70.45 119 PRO B O 1
ATOM 2210 N N . GLU B 1 121 ? 66.843 28.261 70.140 1.00 74.42 120 GLU B N 1
ATOM 2211 C CA . GLU B 1 121 ? 67.052 27.520 71.378 1.00 73.75 120 GLU B CA 1
ATOM 2212 C C . GLU B 1 121 ? 65.717 27.101 71.996 1.00 68.95 120 GLU B C 1
ATOM 2213 O O . GLU B 1 121 ? 64.634 27.487 71.549 1.00 71.98 120 GLU B O 1
ATOM 2219 N N . GLY B 1 122 ? 65.807 26.304 73.056 1.00 67.66 121 GLY B N 1
ATOM 2220 C CA . GLY B 1 122 ? 64.641 25.938 73.837 1.00 60.52 121 GLY B CA 1
ATOM 2221 C C . GLY B 1 122 ? 64.937 25.969 75.321 1.00 58.74 121 GLY B C 1
ATOM 2222 O O . GLY B 1 122 ? 65.902 26.608 75.750 1.00 69.95 121 GLY B O 1
ATOM 2223 N N . GLY B 1 123 ? 64.125 25.281 76.117 1.00 57.88 122 GLY B N 1
ATOM 2224 C CA . GLY B 1 123 ? 64.347 25.260 77.549 1.00 70.15 122 GLY B CA 1
ATOM 2225 C C . GLY B 1 123 ? 65.420 24.267 77.960 1.00 81.61 122 GLY B C 1
ATOM 2226 O O . GLY B 1 123 ? 65.729 23.309 77.250 1.00 75.33 122 GLY B O 1
ATOM 2227 N N . GLU B 1 124 ? 66.010 24.525 79.130 1.00 83.29 123 GLU B N 1
ATOM 2228 C CA . GLU B 1 124 ? 66.868 23.529 79.762 1.00 86.82 123 GLU B CA 1
ATOM 2229 C C . GLU B 1 124 ? 66.104 22.234 79.989 1.00 84.00 123 GLU B C 1
ATOM 2230 O O . GLU B 1 124 ? 66.585 21.143 79.660 1.00 84.65 123 GLU B O 1
ATOM 2236 N N . ASP B 1 125 ? 64.898 22.347 80.543 1.00 85.86 124 ASP B N 1
ATOM 2237 C CA . ASP B 1 125 ? 63.956 21.259 80.778 1.00 85.74 124 ASP B CA 1
ATOM 2238 C C . ASP B 1 125 ? 63.737 20.338 79.581 1.00 84.13 124 ASP B C 1
ATOM 2239 O O . ASP B 1 125 ? 63.195 19.238 79.730 1.00 83.62 124 ASP B O 1
ATOM 2244 N N . GLY B 1 126 ? 64.127 20.783 78.389 1.00 83.44 125 GLY B N 1
ATOM 2245 C CA . GLY B 1 126 ? 63.805 20.086 77.164 1.00 81.87 125 GLY B CA 1
ATOM 2246 C C . GLY B 1 126 ? 62.598 20.624 76.425 1.00 72.75 125 GLY B C 1
ATOM 2247 O O . GLY B 1 126 ? 62.215 20.043 75.402 1.00 70.97 125 GLY B O 1
ATOM 2248 N N . THR B 1 127 ? 61.984 21.701 76.912 1.00 70.16 126 THR B N 1
ATOM 2249 C CA . THR B 1 127 ? 60.861 22.305 76.208 1.00 68.16 126 THR B CA 1
ATOM 2250 C C . THR B 1 127 ? 61.313 22.777 74.828 1.00 58.79 126 THR B C 1
ATOM 2251 O O . THR B 1 127 ? 62.307 23.512 74.721 1.00 54.35 126 THR B O 1
ATOM 2255 N N . PRO B 1 128 ? 60.622 22.393 73.758 1.00 60.86 127 PRO B N 1
ATOM 2256 C CA . PRO B 1 128 ? 61.117 22.698 72.412 1.00 59.64 127 PRO B CA 1
ATOM 2257 C C . PRO B 1 128 ? 61.046 24.182 72.083 1.00 57.26 127 PRO B C 1
ATOM 2258 O O . PRO B 1 128 ? 60.242 24.937 72.639 1.00 58.44 127 PRO B O 1
ATOM 2262 N N . ALA B 1 129 ? 61.917 24.592 71.166 1.00 53.66 128 ALA B N 1
ATOM 2263 C CA . ALA B 1 129 ? 61.730 25.855 70.472 1.00 53.63 128 ALA B CA 1
ATOM 2264 C C . ALA B 1 129 ? 60.332 25.903 69.869 1.00 54.20 128 ALA B C 1
ATOM 2265 O O . ALA B 1 129 ? 59.765 24.878 69.478 1.00 53.60 128 ALA B O 1
ATOM 2267 N N . GLY B 1 130 ? 59.766 27.104 69.800 1.00 49.66 129 GLY B N 1
ATOM 2268 C CA . GLY B 1 130 ? 58.424 27.262 69.289 1.00 45.62 129 GLY B CA 1
ATOM 2269 C C . GLY B 1 130 ? 57.331 27.082 70.317 1.00 41.68 129 GLY B C 1
ATOM 2270 O O . GLY B 1 130 ? 56.156 27.308 69.997 1.00 40.20 129 GLY B O 1
ATOM 2271 N N . THR B 1 131 ? 57.673 26.680 71.536 1.00 41.27 130 THR B N 1
ATOM 2272 C CA . THR B 1 131 ? 56.698 26.588 72.608 1.00 46.17 130 THR B CA 1
ATOM 2273 C C . THR B 1 131 ? 56.421 27.976 73.168 1.00 41.21 130 THR B C 1
ATOM 2274 O O . THR B 1 131 ? 57.349 28.708 73.525 1.00 42.13 130 THR B O 1
ATOM 2278 N N . VAL B 1 132 ? 55.142 28.342 73.231 1.00 42.57 131 VAL B N 1
ATOM 2279 C CA . VAL B 1 132 ? 54.715 29.635 73.749 1.00 39.91 131 VAL B CA 1
ATOM 2280 C C . VAL B 1 132 ? 53.497 29.407 74.629 1.00 36.22 131 VAL B C 1
ATOM 2281 O O . VAL B 1 132 ? 52.530 28.766 74.202 1.00 37.89 131 VAL B O 1
ATOM 2285 N N . TRP B 1 133 ? 53.552 29.904 75.863 1.00 36.35 132 TRP B N 1
ATOM 2286 C CA . TRP B 1 133 ? 52.426 29.843 76.789 1.00 37.95 132 TRP B CA 1
ATOM 2287 C C . TRP B 1 133 ? 51.675 31.169 76.785 1.00 33.59 132 TRP B C 1
ATOM 2288 O O . TRP B 1 133 ? 52.283 32.241 76.771 1.00 36.68 132 TRP B O 1
ATOM 2299 N N . PHE B 1 134 ? 50.352 31.089 76.836 1.00 28.99 133 PHE B N 1
ATOM 2300 C CA . PHE B 1 134 ? 49.498 32.259 76.781 1.00 32.13 133 PHE B CA 1
ATOM 2301 C C . PHE B 1 134 ? 48.577 32.290 77.986 1.00 33.04 133 PHE B C 1
ATOM 2302 O O . PHE B 1 134 ? 48.174 31.248 78.510 1.00 32.40 133 PHE B O 1
ATOM 2310 N N . ALA B 1 135 ? 48.236 33.499 78.406 1.00 26.15 134 ALA B N 1
ATOM 2311 C CA . ALA B 1 135 ? 47.217 33.690 79.417 1.00 29.56 134 ALA B CA 1
ATOM 2312 C C . ALA B 1 135 ? 46.421 34.934 79.069 1.00 25.84 134 ALA B C 1
ATOM 2313 O O . ALA B 1 135 ? 46.974 35.921 78.570 1.00 28.43 134 ALA B O 1
ATOM 2315 N N . TRP B 1 136 ? 45.124 34.869 79.343 1.00 28.25 135 TRP B N 1
ATOM 2316 C CA . TRP B 1 136 ? 44.191 35.964 79.145 1.00 27.31 135 TRP B CA 1
ATOM 2317 C C . TRP B 1 136 ? 43.355 36.110 80.411 1.00 35.37 135 TRP B C 1
ATOM 2318 O O . TRP B 1 136 ? 42.834 35.113 80.933 1.00 37.27 135 TRP B O 1
ATOM 2329 N N . HIS B 1 137 ? 43.212 37.344 80.897 1.00 32.89 136 HIS B N 1
ATOM 2330 C CA . HIS B 1 137 ? 42.347 37.639 82.038 1.00 32.43 136 HIS B CA 1
ATOM 2331 C C . HIS B 1 137 ? 41.139 38.421 81.542 1.00 35.34 136 HIS B C 1
ATOM 2332 O O . HIS B 1 137 ? 41.297 39.458 80.884 1.00 31.75 136 HIS B O 1
ATOM 2339 N N . ILE B 1 138 ? 39.948 37.897 81.816 1.00 34.09 137 ILE B N 1
ATOM 2340 C CA . ILE B 1 138 ? 38.677 38.529 81.467 1.00 35.09 137 ILE B CA 1
ATOM 2341 C C . ILE B 1 138 ? 37.716 38.341 82.629 1.00 48.34 137 ILE B C 1
ATOM 2342 O O . ILE B 1 138 ? 37.507 37.211 83.079 1.00 54.91 137 ILE B O 1
ATOM 2347 N N . LYS B 1 139 ? 37.126 39.440 83.102 1.00 44.86 138 LYS B N 1
ATOM 2348 C CA . LYS B 1 139 ? 36.080 39.410 84.127 1.00 56.62 138 LYS B CA 1
ATOM 2349 C C . LYS B 1 139 ? 36.482 38.516 85.296 1.00 52.52 138 LYS B C 1
ATOM 2350 O O . LYS B 1 139 ? 35.761 37.599 85.685 1.00 53.68 138 LYS B O 1
ATOM 2356 N N . GLY B 1 140 ? 37.671 38.764 85.838 1.00 52.07 139 GLY B N 1
ATOM 2357 C CA . GLY B 1 140 ? 38.144 38.011 86.983 1.00 56.95 139 GLY B CA 1
ATOM 2358 C C . GLY B 1 140 ? 38.595 36.591 86.711 1.00 59.24 139 GLY B C 1
ATOM 2359 O O . GLY B 1 140 ? 39.124 35.948 87.627 1.00 54.66 139 GLY B O 1
ATOM 2360 N N . GLN B 1 141 ? 38.416 36.074 85.497 1.00 47.67 140 GLN B N 1
ATOM 2361 C CA . GLN B 1 141 ? 38.764 34.699 85.163 1.00 41.99 140 GLN B CA 1
ATOM 2362 C C . GLN B 1 141 ? 40.018 34.672 84.301 1.00 47.82 140 GLN B C 1
ATOM 2363 O O . GLN B 1 141 ? 40.121 35.424 83.326 1.00 40.35 140 GLN B O 1
ATOM 2369 N N . ASN B 1 142 ? 40.957 33.800 84.658 1.00 39.24 141 ASN B N 1
ATOM 2370 C CA . ASN B 1 142 ? 42.180 33.584 83.896 1.00 38.92 141 ASN B CA 1
ATOM 2371 C C . ASN B 1 142 ? 42.037 32.335 83.030 1.00 42.74 141 ASN B C 1
ATOM 2372 O O . ASN B 1 142 ? 41.541 31.302 83.498 1.00 40.05 141 ASN B O 1
ATOM 2377 N N . TYR B 1 143 ? 42.456 32.444 81.768 1.00 36.25 142 TYR B N 1
ATOM 2378 C CA . TYR B 1 143 ? 42.537 31.334 80.826 1.00 36.86 142 TYR B CA 1
ATOM 2379 C C . TYR B 1 143 ? 43.979 31.153 80.375 1.00 35.39 142 TYR B C 1
ATOM 2380 O O . TYR B 1 143 ? 44.741 32.113 80.305 1.00 41.05 142 TYR B O 1
ATOM 2389 N N . THR B 1 144 ? 44.352 29.913 80.059 1.00 36.47 143 THR B N 1
ATOM 2390 C CA . THR B 1 144 ? 45.708 29.627 79.610 1.00 39.61 143 THR B CA 1
ATOM 2391 C C . THR B 1 144 ? 45.667 28.671 78.429 1.00 38.47 143 THR B C 1
ATOM 2392 O O . THR B 1 144 ? 44.684 27.963 78.212 1.00 36.81 143 THR B O 1
ATOM 2396 N N . ALA B 1 145 ? 46.768 28.642 77.687 1.00 35.33 144 ALA B N 1
ATOM 2397 C CA . ALA B 1 145 ? 46.951 27.717 76.579 1.00 33.67 144 ALA B CA 1
ATOM 2398 C C . ALA B 1 145 ? 48.415 27.750 76.167 1.00 34.55 144 ALA B C 1
ATOM 2399 O O . ALA B 1 145 ? 49.083 28.783 76.276 1.00 33.67 144 ALA B O 1
ATOM 2401 N N . VAL B 1 146 ? 48.900 26.611 75.689 1.00 35.59 145 VAL B N 1
ATOM 2402 C CA . VAL B 1 146 ? 50.229 26.504 75.113 1.00 32.64 145 VAL B CA 1
ATOM 2403 C C . VAL B 1 146 ? 50.075 26.244 73.619 1.00 40.69 145 VAL B C 1
ATOM 2404 O O . VAL B 1 146 ? 49.080 25.663 73.169 1.00 41.40 145 VAL B O 1
ATOM 2408 N N . MET B 1 147 ? 51.052 26.702 72.845 1.00 45.21 146 MET B N 1
ATOM 2409 C CA . MET B 1 147 ? 51.110 26.429 71.418 1.00 40.39 146 MET B CA 1
ATOM 2410 C C . MET B 1 147 ? 52.524 26.012 71.048 1.00 43.49 146 MET B C 1
ATOM 2411 O O . MET B 1 147 ? 53.498 26.419 71.689 1.00 41.44 146 MET B O 1
ATOM 2416 N N . HIS B 1 148 ? 52.627 25.185 70.012 1.00 42.54 147 HIS B N 1
ATOM 2417 C CA . HIS B 1 148 ? 53.912 24.799 69.433 1.00 44.70 147 HIS B CA 1
ATOM 2418 C C . HIS B 1 148 ? 53.935 25.276 67.981 1.00 47.04 147 HIS B C 1
ATOM 2419 O O . HIS B 1 148 ? 53.300 24.667 67.116 1.00 44.41 147 HIS B O 1
ATOM 2426 N N . PHE B 1 149 ? 54.643 26.380 67.729 1.00 42.25 148 PHE B N 1
ATOM 2427 C CA . PHE B 1 149 ? 54.725 26.979 66.399 1.00 44.35 148 PHE B CA 1
ATOM 2428 C C . PHE B 1 149 ? 55.975 26.507 65.666 1.00 49.31 148 PHE B C 1
ATOM 2429 O O . PHE B 1 149 ? 57.085 26.595 66.202 1.00 46.41 148 PHE B O 1
ATOM 2437 N N . ALA B 1 150 ? 55.796 26.019 64.440 1.00 48.85 149 ALA B N 1
ATOM 2438 C CA . ALA B 1 150 ? 56.934 25.787 63.561 1.00 46.26 149 ALA B CA 1
ATOM 2439 C C . ALA B 1 150 ? 57.417 27.110 62.965 1.00 48.82 149 ALA B C 1
ATOM 2440 O O . ALA B 1 150 ? 56.673 28.092 62.881 1.00 50.75 149 ALA B O 1
ATOM 2442 N N . GLY B 1 151 ? 58.681 27.136 62.565 1.00 47.94 150 GLY B N 1
ATOM 2443 C CA . GLY B 1 151 ? 59.264 28.282 61.896 1.00 41.12 150 GLY B CA 1
ATOM 2444 C C . GLY B 1 151 ? 60.488 28.812 62.621 1.00 38.87 150 GLY B C 1
ATOM 2445 O O . GLY B 1 151 ? 60.855 28.356 63.702 1.00 42.78 150 GLY B O 1
ATOM 2446 N N . ASP B 1 152 ? 61.129 29.797 61.984 1.00 35.43 151 ASP B N 1
ATOM 2447 C CA . ASP B 1 152 ? 62.208 30.518 62.646 1.00 44.12 151 ASP B CA 1
ATOM 2448 C C . ASP B 1 152 ? 61.619 31.517 63.640 1.00 43.59 151 ASP B C 1
ATOM 2449 O O . ASP B 1 152 ? 60.401 31.653 63.782 1.00 35.66 151 ASP B O 1
ATOM 2454 N N . CYS B 1 153 ? 62.499 32.264 64.302 1.00 43.91 152 CYS B N 1
ATOM 2455 C CA . CYS B 1 153 ? 62.073 33.037 65.460 1.00 40.01 152 CYS B CA 1
ATOM 2456 C C . CYS B 1 153 ? 61.127 34.165 65.050 1.00 45.84 152 CYS B C 1
ATOM 2457 O O . CYS B 1 153 ? 60.112 34.413 65.710 1.00 35.71 152 CYS B O 1
ATOM 2460 N N . GLU B 1 154 ? 61.427 34.844 63.941 1.00 39.48 153 GLU B N 1
ATOM 2461 C CA . GLU B 1 154 ? 60.552 35.925 63.494 1.00 44.33 153 GLU B CA 1
ATOM 2462 C C . GLU B 1 154 ? 59.170 35.400 63.127 1.00 44.78 153 GLU B C 1
ATOM 2463 O O . GLU B 1 154 ? 58.157 36.065 63.385 1.00 35.99 153 GLU B O 1
ATOM 2469 N N . THR B 1 155 ? 59.109 34.196 62.540 1.00 38.61 154 THR B N 1
ATOM 2470 C CA . THR B 1 155 ? 57.831 33.562 62.222 1.00 38.69 154 THR B CA 1
ATOM 2471 C C . THR B 1 155 ? 57.078 33.148 63.485 1.00 40.18 154 THR B C 1
ATOM 2472 O O . THR B 1 155 ? 55.854 33.309 63.573 1.00 35.09 154 THR B O 1
ATOM 2476 N N . VAL B 1 156 ? 57.789 32.598 64.467 1.00 37.95 155 VAL B N 1
ATOM 2477 C CA . VAL B 1 156 ? 57.141 32.159 65.699 1.00 37.75 155 VAL B CA 1
ATOM 2478 C C . VAL B 1 156 ? 56.529 33.348 66.432 1.00 37.98 155 VAL B C 1
ATOM 2479 O O . VAL B 1 156 ? 55.372 33.303 66.871 1.00 38.05 155 VAL B O 1
ATOM 2483 N N . LEU B 1 157 ? 57.292 34.439 66.557 1.00 30.51 156 LEU B N 1
ATOM 2484 C CA . LEU B 1 157 ? 56.817 35.606 67.300 1.00 37.09 156 LEU B CA 1
ATOM 2485 C C . LEU B 1 157 ? 55.647 36.286 66.598 1.00 34.67 156 LEU B C 1
ATOM 2486 O O . LEU B 1 157 ? 54.738 36.804 67.259 1.00 29.47 156 LEU B O 1
ATOM 2491 N N . ALA B 1 158 ? 55.654 36.309 65.260 1.00 30.83 157 ALA B N 1
ATOM 2492 C CA . ALA B 1 158 ? 54.510 36.839 64.526 1.00 35.01 157 ALA B CA 1
ATOM 2493 C C . ALA B 1 158 ? 53.266 35.986 64.748 1.00 31.71 157 ALA B C 1
ATOM 2494 O O . ALA B 1 158 ? 52.157 36.521 64.887 1.00 28.15 157 ALA B O 1
ATOM 2496 N N . LEU B 1 159 ? 53.433 34.658 64.782 1.00 32.01 158 LEU B N 1
ATOM 2497 C CA . LEU B 1 159 ? 52.315 33.760 65.057 1.00 32.51 158 LEU B CA 1
ATOM 2498 C C . LEU B 1 159 ? 51.781 33.966 66.465 1.00 27.23 158 LEU B C 1
ATOM 2499 O O . LEU B 1 159 ? 50.561 33.982 66.680 1.00 27.87 158 LEU B O 1
ATOM 2504 N N . ALA B 1 160 ? 52.682 34.096 67.439 1.00 24.93 159 ALA B N 1
ATOM 2505 C CA . ALA B 1 160 ? 52.261 34.275 68.831 1.00 30.35 159 ALA B CA 1
ATOM 2506 C C . ALA B 1 160 ? 51.432 35.543 69.021 1.00 30.36 159 ALA B C 1
ATOM 2507 O O . ALA B 1 160 ? 50.461 35.546 69.790 1.00 28.81 159 ALA B O 1
ATOM 2509 N N . VAL B 1 161 ? 51.818 36.641 68.359 1.00 27.58 160 VAL B N 1
ATOM 2510 C CA . VAL B 1 161 ? 51.064 37.889 68.479 1.00 26.49 160 VAL B CA 1
ATOM 2511 C C . VAL B 1 161 ? 49.677 37.731 67.869 1.00 23.87 160 VAL B C 1
ATOM 2512 O O . VAL B 1 161 ? 48.670 38.120 68.472 1.00 25.89 160 VAL B O 1
ATOM 2516 N N . ARG B 1 162 ? 49.598 37.162 66.658 1.00 25.08 161 ARG B N 1
ATOM 2517 C CA . ARG B 1 162 ? 48.296 36.939 66.028 1.00 27.69 161 ARG B CA 1
ATOM 2518 C C . ARG B 1 162 ? 47.418 36.025 66.876 1.00 28.91 161 ARG B C 1
ATOM 2519 O O . ARG B 1 162 ? 46.234 36.314 67.097 1.00 28.22 161 ARG B O 1
ATOM 2527 N N . PHE B 1 163 ? 47.981 34.918 67.369 1.00 25.40 162 PHE B N 1
ATOM 2528 C CA . PHE B 1 163 ? 47.176 33.986 68.155 1.00 26.37 162 PHE B CA 1
ATOM 2529 C C . PHE B 1 163 ? 46.678 34.632 69.441 1.00 30.24 162 PHE B C 1
ATOM 2530 O O . PHE B 1 163 ? 45.509 34.465 69.814 1.00 28.50 162 PHE B O 1
ATOM 2538 N N . ALA B 1 164 ? 47.542 35.379 70.135 1.00 27.73 163 ALA B N 1
ATOM 2539 C CA . ALA B 1 164 ? 47.113 36.033 71.368 1.00 24.56 163 ALA B CA 1
ATOM 2540 C C . ALA B 1 164 ? 45.915 36.943 71.105 1.00 26.96 163 ALA B C 1
ATOM 2541 O O . ALA B 1 164 ? 44.911 36.880 71.820 1.00 26.77 163 ALA B O 1
ATOM 2543 N N . LEU B 1 165 ? 45.975 37.745 70.035 1.00 17.94 164 LEU B N 1
ATOM 2544 C CA . LEU B 1 165 ? 44.844 38.606 69.676 1.00 25.17 164 LEU B CA 1
ATOM 2545 C C . LEU B 1 165 ? 43.616 37.790 69.265 1.00 29.02 164 LEU B C 1
ATOM 2546 O O . LEU B 1 165 ? 42.483 38.102 69.658 1.00 25.69 164 LEU B O 1
ATOM 2551 N N . ALA B 1 166 ? 43.817 36.767 68.440 1.00 25.18 165 ALA B N 1
ATOM 2552 C CA . ALA B 1 166 ? 42.689 35.979 67.961 1.00 27.16 165 ALA B CA 1
ATOM 2553 C C . ALA B 1 166 ? 41.976 35.289 69.120 1.00 27.00 165 ALA B C 1
ATOM 2554 O O . ALA B 1 166 ? 40.741 35.290 69.194 1.00 27.84 165 ALA B O 1
ATOM 2556 N N . GLN B 1 167 ? 42.735 34.715 70.045 1.00 22.87 166 GLN B N 1
ATOM 2557 C CA . GLN B 1 167 ? 42.083 34.024 71.146 1.00 28.10 166 GLN B CA 1
ATOM 2558 C C . GLN B 1 167 ? 41.371 34.997 72.078 1.00 30.24 166 GLN B C 1
ATOM 2559 O O . GLN B 1 167 ? 40.292 34.679 72.590 1.00 30.39 166 GLN B O 1
ATOM 2565 N N . LEU B 1 168 ? 41.919 36.201 72.285 1.00 25.51 167 LEU B N 1
ATOM 2566 C CA . LEU B 1 168 ? 41.216 37.160 73.137 1.00 25.19 167 LEU B CA 1
ATOM 2567 C C . LEU B 1 168 ? 39.859 37.512 72.537 1.00 30.94 167 LEU B C 1
ATOM 2568 O O . LEU B 1 168 ? 38.848 37.559 73.246 1.00 24.87 167 LEU B O 1
ATOM 2573 N N . LEU B 1 169 ? 39.806 37.698 71.216 1.00 23.93 168 LEU B N 1
ATOM 2574 C CA . LEU B 1 169 ? 38.537 37.992 70.553 1.00 23.97 168 LEU B CA 1
ATOM 2575 C C . LEU B 1 169 ? 37.508 36.898 70.814 1.00 28.08 168 LEU B C 1
ATOM 2576 O O . LEU B 1 169 ? 36.313 37.181 71.004 1.00 29.11 168 LEU B O 1
ATOM 2581 N N . GLN B 1 170 ? 37.946 35.635 70.784 1.00 25.64 169 GLN B N 1
ATOM 2582 C CA . GLN B 1 170 ? 37.038 34.530 71.074 1.00 33.23 169 GLN B CA 1
ATOM 2583 C C . GLN B 1 170 ? 36.548 34.589 72.516 1.00 37.32 169 GLN B C 1
ATOM 2584 O O . GLN B 1 170 ? 35.352 34.440 72.781 1.00 33.23 169 GLN B O 1
ATOM 2590 N N . LEU B 1 171 ? 37.460 34.827 73.458 1.00 32.10 170 LEU B N 1
ATOM 2591 C CA . LEU B 1 171 ? 37.072 34.838 74.865 1.00 33.74 170 LEU B CA 1
ATOM 2592 C C . LEU B 1 171 ? 36.168 36.019 75.203 1.00 38.23 170 LEU B C 1
ATOM 2593 O O . LEU B 1 171 ? 35.333 35.908 76.104 1.00 42.69 170 LEU B O 1
ATOM 2598 N N . LEU B 1 172 ? 36.298 37.144 74.490 1.00 30.58 171 LEU B N 1
ATOM 2599 C CA . LEU B 1 172 ? 35.471 38.315 74.755 1.00 33.14 171 LEU B CA 1
ATOM 2600 C C . LEU B 1 172 ? 34.041 38.149 74.277 1.00 41.49 171 LEU B C 1
ATOM 2601 O O . LEU B 1 172 ? 33.177 38.953 74.649 1.00 46.37 171 LEU B O 1
ATOM 2606 N N . LEU B 1 173 ? 33.771 37.122 73.484 1.00 43.20 172 LEU B N 1
ATOM 2607 C CA . LEU B 1 173 ? 32.499 36.973 72.811 1.00 48.89 172 LEU B CA 1
ATOM 2608 C C . LEU B 1 173 ? 31.380 36.667 73.804 1.00 52.97 172 LEU B C 1
ATOM 2609 O O . LEU B 1 173 ? 31.594 36.060 74.857 1.00 46.75 172 LEU B O 1
ATOM 2615 N N . GLY C 1 1 ? 78.238 87.805 95.961 1.00 61.13 0 GLY C N 1
ATOM 2616 C CA . GLY C 1 1 ? 78.287 87.797 97.412 1.00 53.14 0 GLY C CA 1
ATOM 2617 C C . GLY C 1 1 ? 77.006 87.284 98.041 1.00 41.44 0 GLY C C 1
ATOM 2618 O O . GLY C 1 1 ? 75.921 87.451 97.491 1.00 54.45 0 GLY C O 1
ATOM 2619 N N . MET C 1 2 ? 77.121 86.667 99.208 1.00 36.36 1 MET C N 1
ATOM 2620 C CA . MET C 1 2 ? 75.961 86.116 99.893 1.00 41.35 1 MET C CA 1
ATOM 2621 C C . MET C 1 2 ? 75.538 87.051 101.018 1.00 37.21 1 MET C C 1
ATOM 2622 O O . MET C 1 2 ? 76.364 87.447 101.848 1.00 33.45 1 MET C O 1
ATOM 2627 N N . ASN C 1 3 ? 74.252 87.393 101.045 1.00 38.83 2 ASN C N 1
ATOM 2628 C CA . ASN C 1 3 ? 73.741 88.381 101.985 1.00 39.24 2 ASN C CA 1
ATOM 2629 C C . ASN C 1 3 ? 73.215 87.686 103.239 1.00 41.27 2 ASN C C 1
ATOM 2630 O O . ASN C 1 3 ? 72.366 86.797 103.152 1.00 34.84 2 ASN C O 1
ATOM 2635 N N . ILE C 1 4 ? 73.729 88.095 104.402 1.00 39.37 3 ILE C N 1
ATOM 2636 C CA . ILE C 1 4 ? 73.395 87.415 105.653 1.00 37.54 3 ILE C CA 1
ATOM 2637 C C . ILE C 1 4 ? 71.949 87.670 106.058 1.00 36.58 3 ILE C C 1
ATOM 2638 O O . ILE C 1 4 ? 71.294 86.783 106.623 1.00 43.88 3 ILE C O 1
ATOM 2643 N N . ASN C 1 5 ? 71.430 88.872 105.801 1.00 32.10 4 ASN C N 1
ATOM 2644 C CA . ASN C 1 5 ? 70.060 89.196 106.183 1.00 32.05 4 ASN C CA 1
ATOM 2645 C C . ASN C 1 5 ? 69.083 88.217 105.550 1.00 49.08 4 ASN C C 1
ATOM 2646 O O . ASN C 1 5 ? 68.373 87.489 106.247 1.00 45.71 4 ASN C O 1
ATOM 2651 N N . ARG C 1 6 ? 69.052 88.188 104.211 1.00 44.58 5 ARG C N 1
ATOM 2652 C CA . ARG C 1 6 ? 68.091 87.371 103.476 1.00 49.76 5 ARG C CA 1
ATOM 2653 C C . ARG C 1 6 ? 68.243 85.885 103.777 1.00 43.22 5 ARG C C 1
ATOM 2654 O O . ARG C 1 6 ? 67.262 85.133 103.694 1.00 53.53 5 ARG C O 1
ATOM 2662 N N . ASN C 1 7 ? 69.453 85.445 104.134 1.00 43.01 6 ASN C N 1
ATOM 2663 C CA . ASN C 1 7 ? 69.748 84.037 104.381 1.00 39.84 6 ASN C CA 1
ATOM 2664 C C . ASN C 1 7 ? 70.049 83.738 105.850 1.00 37.21 6 ASN C C 1
ATOM 2665 O O . ASN C 1 7 ? 70.802 82.807 106.153 1.00 36.05 6 ASN C O 1
ATOM 2670 N N . LYS C 1 8 ? 69.466 84.507 106.766 1.00 38.18 7 LYS C N 1
ATOM 2671 C CA . LYS C 1 8 ? 69.722 84.324 108.187 1.00 39.01 7 LYS C CA 1
ATOM 2672 C C . LYS C 1 8 ? 69.051 83.051 108.689 1.00 44.95 7 LYS C C 1
ATOM 2673 O O . LYS C 1 8 ? 67.995 82.646 108.197 1.00 39.54 7 LYS C O 1
ATOM 2679 N N . ILE C 1 9 ? 69.662 82.417 109.681 1.00 47.21 8 ILE C N 1
ATOM 2680 C CA . ILE C 1 9 ? 69.027 81.289 110.356 1.00 41.78 8 ILE C CA 1
ATOM 2681 C C . ILE C 1 9 ? 68.137 81.840 111.465 1.00 43.91 8 ILE C C 1
ATOM 2682 O O . ILE C 1 9 ? 68.568 82.669 112.276 1.00 47.94 8 ILE C O 1
ATOM 2687 N N . VAL C 1 10 ? 66.879 81.403 111.488 1.00 38.88 9 VAL C N 1
ATOM 2688 C CA . VAL C 1 10 ? 65.928 81.989 112.428 1.00 43.89 9 VAL C CA 1
ATOM 2689 C C . VAL C 1 10 ? 66.208 81.513 113.851 1.00 45.83 9 VAL C C 1
ATOM 2690 O O . VAL C 1 10 ? 66.935 80.541 114.104 1.00 39.71 9 VAL C O 1
ATOM 2694 N N . GLN C 1 11 ? 65.595 82.206 114.798 1.00 39.93 10 GLN C N 1
ATOM 2695 C CA . GLN C 1 11 ? 65.548 81.755 116.178 1.00 48.22 10 GLN C CA 1
ATOM 2696 C C . GLN C 1 11 ? 64.088 81.676 116.593 1.00 41.21 10 GLN C C 1
ATOM 2697 O O . GLN C 1 11 ? 63.360 82.672 116.500 1.00 43.99 10 GLN C O 1
ATOM 2703 N N . LEU C 1 12 ? 63.666 80.493 117.040 1.00 47.70 11 LEU C N 1
ATOM 2704 C CA . LEU C 1 12 ? 62.303 80.292 117.518 1.00 50.68 11 LEU C CA 1
ATOM 2705 C C . LEU C 1 12 ? 61.931 81.288 118.610 1.00 53.81 11 LEU C C 1
ATOM 2706 O O . LEU C 1 12 ? 62.732 81.595 119.499 1.00 59.70 11 LEU C O 1
ATOM 2711 N N . ALA C 1 13 ? 60.696 81.777 118.535 1.00 52.78 12 ALA C N 1
ATOM 2712 C CA . ALA C 1 13 ? 60.072 82.601 119.557 1.00 57.37 12 ALA C CA 1
ATOM 2713 C C . ALA C 1 13 ? 58.759 81.951 119.978 1.00 61.34 12 ALA C C 1
ATOM 2714 O O . ALA C 1 13 ? 58.224 81.087 119.275 1.00 55.39 12 ALA C O 1
ATOM 2716 N N . ASP C 1 14 ? 58.233 82.381 121.13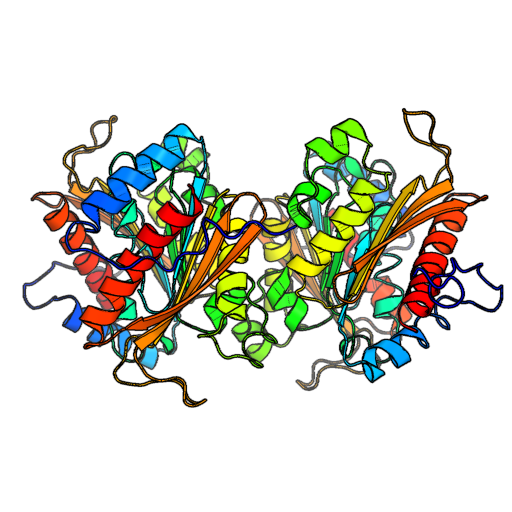1 1.00 55.76 13 ASP C N 1
ATOM 2717 C CA . ASP C 1 14 ? 57.020 81.761 121.666 1.00 65.15 13 ASP C CA 1
ATOM 2718 C C . ASP C 1 14 ? 55.825 81.961 120.745 1.00 63.10 13 ASP C C 1
ATOM 2719 O O . ASP C 1 14 ? 54.928 81.113 120.698 1.00 54.53 13 ASP C O 1
ATOM 2724 N N . THR C 1 15 ? 55.790 83.067 120.005 1.00 66.23 14 THR C N 1
ATOM 2725 C CA . THR C 1 15 ? 54.703 83.280 119.060 1.00 64.19 14 THR C CA 1
ATOM 2726 C C . THR C 1 15 ? 54.782 82.343 117.856 1.00 61.30 14 THR C C 1
ATOM 2727 O O . THR C 1 15 ? 53.789 82.205 117.131 1.00 59.89 14 THR C O 1
ATOM 2731 N N . ASP C 1 16 ? 55.920 81.677 117.647 1.00 59.81 15 ASP C N 1
ATOM 2732 C CA . ASP C 1 16 ? 56.097 80.730 116.540 1.00 59.44 15 ASP C CA 1
ATOM 2733 C C . ASP C 1 16 ? 55.493 79.367 116.904 1.00 53.36 15 ASP C C 1
ATOM 2734 O O . ASP C 1 16 ? 56.188 78.374 117.130 1.00 55.17 15 ASP C O 1
ATOM 2739 N N . THR C 1 17 ? 54.160 79.332 116.955 1.00 50.00 16 THR C N 1
ATOM 2740 C CA . THR C 1 17 ? 53.421 78.095 117.177 1.00 55.35 16 THR C CA 1
ATOM 2741 C C . THR C 1 17 ? 53.128 77.416 115.836 1.00 53.93 16 THR C C 1
ATOM 2742 O O . THR C 1 17 ? 53.309 78.008 114.768 1.00 47.38 16 THR C O 1
ATOM 2746 N N . ILE C 1 18 ? 52.668 76.157 115.892 1.00 53.59 17 ILE C N 1
ATOM 2747 C CA . ILE C 1 18 ? 52.432 75.411 114.653 1.00 48.86 17 ILE C CA 1
ATOM 2748 C C . ILE C 1 18 ? 51.326 76.069 113.839 1.00 51.52 17 ILE C C 1
ATOM 2749 O O . ILE C 1 18 ? 51.490 76.324 112.642 1.00 53.77 17 ILE C O 1
ATOM 2754 N N . GLU C 1 19 ? 50.190 76.368 114.478 1.00 49.33 18 GLU C N 1
ATOM 2755 C CA . GLU C 1 19 ? 49.077 76.971 113.747 1.00 58.66 18 GLU C CA 1
ATOM 2756 C C . GLU C 1 19 ? 49.483 78.297 113.110 1.00 57.80 18 GLU C C 1
ATOM 2757 O O . GLU C 1 19 ? 49.131 78.570 111.956 1.00 54.22 18 GLU C O 1
ATOM 2763 N N . ASN C 1 20 ? 50.221 79.136 113.843 1.00 51.74 19 ASN C N 1
ATOM 2764 C CA . ASN C 1 20 ? 50.611 80.430 113.291 1.00 55.52 19 ASN C CA 1
ATOM 2765 C C . ASN C 1 20 ? 51.611 80.272 112.151 1.00 52.68 19 ASN C C 1
ATOM 2766 O O . ASN C 1 20 ? 51.556 81.018 111.167 1.00 53.57 19 ASN C O 1
ATOM 2771 N N . LEU C 1 21 ? 52.528 79.304 112.250 1.00 48.10 20 LEU C N 1
ATOM 2772 C CA . LEU C 1 21 ? 53.509 79.145 111.181 1.00 53.08 20 LEU C CA 1
ATOM 2773 C C . LEU C 1 21 ? 52.886 78.524 109.940 1.00 48.23 20 LEU C C 1
ATOM 2774 O O . LEU C 1 21 ? 53.155 78.978 108.820 1.00 41.73 20 LEU C O 1
ATOM 2779 N N . THR C 1 22 ? 52.074 77.473 110.110 1.00 43.92 21 THR C N 1
ATOM 2780 C CA . THR C 1 22 ? 51.427 76.868 108.950 1.00 50.10 21 THR C CA 1
ATOM 2781 C C . THR C 1 22 ? 50.466 77.851 108.294 1.00 46.75 21 THR C C 1
ATOM 2782 O O . THR C 1 22 ? 50.344 77.878 107.066 1.00 42.94 21 THR C O 1
ATOM 2786 N N . SER C 1 23 ? 49.795 78.685 109.089 1.00 43.21 22 SER C N 1
ATOM 2787 C CA . SER C 1 23 ? 48.928 79.704 108.506 1.00 51.33 22 SER C CA 1
ATOM 2788 C C . SER C 1 23 ? 49.741 80.702 107.692 1.00 49.72 22 SER C C 1
ATOM 2789 O O . SER C 1 23 ? 49.368 81.055 106.568 1.00 47.89 22 SER C O 1
ATOM 2792 N N . ALA C 1 24 ? 50.864 81.168 108.251 1.00 50.18 23 ALA C N 1
ATOM 2793 C CA . ALA C 1 24 ? 51.734 82.086 107.520 1.00 52.79 23 ALA C CA 1
ATOM 2794 C C . ALA C 1 24 ? 52.347 81.418 106.292 1.00 50.98 23 ALA C C 1
ATOM 2795 O O . ALA C 1 24 ? 52.505 82.056 105.243 1.00 45.40 23 ALA C O 1
ATOM 2797 N N . LEU C 1 25 ? 52.710 80.136 106.403 1.00 50.64 24 LEU C N 1
ATOM 2798 C CA . LEU C 1 25 ? 53.279 79.432 105.257 1.00 44.89 24 LEU C CA 1
ATOM 2799 C C . LEU C 1 25 ? 52.236 79.194 104.181 1.00 45.40 24 LEU C C 1
ATOM 2800 O O . LEU C 1 25 ? 52.531 79.309 102.984 1.00 46.88 24 LEU C O 1
ATOM 2805 N N . SER C 1 26 ? 51.015 78.843 104.590 1.00 45.44 25 SER C N 1
ATOM 2806 C CA . SER C 1 26 ? 49.961 78.555 103.629 1.00 47.95 25 SER C CA 1
ATOM 2807 C C . SER C 1 26 ? 49.675 79.775 102.760 1.00 48.66 25 SER C C 1
ATOM 2808 O O . SER C 1 26 ? 49.670 79.688 101.528 1.00 42.59 25 SER C O 1
ATOM 2811 N N . GLN C 1 27 ? 49.454 80.932 103.391 1.00 51.00 26 GLN C N 1
ATOM 2812 C CA . GLN C 1 27 ? 49.225 82.154 102.627 1.00 55.02 26 GLN C CA 1
ATOM 2813 C C . GLN C 1 27 ? 50.395 82.449 101.701 1.00 48.25 26 GLN C C 1
ATOM 2814 O O . GLN C 1 27 ? 50.197 82.765 100.522 1.00 45.48 26 GLN C O 1
ATOM 2820 N N . ARG C 1 28 ? 51.624 82.319 102.207 1.00 46.91 27 ARG C N 1
ATOM 2821 C CA A ARG C 1 28 ? 52.782 82.699 101.407 0.43 49.95 27 ARG C CA 1
ATOM 2822 C CA B ARG C 1 28 ? 52.795 82.687 101.418 0.57 49.94 27 ARG C CA 1
ATOM 2823 C C . ARG C 1 28 ? 52.986 81.750 100.232 1.00 52.60 27 ARG C C 1
ATOM 2824 O O . ARG C 1 28 ? 53.273 82.199 99.117 1.00 47.28 27 ARG C O 1
ATOM 2839 N N . LEU C 1 29 ? 52.841 80.439 100.458 1.00 46.04 28 LEU C N 1
ATOM 2840 C CA . LEU C 1 29 ? 53.031 79.490 99.365 1.00 45.75 28 LEU C CA 1
ATOM 2841 C C . LEU C 1 29 ? 51.939 79.632 98.315 1.00 44.21 28 LEU C C 1
ATOM 2842 O O . LEU C 1 29 ? 52.226 79.625 97.112 1.00 41.80 28 LEU C O 1
ATOM 2847 N N . ILE C 1 30 ? 50.684 79.756 98.753 1.00 46.83 29 ILE C N 1
ATOM 2848 C CA . ILE C 1 30 ? 49.579 79.972 97.821 1.00 52.26 29 ILE C CA 1
ATOM 2849 C C . ILE C 1 30 ? 49.776 81.275 97.051 1.00 57.04 29 ILE C C 1
ATOM 2850 O O . ILE C 1 30 ? 49.545 81.336 95.839 1.00 51.53 29 ILE C O 1
ATOM 2855 N N . ALA C 1 31 ? 50.216 82.334 97.738 1.00 51.72 30 ALA C N 1
ATOM 2856 C CA . ALA C 1 31 ? 50.456 83.601 97.054 1.00 52.61 30 ALA C CA 1
ATOM 2857 C C . ALA C 1 31 ? 51.521 83.454 95.976 1.00 57.26 30 ALA C C 1
ATOM 2858 O O . ALA C 1 31 ? 51.378 83.995 94.872 1.00 57.70 30 ALA C O 1
ATOM 2860 N N . ASP C 1 32 ? 52.592 82.714 96.269 1.00 46.33 31 ASP C N 1
ATOM 2861 C CA . ASP C 1 32 ? 53.667 82.534 95.302 1.00 50.23 31 ASP C CA 1
ATOM 2862 C C . ASP C 1 32 ? 53.377 81.446 94.274 1.00 49.00 31 ASP C C 1
ATOM 2863 O O . ASP C 1 32 ? 54.136 81.322 93.305 1.00 46.69 31 ASP C O 1
ATOM 2868 N N . GLN C 1 33 ? 52.315 80.660 94.463 1.00 48.58 32 GLN C N 1
ATOM 2869 C CA . GLN C 1 33 ? 51.953 79.581 93.539 1.00 54.46 32 GLN C CA 1
ATOM 2870 C C . GLN C 1 33 ? 53.020 78.478 93.543 1.00 53.62 32 GLN C C 1
ATOM 2871 O O . GLN C 1 33 ? 53.443 77.980 92.497 1.00 52.83 32 GLN C O 1
ATOM 2877 N N . LEU C 1 34 ? 53.462 78.100 94.745 1.00 43.28 33 LEU C N 1
ATOM 2878 C CA . LEU C 1 34 ? 54.491 77.088 94.935 1.00 47.17 33 LEU C CA 1
ATOM 2879 C C . LEU C 1 34 ? 53.920 75.892 95.687 1.00 38.48 33 LEU C C 1
ATOM 2880 O O . LEU C 1 34 ? 53.078 76.042 96.576 1.00 35.45 33 LEU C O 1
ATOM 2885 N N . ARG C 1 35 ? 54.400 74.700 95.338 1.00 40.85 34 ARG C N 1
ATOM 2886 C CA . ARG C 1 35 ? 53.956 73.453 95.950 1.00 38.18 34 ARG C CA 1
ATOM 2887 C C . ARG C 1 35 ? 55.053 72.906 96.846 1.00 31.07 34 ARG C C 1
ATOM 2888 O O . ARG C 1 35 ? 56.221 72.846 96.442 1.00 34.67 34 ARG C O 1
ATOM 2896 N N . LEU C 1 36 ? 54.679 72.557 98.071 1.00 32.50 35 LEU C N 1
ATOM 2897 C CA . LEU C 1 36 ? 55.594 72.079 99.094 1.00 30.46 35 LEU C CA 1
ATOM 2898 C C . LEU C 1 36 ? 55.508 70.561 99.228 1.00 34.22 35 LEU C C 1
ATOM 2899 O O . LEU C 1 36 ? 54.440 69.970 99.075 1.00 28.80 35 LEU C O 1
ATOM 2904 N N . THR C 1 37 ? 56.645 69.937 99.534 1.00 35.02 36 THR C N 1
ATOM 2905 C CA . THR C 1 37 ? 56.691 68.526 99.898 1.00 28.51 36 THR C CA 1
ATOM 2906 C C . THR C 1 37 ? 57.652 68.386 101.073 1.00 37.84 36 THR C C 1
ATOM 2907 O O . THR C 1 37 ? 58.503 69.240 101.293 1.00 33.01 36 THR C O 1
ATOM 2911 N N . THR C 1 38 ? 57.503 67.311 101.848 1.00 29.38 37 THR C N 1
ATOM 2912 C CA . THR C 1 38 ? 58.312 67.138 103.047 1.00 24.75 37 THR C CA 1
ATOM 2913 C C . THR C 1 38 ? 58.856 65.722 103.146 1.00 34.43 37 THR C C 1
ATOM 2914 O O . THR C 1 38 ? 58.271 64.772 102.619 1.00 27.94 37 THR C O 1
ATOM 2918 N N . ALA C 1 39 ? 59.989 65.602 103.838 1.00 27.37 38 ALA C N 1
ATOM 2919 C CA . ALA C 1 39 ? 60.662 64.328 104.072 1.00 25.92 38 ALA C CA 1
ATOM 2920 C C . ALA C 1 39 ? 61.097 64.323 105.523 1.00 36.94 38 ALA C C 1
ATOM 2921 O O . ALA C 1 39 ? 61.794 65.244 105.950 1.00 32.37 38 ALA C O 1
ATOM 2923 N N . GLU C 1 40 ? 60.690 63.316 106.290 1.00 31.18 39 GLU C N 1
ATOM 2924 C CA . GLU C 1 40 ? 61.054 63.331 107.696 1.00 29.36 39 GLU C CA 1
ATOM 2925 C C . GLU C 1 40 ? 61.407 61.934 108.168 1.00 33.32 39 GLU C C 1
ATOM 2926 O O . GLU C 1 40 ? 61.039 60.922 107.563 1.00 32.36 39 GLU C O 1
ATOM 2932 N N . SER C 1 41 ? 62.132 61.899 109.280 1.00 36.53 40 SER C N 1
ATOM 2933 C CA . SER C 1 41 ? 62.552 60.632 109.847 1.00 35.91 40 SER C CA 1
ATOM 2934 C C . SER C 1 41 ? 62.150 60.578 111.316 1.00 34.76 40 SER C C 1
ATOM 2935 O O . SER C 1 41 ? 61.099 60.021 111.657 1.00 32.70 40 SER C O 1
ATOM 2938 N N . CYS C 1 42 ? 62.969 61.174 112.184 1.00 28.15 41 CYS C N 1
ATOM 2939 C CA . CYS C 1 42 ? 62.715 61.096 113.620 1.00 34.55 41 CYS C CA 1
ATOM 2940 C C . CYS C 1 42 ? 61.393 61.756 113.997 1.00 33.06 41 CYS C C 1
ATOM 2941 O O . CYS C 1 42 ? 60.710 61.283 114.904 1.00 32.38 41 CYS C O 1
ATOM 2944 N N . THR C 1 43 ? 60.982 62.808 113.286 1.00 28.19 42 THR C N 1
ATOM 2945 C CA . THR C 1 43 ? 59.703 63.434 113.607 1.00 26.92 42 THR C CA 1
ATOM 2946 C C . THR C 1 43 ? 58.509 62.577 113.210 1.00 28.73 42 THR C C 1
ATOM 2947 O O . THR C 1 43 ? 57.383 62.886 113.615 1.00 25.12 42 THR C O 1
ATOM 2951 N N . GLY C 1 44 ? 58.721 61.532 112.415 1.00 27.89 43 GLY C N 1
ATOM 2952 C CA . GLY C 1 44 ? 57.756 60.445 112.328 1.00 29.65 43 GLY C CA 1
ATOM 2953 C C . GLY C 1 44 ? 56.487 60.725 111.554 1.00 34.75 43 GLY C C 1
ATOM 2954 O O . GLY C 1 44 ? 55.602 59.867 111.529 1.00 29.78 43 GLY C O 1
ATOM 2955 N N . GLY C 1 45 ? 56.369 61.878 110.897 1.00 28.93 44 GLY C N 1
ATOM 2956 C CA . GLY C 1 45 ? 55.124 62.263 110.253 1.00 26.81 44 GLY C CA 1
ATOM 2957 C C . GLY C 1 45 ? 54.403 63.405 110.933 1.00 24.84 44 GLY C C 1
ATOM 2958 O O . GLY C 1 45 ? 53.350 63.831 110.439 1.00 25.21 44 GLY C O 1
ATOM 2959 N N . LYS C 1 46 ? 54.927 63.904 112.058 1.00 26.50 45 LYS C N 1
ATOM 2960 C CA . LYS C 1 46 ? 54.356 65.090 112.707 1.00 29.05 45 LYS C CA 1
ATOM 2961 C C . LYS C 1 46 ? 54.493 66.355 111.855 1.00 28.01 45 LYS C C 1
ATOM 2962 O O . LYS C 1 46 ? 53.643 67.255 111.938 1.00 27.67 45 LYS C O 1
ATOM 2968 N N . LEU C 1 47 ? 55.573 66.488 111.085 1.00 31.52 46 LEU C N 1
ATOM 2969 C CA . LEU C 1 47 ? 55.661 67.638 110.190 1.00 28.48 46 LEU C CA 1
ATOM 2970 C C . LEU C 1 47 ? 54.532 67.599 109.164 1.00 28.44 46 LEU C C 1
ATOM 2971 O O . LEU C 1 47 ? 53.803 68.584 108.980 1.00 29.97 46 LEU C O 1
ATOM 2976 N N . ALA C 1 48 ? 54.361 66.459 108.497 1.00 28.15 47 ALA C N 1
ATOM 2977 C CA . ALA C 1 48 ? 53.277 66.348 107.524 1.00 25.35 47 ALA C CA 1
ATOM 2978 C C . ALA C 1 48 ? 51.918 66.579 108.180 1.00 27.01 47 ALA C C 1
ATOM 2979 O O . ALA C 1 48 ? 51.063 67.274 107.618 1.00 27.27 47 ALA C O 1
ATOM 2981 N N . SER C 1 49 ? 51.709 66.042 109.388 1.00 25.08 48 SER C N 1
ATOM 2982 C CA A SER C 1 49 ? 50.413 66.183 110.041 0.47 29.25 48 SER C CA 1
ATOM 2983 C CA B SER C 1 49 ? 50.408 66.185 110.033 0.53 28.76 48 SER C CA 1
ATOM 2984 C C . SER C 1 49 ? 50.115 67.638 110.368 1.00 31.65 48 SER C C 1
ATOM 2985 O O . SER C 1 49 ? 48.961 68.080 110.303 1.00 34.21 48 SER C O 1
ATOM 2990 N N . ALA C 1 50 ? 51.141 68.402 110.741 1.00 34.80 49 ALA C N 1
ATOM 2991 C CA . ALA C 1 50 ? 50.945 69.824 110.991 1.00 36.24 49 ALA C CA 1
ATOM 2992 C C . ALA C 1 50 ? 50.496 70.545 109.722 1.00 33.60 49 ALA C C 1
ATOM 2993 O O . ALA C 1 50 ? 49.616 71.416 109.762 1.00 31.41 49 ALA C O 1
ATOM 2995 N N . LEU C 1 51 ? 51.082 70.184 108.581 1.00 29.09 50 LEU C N 1
ATOM 2996 C CA . LEU C 1 51 ? 50.700 70.828 107.325 1.00 31.44 50 LEU C CA 1
ATOM 2997 C C . LEU C 1 51 ? 49.302 70.409 106.882 1.00 41.40 50 LEU C C 1
ATOM 2998 O O . LEU C 1 51 ? 48.535 71.233 106.367 1.00 35.57 50 LEU C O 1
ATOM 3003 N N . CYS C 1 52 ? 48.946 69.137 107.082 1.00 32.04 51 CYS C N 1
ATOM 3004 C CA . CYS C 1 52 ? 47.611 68.682 106.709 1.00 33.97 51 CYS C CA 1
ATOM 3005 C C . CYS C 1 52 ? 46.532 69.233 107.637 1.00 38.06 51 CYS C C 1
ATOM 3006 O O . CYS C 1 52 ? 45.346 69.163 107.301 1.00 41.73 51 CYS C O 1
ATOM 3009 N N . ALA C 1 53 ? 46.915 69.759 108.803 1.00 34.82 52 ALA C N 1
ATOM 3010 C CA . ALA C 1 53 ? 45.954 70.388 109.704 1.00 38.26 52 ALA C CA 1
ATOM 3011 C C . ALA C 1 53 ? 45.650 71.830 109.319 1.00 44.29 52 ALA C C 1
ATOM 3012 O O . ALA C 1 53 ? 44.626 72.376 109.747 1.00 45.02 52 ALA C O 1
ATOM 3014 N N . ALA C 1 54 ? 46.510 72.453 108.517 1.00 38.79 53 ALA C N 1
ATOM 3015 C CA . ALA C 1 54 ? 46.357 73.862 108.188 1.00 47.17 53 ALA C CA 1
ATOM 3016 C C . ALA C 1 54 ? 45.189 74.072 107.224 1.00 52.30 53 ALA C C 1
ATOM 3017 O O . ALA C 1 54 ? 44.613 73.130 106.671 1.00 49.97 53 ALA C O 1
ATOM 3019 N N . GLU C 1 55 ? 44.840 75.335 107.028 1.00 56.04 54 GLU C N 1
ATOM 3020 C CA . GLU C 1 55 ? 43.737 75.675 106.147 1.00 61.31 54 GLU C CA 1
ATOM 3021 C C . GLU C 1 55 ? 44.198 75.674 104.698 1.00 52.93 54 GLU C C 1
ATOM 3022 O O . GLU C 1 55 ? 45.291 76.150 104.374 1.00 55.64 54 GLU C O 1
ATOM 3028 N N . ASP C 1 56 ? 43.360 75.110 103.834 1.00 50.98 55 ASP C N 1
ATOM 3029 C CA . ASP C 1 56 ? 43.621 75.050 102.399 1.00 49.00 55 ASP C CA 1
ATOM 3030 C C . ASP C 1 56 ? 44.912 74.299 102.089 1.00 46.32 55 ASP C C 1
ATOM 3031 O O . ASP C 1 56 ? 45.629 74.632 101.143 1.00 46.19 55 ASP C O 1
ATOM 3036 N N . THR C 1 57 ? 45.206 73.264 102.886 1.00 42.82 56 THR C N 1
ATOM 3037 C CA . THR C 1 57 ? 46.288 72.328 102.562 1.00 40.15 56 THR C CA 1
ATOM 3038 C C . THR C 1 57 ? 46.334 71.918 101.094 1.00 41.50 56 THR C C 1
ATOM 3039 O O . THR C 1 57 ? 47.428 71.949 100.514 1.00 38.86 56 THR C O 1
ATOM 3043 N N . PRO C 1 58 ? 45.224 71.558 100.435 1.00 41.85 57 PRO C N 1
ATOM 3044 C CA . PRO C 1 58 ? 45.329 71.102 99.041 1.00 42.48 57 PRO C CA 1
ATOM 3045 C C . PRO C 1 58 ? 45.898 72.134 98.090 1.00 42.07 57 PRO C C 1
ATOM 3046 O O . PRO C 1 58 ? 46.401 71.752 97.031 1.00 39.99 57 PRO C O 1
ATOM 3050 N N . LYS C 1 59 ? 45.849 73.424 98.418 1.00 42.50 58 LYS C N 1
ATOM 3051 C CA . LYS C 1 59 ? 46.350 74.411 97.472 1.00 47.71 58 LYS C CA 1
ATOM 3052 C C . LYS C 1 59 ? 47.866 74.572 97.504 1.00 48.47 58 LYS C C 1
ATOM 3053 O O . LYS C 1 59 ? 48.412 75.266 96.638 1.00 40.58 58 LYS C O 1
ATOM 3059 N N . PHE C 1 60 ? 48.571 73.926 98.434 1.00 42.65 59 PHE C N 1
ATOM 3060 C CA . PHE C 1 60 ? 50.016 74.120 98.472 1.00 40.96 59 PHE C CA 1
ATOM 3061 C C . PHE C 1 60 ? 50.781 72.872 98.907 1.00 38.52 59 PHE C C 1
ATOM 3062 O O . PHE C 1 60 ? 52.014 72.856 98.863 1.00 34.53 59 PHE C O 1
ATOM 3070 N N . TYR C 1 61 ? 50.087 71.821 99.346 1.00 41.52 60 TYR C N 1
ATOM 3071 C CA . TYR C 1 61 ? 50.778 70.661 99.899 1.00 32.12 60 TYR C CA 1
ATOM 3072 C C . TYR C 1 61 ? 50.056 69.387 99.499 1.00 35.78 60 TYR C C 1
ATOM 3073 O O . TYR C 1 61 ? 48.830 69.308 99.604 1.00 36.23 60 TYR C O 1
ATOM 3082 N N . GLY C 1 62 ? 50.820 68.392 99.055 1.00 41.24 61 GLY C N 1
ATOM 3083 C CA . GLY C 1 62 ? 50.241 67.140 98.627 1.00 34.32 61 GLY C CA 1
ATOM 3084 C C . GLY C 1 62 ? 50.953 65.921 99.171 1.00 35.55 61 GLY C C 1
ATOM 3085 O O . GLY C 1 62 ? 50.298 64.979 99.622 1.00 28.17 61 GLY C O 1
ATOM 3086 N N . ALA C 1 63 ? 52.284 65.922 99.161 1.00 26.08 62 ALA C N 1
ATOM 3087 C CA . ALA C 1 63 ? 53.054 64.698 99.353 1.00 30.26 62 ALA C CA 1
ATOM 3088 C C . ALA C 1 63 ? 54.038 64.850 100.501 1.00 32.31 62 ALA C C 1
ATOM 3089 O O . ALA C 1 63 ? 54.911 65.727 100.466 1.00 26.09 62 ALA C O 1
ATOM 3091 N N . GLY C 1 64 ? 53.891 64.012 101.522 1.00 27.79 63 GLY C N 1
ATOM 3092 C CA . GLY C 1 64 ? 54.853 63.931 102.613 1.00 26.15 63 GLY C CA 1
ATOM 3093 C C . GLY C 1 64 ? 55.404 62.529 102.705 1.00 28.24 63 GLY C C 1
ATOM 3094 O O . GLY C 1 64 ? 54.676 61.550 102.512 1.00 26.44 63 GLY C O 1
ATOM 3095 N N . PHE C 1 65 ? 56.706 62.425 102.975 1.00 23.14 64 PHE C N 1
ATOM 3096 C CA . PHE C 1 65 ? 57.395 61.150 103.093 1.00 27.52 64 PHE C CA 1
ATOM 3097 C C . PHE C 1 65 ? 57.918 60.957 104.512 1.00 25.09 64 PHE C C 1
ATOM 3098 O O . PHE C 1 65 ? 58.521 61.867 105.088 1.00 28.47 64 PHE C O 1
ATOM 3106 N N . VAL C 1 66 ? 57.683 59.777 105.074 1.00 25.09 65 VAL C N 1
ATOM 3107 C CA . VAL C 1 66 ? 58.373 59.353 106.288 1.00 23.06 65 VAL C CA 1
ATOM 3108 C C . VAL C 1 66 ? 59.303 58.210 105.891 1.00 28.84 65 VAL C C 1
ATOM 3109 O O . VAL C 1 66 ? 58.853 57.184 105.364 1.00 27.06 65 VAL C O 1
ATOM 3113 N N . THR C 1 67 ? 60.601 58.400 106.110 1.00 24.55 66 THR C N 1
ATOM 3114 C CA . THR C 1 67 ? 61.619 57.405 105.780 1.00 27.08 66 THR C CA 1
ATOM 3115 C C . THR C 1 67 ? 62.431 57.177 107.053 1.00 34.98 66 THR C C 1
ATOM 3116 O O . THR C 1 67 ? 63.435 57.852 107.296 1.00 28.56 66 THR C O 1
ATOM 3120 N N . PHE C 1 68 ? 61.996 56.208 107.862 1.00 32.47 67 PHE C N 1
ATOM 3121 C CA . PHE C 1 68 ? 62.557 56.041 109.197 1.00 31.23 67 PHE C CA 1
ATOM 3122 C C . PHE C 1 68 ? 63.852 55.234 109.194 1.00 35.70 67 PHE C C 1
ATOM 3123 O O . PHE C 1 68 ? 64.608 55.306 110.169 1.00 36.92 67 PHE C O 1
ATOM 3131 N N . THR C 1 69 ? 64.133 54.484 108.124 1.00 32.38 68 THR C N 1
ATOM 3132 C CA . THR C 1 69 ? 65.294 53.604 108.053 1.00 41.80 68 THR C CA 1
ATOM 3133 C C . THR C 1 69 ? 66.194 53.986 106.887 1.00 42.67 68 THR C C 1
ATOM 3134 O O . THR C 1 69 ? 65.791 54.706 105.970 1.00 42.80 68 THR C O 1
ATOM 3138 N N . ASP C 1 70 ? 67.420 53.455 106.915 1.00 39.91 69 ASP C N 1
ATOM 3139 C CA . ASP C 1 70 ? 68.315 53.620 105.773 1.00 44.94 69 ASP C CA 1
ATOM 3140 C C . ASP C 1 70 ? 67.674 53.076 104.501 1.00 42.93 69 ASP C C 1
ATOM 3141 O O . ASP C 1 70 ? 67.686 53.735 103.454 1.00 42.22 69 ASP C O 1
ATOM 3146 N N . GLN C 1 71 ? 67.098 51.874 104.581 1.00 39.64 70 GLN C N 1
ATOM 3147 C CA . GLN C 1 71 ? 66.452 51.278 103.415 1.00 40.80 70 GLN C CA 1
ATOM 3148 C C . GLN C 1 71 ? 65.372 52.197 102.848 1.00 44.98 70 GLN C C 1
ATOM 3149 O O . GLN C 1 71 ? 65.279 52.377 101.628 1.00 42.02 70 GLN C O 1
ATOM 3155 N N . ALA C 1 72 ? 64.565 52.811 103.716 1.00 40.02 71 ALA C N 1
ATOM 3156 C CA . ALA C 1 72 ? 63.525 53.713 103.234 1.00 38.11 71 ALA C CA 1
ATOM 3157 C C . ALA C 1 72 ? 64.127 54.957 102.594 1.00 40.44 71 ALA C C 1
ATOM 3158 O O . ALA C 1 72 ? 63.687 55.387 101.522 1.00 36.05 71 ALA C O 1
ATOM 3160 N N . LYS C 1 73 ? 65.139 55.553 103.239 1.00 39.52 72 LYS C N 1
ATOM 3161 C CA . LYS C 1 73 ? 65.768 56.748 102.683 1.00 39.98 72 LYS C CA 1
ATOM 3162 C C . LYS C 1 73 ? 66.366 56.470 101.305 1.00 41.35 72 LYS C C 1
ATOM 3163 O O . LYS C 1 73 ? 66.251 57.296 100.392 1.00 38.84 72 LYS C O 1
ATOM 3169 N N . MET C 1 74 ? 66.995 55.306 101.127 1.00 39.05 73 MET C N 1
ATOM 3170 C CA . MET C 1 74 ? 67.560 54.966 99.823 1.00 46.74 73 MET C CA 1
ATOM 3171 C C . MET C 1 74 ? 66.464 54.668 98.801 1.00 42.98 73 MET C C 1
ATOM 3172 O O . MET C 1 74 ? 66.499 55.173 97.671 1.00 42.32 73 MET C O 1
ATOM 3177 N N . LYS C 1 75 ? 65.479 53.848 99.180 1.00 48.81 74 LYS C N 1
ATOM 3178 C CA . LYS C 1 75 ? 64.463 53.398 98.228 1.00 40.35 74 LYS C CA 1
ATOM 3179 C C . LYS C 1 75 ? 63.523 54.531 97.832 1.00 42.85 74 LYS C C 1
ATOM 3180 O O . LYS C 1 75 ? 63.255 54.741 96.640 1.00 42.60 74 LYS C O 1
ATOM 3186 N N . ILE C 1 76 ? 63.025 55.287 98.816 1.00 39.50 75 ILE C N 1
ATOM 3187 C CA . ILE C 1 76 ? 61.989 56.282 98.542 1.00 36.84 75 ILE C CA 1
ATOM 3188 C C . ILE C 1 76 ? 62.591 57.585 98.022 1.00 39.30 75 ILE C C 1
ATOM 3189 O O . ILE C 1 76 ? 62.049 58.205 97.103 1.00 36.64 75 ILE C O 1
ATOM 3194 N N . LEU C 1 77 ? 63.710 58.031 98.591 1.00 33.53 76 LEU C N 1
ATOM 3195 C CA . LEU C 1 77 ? 64.221 59.372 98.309 1.00 35.60 76 LEU C CA 1
ATOM 3196 C C . LEU C 1 77 ? 65.586 59.354 97.632 1.00 40.99 76 LEU C C 1
ATOM 3197 O O . LEU C 1 77 ? 66.202 60.417 97.471 1.00 40.20 76 LEU C O 1
ATOM 3202 N N . SER C 1 78 ? 66.078 58.177 97.247 1.00 43.17 77 SER C N 1
ATOM 3203 C CA . SER C 1 78 ? 67.318 58.040 96.482 1.00 47.58 77 SER C CA 1
ATOM 3204 C C . SER C 1 78 ? 68.526 58.577 97.243 1.00 48.04 77 SER C C 1
ATOM 3205 O O . SER C 1 78 ? 69.503 59.020 96.630 1.00 45.58 77 SER C O 1
ATOM 3208 N N . VAL C 1 79 ? 68.477 58.537 98.580 1.00 46.98 78 VAL C N 1
ATOM 3209 C CA . VAL C 1 79 ? 69.682 58.788 99.365 1.00 44.15 78 VAL C CA 1
ATOM 3210 C C . VAL C 1 79 ? 70.724 57.744 99.003 1.00 52.74 78 VAL C C 1
ATOM 3211 O O . VAL C 1 79 ? 70.426 56.546 98.918 1.00 51.88 78 VAL C O 1
ATOM 3215 N N . SER C 1 80 ? 71.950 58.196 98.759 1.00 58.88 79 SER C N 1
ATOM 3216 C CA . SER C 1 80 ? 73.007 57.291 98.347 1.00 58.84 79 SER C CA 1
ATOM 3217 C C . SER C 1 80 ? 73.503 56.490 99.541 1.00 57.81 79 SER C C 1
ATOM 3218 O O . SER C 1 80 ? 73.625 57.012 100.653 1.00 54.08 79 SER C O 1
ATOM 3221 N N . GLN C 1 81 ? 73.770 55.205 99.306 1.00 60.92 80 GLN C N 1
ATOM 3222 C CA . GLN C 1 81 ? 74.297 54.362 100.372 1.00 65.63 80 GLN C CA 1
ATOM 3223 C C . GLN C 1 81 ? 75.649 54.870 100.843 1.00 65.80 80 GLN C C 1
ATOM 3224 O O . GLN C 1 81 ? 75.972 54.795 102.034 1.00 70.71 80 GLN C O 1
ATOM 3230 N N . GLN C 1 82 ? 76.444 55.410 99.922 1.00 70.53 81 GLN C N 1
ATOM 3231 C CA . GLN C 1 82 ? 77.778 55.885 100.269 1.00 69.55 81 GLN C CA 1
ATOM 3232 C C . GLN C 1 82 ? 77.715 57.077 101.219 1.00 69.31 81 GLN C C 1
ATOM 3233 O O . GLN C 1 82 ? 78.550 57.201 102.123 1.00 74.75 81 GLN C O 1
ATOM 3239 N N . SER C 1 83 ? 76.723 57.954 101.044 1.00 67.01 82 SER C N 1
ATOM 3240 C CA . SER C 1 83 ? 76.554 59.069 101.973 1.00 65.38 82 SER C CA 1
ATOM 3241 C C . SER C 1 83 ? 76.131 58.589 103.353 1.00 65.38 82 SER C C 1
ATOM 3242 O O . SER C 1 83 ? 76.519 59.189 104.361 1.00 67.15 82 SER C O 1
ATOM 3245 N N . LEU C 1 84 ? 75.326 57.527 103.419 1.00 62.94 83 LEU C N 1
ATOM 3246 C CA . LEU C 1 84 ? 74.979 56.951 104.714 1.00 67.22 83 LEU C CA 1
ATOM 3247 C C . LEU C 1 84 ? 76.188 56.292 105.365 1.00 60.88 83 LEU C C 1
ATOM 3248 O O . LEU C 1 84 ? 76.418 56.462 106.565 1.00 61.37 83 LEU C O 1
ATOM 3253 N N . GLU C 1 85 ? 76.971 55.537 104.589 1.00 65.37 84 GLU C N 1
ATOM 3254 C CA . GLU C 1 85 ? 78.147 54.872 105.148 1.00 70.79 84 GLU C CA 1
ATOM 3255 C C . GLU C 1 85 ? 79.176 55.870 105.663 1.00 69.84 84 GLU C C 1
ATOM 3256 O O . GLU C 1 85 ? 79.881 55.582 106.637 1.00 69.07 84 GLU C O 1
ATOM 3262 N N . ARG C 1 86 ? 79.281 56.994 104.984 1.00 70.07 85 ARG C N 1
ATOM 3263 C CA . ARG C 1 86 ? 80.247 58.034 105.262 1.00 69.60 85 ARG C CA 1
ATOM 3264 C C . ARG C 1 86 ? 79.903 58.985 106.381 1.00 67.78 85 ARG C C 1
ATOM 3265 O O . ARG C 1 86 ? 80.732 59.335 107.181 1.00 65.70 85 ARG C O 1
ATOM 3273 N N . TYR C 1 87 ? 78.655 59.402 106.417 1.00 64.60 86 TYR C N 1
ATOM 3274 C CA . TYR C 1 87 ? 78.165 60.386 107.369 1.00 61.69 86 TYR C CA 1
ATOM 3275 C C . TYR C 1 87 ? 77.019 59.956 108.305 1.00 56.05 86 TYR C C 1
ATOM 3276 O O . TYR C 1 87 ? 76.645 60.699 109.166 1.00 54.33 86 TYR C O 1
ATOM 3285 N N . SER C 1 88 ? 76.491 58.759 108.133 1.00 51.46 87 SER C N 1
ATOM 3286 C CA . SER C 1 88 ? 75.322 58.288 108.886 1.00 59.37 87 SER C CA 1
ATOM 3287 C C . SER C 1 88 ? 74.047 59.003 108.453 1.00 59.43 87 SER C C 1
ATOM 3288 O O . SER C 1 88 ? 74.093 60.014 107.743 1.00 55.59 87 SER C O 1
ATOM 3291 N N . ALA C 1 89 ? 72.903 58.483 108.916 1.00 61.00 88 ALA C N 1
ATOM 3292 C CA . ALA C 1 89 ? 71.599 59.001 108.520 1.00 52.56 88 ALA C CA 1
ATOM 3293 C C . ALA C 1 89 ? 71.325 60.382 109.099 1.00 46.34 88 ALA C C 1
ATOM 3294 O O . ALA C 1 89 ? 70.549 61.150 108.520 1.00 47.31 88 ALA C O 1
ATOM 3296 N N . VAL C 1 90 ? 71.942 60.711 110.228 1.00 50.60 89 VAL C N 1
ATOM 3297 C CA . VAL C 1 90 ? 71.798 62.023 110.862 1.00 47.01 89 VAL C CA 1
ATOM 3298 C C . VAL C 1 90 ? 73.013 62.836 110.428 1.00 55.87 89 VAL C C 1
ATOM 3299 O O . VAL C 1 90 ? 74.043 62.888 111.107 1.00 55.23 89 VAL C O 1
ATOM 3303 N N . SER C 1 91 ? 72.892 63.484 109.273 1.00 53.62 90 SER C N 1
ATOM 3304 C CA . SER C 1 91 ? 74.010 64.209 108.697 1.00 48.20 90 SER C CA 1
ATOM 3305 C C . SER C 1 91 ? 73.493 65.308 107.786 1.00 52.40 90 SER C C 1
ATOM 3306 O O . SER C 1 91 ? 72.329 65.319 107.380 1.00 49.33 90 SER C O 1
ATOM 3309 N N . GLU C 1 92 ? 74.398 66.225 107.451 1.00 46.75 91 GLU C N 1
ATOM 3310 C CA . GLU C 1 92 ? 74.077 67.284 106.502 1.00 48.06 91 GLU C CA 1
ATOM 3311 C C . GLU C 1 92 ? 73.831 66.733 105.104 1.00 39.89 91 GLU C C 1
ATOM 3312 O O . GLU C 1 92 ? 72.895 67.160 104.419 1.00 48.66 91 GLU C O 1
ATOM 3318 N N . LYS C 1 93 ? 74.674 65.803 104.652 1.00 42.24 92 LYS C N 1
ATOM 3319 C CA . LYS C 1 93 ? 74.554 65.316 103.283 1.00 45.94 92 LYS C CA 1
ATOM 3320 C C . LYS C 1 93 ? 73.294 64.494 103.088 1.00 51.10 92 LYS C C 1
ATOM 3321 O O . LYS C 1 93 ? 72.709 64.522 102.004 1.00 49.91 92 LYS C O 1
ATOM 3327 N N . VAL C 1 94 ? 72.863 63.750 104.109 1.00 44.56 93 VAL C N 1
ATOM 3328 C CA . VAL C 1 94 ? 71.656 62.948 103.943 1.00 44.16 93 VAL C CA 1
ATOM 3329 C C . VAL C 1 94 ? 70.415 63.829 103.993 1.00 40.24 93 VAL C C 1
ATOM 3330 O O . VAL C 1 94 ? 69.490 63.657 103.191 1.00 41.27 93 VAL C O 1
ATOM 3334 N N . ALA C 1 95 ? 70.381 64.793 104.919 1.00 36.88 94 ALA C N 1
ATOM 3335 C CA . ALA C 1 95 ? 69.291 65.767 104.954 1.00 38.18 94 ALA C CA 1
ATOM 3336 C C . ALA C 1 95 ? 69.109 66.439 103.597 1.00 43.37 94 ALA C C 1
ATOM 3337 O O . ALA C 1 95 ? 67.985 66.565 103.096 1.00 39.31 94 ALA C O 1
ATOM 3339 N N . ALA C 1 96 ? 70.214 66.856 102.976 1.00 41.34 95 ALA C N 1
ATOM 3340 C CA . ALA C 1 96 ? 70.116 67.552 101.694 1.00 38.58 95 ALA C CA 1
ATOM 3341 C C . ALA C 1 96 ? 69.584 66.632 100.604 1.00 35.78 95 ALA C C 1
ATOM 3342 O O . ALA C 1 96 ? 68.792 67.058 99.754 1.00 42.21 95 ALA C O 1
ATOM 3344 N N . GLU C 1 97 ? 70.016 65.369 100.605 1.00 40.88 96 GLU C N 1
ATOM 3345 C CA . GLU C 1 97 ? 69.524 64.432 99.602 1.00 40.97 96 GLU C CA 1
ATOM 3346 C C . GLU C 1 97 ? 68.086 64.037 99.859 1.00 42.90 96 GLU C C 1
ATOM 3347 O O . GLU C 1 97 ? 67.369 63.728 98.902 1.00 35.13 96 GLU C O 1
ATOM 3353 N N . MET C 1 98 ? 67.640 64.032 101.124 1.00 41.88 97 MET C N 1
ATOM 3354 C CA . MET C 1 98 ? 66.214 63.839 101.371 1.00 37.69 97 MET C CA 1
ATOM 3355 C C . MET C 1 98 ? 65.391 64.997 100.823 1.00 38.90 97 MET C C 1
ATOM 3356 O O . MET C 1 98 ? 64.303 64.777 100.276 1.00 36.72 97 MET C O 1
ATOM 3361 N N . ALA C 1 99 ? 65.895 66.229 100.937 1.00 36.18 98 ALA C N 1
ATOM 3362 C CA . ALA C 1 99 ? 65.156 67.379 100.414 1.00 38.48 98 ALA C CA 1
ATOM 3363 C C . ALA C 1 99 ? 65.074 67.347 98.891 1.00 32.21 98 ALA C C 1
ATOM 3364 O O . ALA C 1 99 ? 64.005 67.582 98.309 1.00 34.84 98 ALA C O 1
ATOM 3366 N N . THR C 1 100 ? 66.194 67.076 98.217 1.00 35.44 99 THR C N 1
ATOM 3367 C CA . THR C 1 100 ? 66.140 67.047 96.759 1.00 42.25 99 THR C CA 1
ATOM 3368 C C . THR C 1 100 ? 65.374 65.825 96.274 1.00 43.47 99 THR C C 1
ATOM 3369 O O . THR C 1 100 ? 64.618 65.909 95.300 1.00 37.16 99 THR C O 1
ATOM 3373 N N . GLY C 1 101 ? 65.514 64.697 96.979 1.00 38.60 100 GLY C N 1
ATOM 3374 C CA . GLY C 1 101 ? 64.792 63.496 96.592 1.00 42.67 100 GLY C CA 1
ATOM 3375 C C . GLY C 1 101 ? 63.286 63.649 96.690 1.00 40.29 100 GLY C C 1
ATOM 3376 O O . GLY C 1 101 ? 62.544 63.090 95.878 1.00 41.60 100 GLY C O 1
ATOM 3377 N N . ALA C 1 102 ? 62.814 64.395 97.695 1.00 34.83 101 ALA C N 1
ATOM 3378 C CA . ALA C 1 102 ? 61.381 64.636 97.825 1.00 32.56 101 ALA C CA 1
ATOM 3379 C C . ALA C 1 102 ? 60.876 65.521 96.697 1.00 38.41 101 ALA C C 1
ATOM 3380 O O . ALA C 1 102 ? 59.810 65.264 96.133 1.00 32.03 101 ALA C O 1
ATOM 3382 N N . ILE C 1 103 ? 61.622 66.578 96.367 1.00 37.07 102 ILE C N 1
ATOM 3383 C CA . ILE C 1 103 ? 61.279 67.415 95.211 1.00 32.96 102 ILE C CA 1
ATOM 3384 C C . ILE C 1 103 ? 61.039 66.553 93.976 1.00 31.39 102 ILE C C 1
ATOM 3385 O O . ILE C 1 103 ? 60.039 66.720 93.268 1.00 29.99 102 ILE C O 1
ATOM 3390 N N . GLU C 1 104 ? 61.934 65.593 93.720 1.00 39.07 103 GLU C N 1
ATOM 3391 C CA . GLU C 1 104 ? 61.827 64.793 92.500 1.00 41.92 103 GLU C CA 1
ATOM 3392 C C . GLU C 1 104 ? 60.599 63.887 92.529 1.00 45.62 103 GLU C C 1
ATOM 3393 O O . GLU C 1 104 ? 59.850 63.819 91.548 1.00 36.78 103 GLU C O 1
ATOM 3399 N N . ARG C 1 105 ? 60.376 63.180 93.645 1.00 41.53 104 ARG C N 1
ATOM 3400 C CA . ARG C 1 105 ? 59.264 62.235 93.714 1.00 35.89 104 ARG C CA 1
ATOM 3401 C C . ARG C 1 105 ? 57.915 62.938 93.633 1.00 32.63 104 ARG C C 1
ATOM 3402 O O . ARG C 1 105 ? 56.956 62.385 93.085 1.00 36.13 104 ARG C O 1
ATOM 3410 N N . ALA C 1 106 ? 57.807 64.129 94.217 1.00 27.28 105 ALA C N 1
ATOM 3411 C CA . ALA C 1 106 ? 56.542 64.853 94.252 1.00 31.91 105 ALA C CA 1
ATOM 3412 C C . ALA C 1 106 ? 56.342 65.796 93.068 1.00 30.12 105 ALA C C 1
ATOM 3413 O O . ALA C 1 106 ? 55.213 66.242 92.847 1.00 31.23 105 ALA C O 1
ATOM 3415 N N . ASP C 1 107 ? 57.394 66.089 92.301 1.00 32.58 106 ASP C N 1
ATOM 3416 C CA . ASP C 1 107 ? 57.413 67.200 91.339 1.00 36.97 106 ASP C CA 1
ATOM 3417 C C . ASP C 1 107 ? 56.879 68.478 91.992 1.00 34.21 106 ASP C C 1
ATOM 3418 O O . ASP C 1 107 ? 55.913 69.094 91.540 1.00 37.63 106 ASP C O 1
ATOM 3423 N N . ALA C 1 108 ? 57.524 68.851 93.095 1.00 33.62 107 ALA C N 1
ATOM 3424 C CA . ALA C 1 108 ? 57.158 70.004 93.902 1.00 35.38 107 ALA C CA 1
ATOM 3425 C C . ALA C 1 108 ? 58.185 71.107 93.697 1.00 34.46 107 ALA C C 1
ATOM 3426 O O . ALA C 1 108 ? 59.253 70.892 93.117 1.00 38.22 107 ALA C O 1
ATOM 3428 N N . ASP C 1 109 ? 57.842 72.308 94.162 1.00 31.45 108 ASP C N 1
ATOM 3429 C CA . ASP C 1 109 ? 58.736 73.452 94.060 1.00 35.20 108 ASP C CA 1
ATOM 3430 C C . ASP C 1 109 ? 59.605 73.648 95.291 1.00 45.52 108 ASP C C 1
ATOM 3431 O O . ASP C 1 109 ? 60.737 74.137 95.164 1.00 36.71 108 ASP C O 1
ATOM 3436 N N . VAL C 1 110 ? 59.101 73.288 96.473 1.00 27.73 109 VAL C N 1
ATOM 3437 C CA . VAL C 1 110 ? 59.769 73.591 97.734 1.00 31.96 109 VAL C CA 1
ATOM 3438 C C . VAL C 1 110 ? 59.707 72.342 98.609 1.00 37.29 109 VAL C C 1
ATOM 3439 O O . VAL C 1 110 ? 58.776 71.540 98.496 1.00 34.22 109 VAL C O 1
ATOM 3443 N N . SER C 1 111 ? 60.728 72.150 99.457 1.00 39.52 110 SER C N 1
ATOM 3444 C CA . SER C 1 111 ? 60.752 70.991 100.345 1.00 29.12 110 SER C CA 1
ATOM 3445 C C . SER C 1 111 ? 61.513 71.290 101.634 1.00 39.71 110 SER C C 1
ATOM 3446 O O . SER C 1 111 ? 62.393 72.161 101.681 1.00 34.53 110 SER C O 1
ATOM 3449 N N . ILE C 1 112 ? 61.134 70.550 102.682 1.00 34.68 111 ILE C N 1
ATOM 3450 C CA . ILE C 1 112 ? 61.774 70.525 103.994 1.00 33.91 111 ILE C CA 1
ATOM 3451 C C . ILE C 1 112 ? 62.191 69.087 104.276 1.00 37.64 111 ILE C C 1
ATOM 3452 O O . ILE C 1 112 ? 61.400 68.164 104.047 1.00 33.72 111 ILE C O 1
ATOM 3457 N N . ALA C 1 113 ? 63.399 68.889 104.825 1.00 31.18 112 ALA C N 1
ATOM 3458 C CA . ALA C 1 113 ? 63.803 67.569 105.319 1.00 32.57 112 ALA C CA 1
ATOM 3459 C C . ALA C 1 113 ? 64.346 67.644 106.747 1.00 36.32 112 ALA C C 1
ATOM 3460 O O . ALA C 1 113 ? 65.077 68.579 107.090 1.00 36.50 112 ALA C O 1
ATOM 3462 N N . ILE C 1 114 ? 64.003 66.632 107.561 1.00 32.00 113 ILE C N 1
ATOM 3463 C CA . ILE C 1 114 ? 64.391 66.532 108.971 1.00 32.20 113 ILE C CA 1
ATOM 3464 C C . ILE C 1 114 ? 64.922 65.126 109.255 1.00 38.39 113 ILE C C 1
ATOM 3465 O O . ILE C 1 114 ? 64.240 64.135 108.981 1.00 30.81 113 ILE C O 1
ATOM 3470 N N . THR C 1 115 ? 66.117 65.043 109.840 1.00 40.60 114 THR C N 1
ATOM 3471 C CA . THR C 1 115 ? 66.681 63.768 110.264 1.00 33.18 114 THR C CA 1
ATOM 3472 C C . THR C 1 115 ? 67.517 64.003 111.514 1.00 41.34 114 THR C C 1
ATOM 3473 O O . THR C 1 115 ? 68.398 64.867 111.511 1.00 40.58 114 THR C O 1
ATOM 3477 N N . GLY C 1 116 ? 67.248 63.252 112.577 1.00 32.91 115 GLY C N 1
ATOM 3478 C CA . GLY C 1 116 ? 67.934 63.555 113.820 1.00 33.33 115 GLY C CA 1
ATOM 3479 C C . GLY C 1 116 ? 67.699 62.516 114.891 1.00 44.24 115 GLY C C 1
ATOM 3480 O O . GLY C 1 116 ? 67.079 61.480 114.656 1.00 35.77 115 GLY C O 1
ATOM 3481 N N . TYR C 1 117 ? 68.229 62.809 116.084 1.00 46.47 116 TYR C N 1
ATOM 3482 C CA . TYR C 1 117 ? 68.118 61.937 117.254 1.00 45.85 116 TYR C CA 1
ATOM 3483 C C . TYR C 1 117 ? 67.174 62.594 118.253 1.00 39.84 116 TYR C C 1
ATOM 3484 O O . TYR C 1 117 ? 67.573 63.496 118.993 1.00 45.29 116 TYR C O 1
ATOM 3493 N N . GLY C 1 118 ? 65.925 62.126 118.282 1.00 35.50 117 GLY C N 1
ATOM 3494 C CA . GLY C 1 118 ? 64.972 62.659 119.241 1.00 45.32 117 GLY C CA 1
ATOM 3495 C C . GLY C 1 118 ? 65.331 62.337 120.677 1.00 48.56 117 GLY C C 1
ATOM 3496 O O . GLY C 1 118 ? 65.050 63.127 121.583 1.00 40.37 117 GLY C O 1
ATOM 3497 N N . GLY C 1 119 ? 65.949 61.183 120.909 1.00 50.18 118 GLY C N 1
ATOM 3498 C CA . GLY C 1 119 ? 66.413 60.819 122.238 1.00 54.85 118 GLY C CA 1
ATOM 3499 C C . GLY C 1 119 ? 65.606 59.666 122.790 1.00 59.72 118 GLY C C 1
ATOM 3500 O O . GLY C 1 119 ? 64.598 59.287 122.195 1.00 51.18 118 GLY C O 1
ATOM 3501 N N . PRO C 1 120 ? 66.034 59.103 123.930 1.00 62.88 119 PRO C N 1
ATOM 3502 C CA . PRO C 1 120 ? 67.205 59.476 124.741 1.00 57.60 119 PRO C CA 1
ATOM 3503 C C . PRO C 1 120 ? 68.575 59.083 124.165 1.00 59.84 119 PRO C C 1
ATOM 3504 O O . PRO C 1 120 ? 69.597 59.598 124.641 1.00 62.43 119 PRO C O 1
ATOM 3508 N N . GLU C 1 121 ? 68.603 58.200 123.169 1.00 55.75 120 GLU C N 1
ATOM 3509 C CA . GLU C 1 121 ? 69.866 57.780 122.579 1.00 64.96 120 GLU C CA 1
ATOM 3510 C C . GLU C 1 121 ? 70.353 58.796 121.545 1.00 69.60 120 GLU C C 1
ATOM 3511 O O . GLU C 1 121 ? 69.563 59.450 120.857 1.00 63.44 120 GLU C O 1
ATOM 3517 N N . GLY C 1 122 ? 71.673 58.938 121.458 1.00 58.03 121 GLY C N 1
ATOM 3518 C CA . GLY C 1 122 ? 72.313 59.646 120.377 1.00 51.82 121 GLY C CA 1
ATOM 3519 C C . GLY C 1 122 ? 72.862 58.698 119.336 1.00 63.25 121 GLY C C 1
ATOM 3520 O O . GLY C 1 122 ? 72.491 57.516 119.266 1.00 61.35 121 GLY C O 1
ATOM 3521 N N . GLY C 1 123 ? 73.761 59.211 118.505 1.00 61.55 122 GLY C N 1
ATOM 3522 C CA . GLY C 1 123 ? 74.461 58.359 117.571 1.00 66.00 122 GLY C CA 1
ATOM 3523 C C . GLY C 1 123 ? 75.571 57.585 118.256 1.00 79.88 122 GLY C C 1
ATOM 3524 O O . GLY C 1 123 ? 76.192 58.051 119.212 1.00 82.11 122 GLY C O 1
ATOM 3525 N N . GLU C 1 124 ? 75.821 56.377 117.762 1.00 84.12 123 GLU C N 1
ATOM 3526 C CA . GLU C 1 124 ? 76.916 55.590 118.309 1.00 90.00 123 GLU C CA 1
ATOM 3527 C C . GLU C 1 124 ? 78.273 56.055 117.803 1.00 88.29 123 GLU C C 1
ATOM 3528 O O . GLU C 1 124 ? 79.284 55.395 118.073 1.00 90.99 123 GLU C O 1
ATOM 3534 N N . ASP C 1 125 ? 78.309 57.176 117.085 1.00 85.05 124 ASP C N 1
ATOM 3535 C CA . ASP C 1 125 ? 79.540 57.866 116.737 1.00 78.31 124 ASP C CA 1
ATOM 3536 C C . ASP C 1 125 ? 79.783 59.091 117.610 1.00 81.93 124 ASP C C 1
ATOM 3537 O O . ASP C 1 125 ? 80.643 59.914 117.282 1.00 82.07 124 ASP C O 1
ATOM 3542 N N . GLY C 1 126 ? 79.039 59.236 118.707 1.00 79.16 125 GLY C N 1
ATOM 3543 C CA . GLY C 1 126 ? 79.201 60.354 119.610 1.00 74.70 125 GLY C CA 1
ATOM 3544 C C . GLY C 1 126 ? 78.233 61.494 119.388 1.00 72.45 125 GLY C C 1
ATOM 3545 O O . GLY C 1 126 ? 78.160 62.392 120.235 1.00 72.93 125 GLY C O 1
ATOM 3546 N N . THR C 1 127 ? 77.506 61.493 118.275 1.00 79.07 126 THR C N 1
ATOM 3547 C CA . THR C 1 127 ? 76.498 62.512 118.014 1.00 67.21 126 THR C CA 1
ATOM 3548 C C . THR C 1 127 ? 75.466 62.500 119.145 1.00 64.34 126 THR C C 1
ATOM 3549 O O . THR C 1 127 ? 74.787 61.480 119.342 1.00 65.04 126 THR C O 1
ATOM 3553 N N . PRO C 1 128 ? 75.340 63.583 119.908 1.00 54.78 127 PRO C N 1
ATOM 3554 C CA . PRO C 1 128 ? 74.492 63.526 121.109 1.00 63.51 127 PRO C CA 1
ATOM 3555 C C . PRO C 1 128 ? 73.007 63.494 120.774 1.00 58.44 127 PRO C C 1
ATOM 3556 O O . PRO C 1 128 ? 72.583 63.833 119.669 1.00 54.30 127 PRO C O 1
ATOM 3560 N N . ALA C 1 129 ? 72.214 63.022 121.738 1.00 51.04 128 ALA C N 1
ATOM 3561 C CA . ALA C 1 129 ? 70.768 63.117 121.605 1.00 54.20 128 ALA C CA 1
ATOM 3562 C C . ALA C 1 129 ? 70.361 64.580 121.464 1.00 53.69 128 ALA C C 1
ATOM 3563 O O . ALA C 1 129 ? 70.979 65.476 122.046 1.00 51.39 128 ALA C O 1
ATOM 3565 N N . GLY C 1 130 ? 69.319 64.826 120.671 1.00 46.37 129 GLY C N 1
ATOM 3566 C CA . GLY C 1 130 ? 68.840 66.174 120.458 1.00 42.34 129 GLY C CA 1
ATOM 3567 C C . GLY C 1 130 ? 69.397 66.870 119.233 1.00 36.45 129 GLY C C 1
ATOM 3568 O O . GLY C 1 130 ? 68.896 67.942 118.875 1.00 36.82 129 GLY C O 1
ATOM 3569 N N . THR C 1 131 ? 70.415 66.305 118.586 1.00 38.77 130 THR C N 1
ATOM 3570 C CA . THR C 1 131 ? 70.953 66.891 117.362 1.00 43.56 130 THR C CA 1
ATOM 3571 C C . THR C 1 131 ? 70.043 66.561 116.182 1.00 48.89 130 THR C C 1
ATOM 3572 O O . THR C 1 131 ? 69.745 65.387 115.927 1.00 40.92 130 THR C O 1
ATOM 3576 N N . VAL C 1 132 ? 69.612 67.593 115.459 1.00 42.77 131 VAL C N 1
ATOM 3577 C CA . VAL C 1 132 ? 68.776 67.440 114.273 1.00 41.07 131 VAL C CA 1
ATOM 3578 C C . VAL C 1 132 ? 69.372 68.255 113.132 1.00 41.44 131 VAL C C 1
ATOM 3579 O O . VAL C 1 132 ? 69.672 69.441 113.306 1.00 40.97 131 VAL C O 1
ATOM 3583 N N . TRP C 1 133 ? 69.546 67.619 111.970 1.00 38.08 132 TRP C N 1
ATOM 3584 C CA . TRP C 1 133 ? 69.980 68.306 110.758 1.00 41.23 132 TRP C CA 1
ATOM 3585 C C . TRP C 1 133 ? 68.757 68.623 109.912 1.00 44.52 132 TRP C C 1
ATOM 3586 O O . TRP C 1 133 ? 67.816 67.831 109.846 1.00 36.10 132 TRP C O 1
ATOM 3597 N N . PHE C 1 134 ? 68.766 69.795 109.283 1.00 44.22 133 PHE C N 1
ATOM 3598 C CA . PHE C 1 134 ? 67.655 70.242 108.457 1.00 36.94 133 PHE C CA 1
ATOM 3599 C C . PHE C 1 134 ? 68.150 70.565 107.057 1.00 45.19 133 PHE C C 1
ATOM 3600 O O . PHE C 1 134 ? 69.327 70.870 106.851 1.00 43.00 133 PHE C O 1
ATOM 3608 N N . ALA C 1 135 ? 67.244 70.490 106.094 1.00 40.52 134 ALA C N 1
ATOM 3609 C CA . ALA C 1 135 ? 67.534 70.971 104.756 1.00 34.59 134 ALA C CA 1
ATOM 3610 C C . ALA C 1 135 ? 66.260 71.536 104.164 1.00 42.72 134 ALA C C 1
ATOM 3611 O O . ALA C 1 135 ? 65.172 70.990 104.373 1.00 31.23 134 ALA C O 1
ATOM 3613 N N . TRP C 1 136 ? 66.404 72.635 103.430 1.00 34.81 135 TRP C N 1
ATOM 3614 C CA . TRP C 1 136 ? 65.306 73.232 102.691 1.00 35.04 135 TRP C CA 1
ATOM 3615 C C . TRP C 1 136 ? 65.749 73.412 101.247 1.00 46.89 135 TRP C C 1
ATOM 3616 O O . TRP C 1 136 ? 66.888 73.824 100.989 1.00 42.60 135 TRP C O 1
ATOM 3627 N N . HIS C 1 137 ? 64.857 73.084 100.312 1.00 44.99 136 HIS C N 1
ATOM 3628 C CA . HIS C 1 137 ? 65.074 73.340 98.893 1.00 44.11 136 HIS C CA 1
ATOM 3629 C C . HIS C 1 137 ? 64.131 74.445 98.450 1.00 43.95 136 HIS C C 1
ATOM 3630 O O . HIS C 1 137 ? 62.922 74.359 98.675 1.00 39.12 136 HIS C O 1
ATOM 3637 N N . ILE C 1 138 ? 64.691 75.496 97.852 1.00 45.61 137 ILE C N 1
ATOM 3638 C CA . ILE C 1 138 ? 63.911 76.585 97.276 1.00 45.17 137 ILE C CA 1
ATOM 3639 C C . ILE C 1 138 ? 64.572 76.964 95.965 1.00 52.94 137 ILE C C 1
ATOM 3640 O O . ILE C 1 138 ? 65.781 77.214 95.940 1.00 52.92 137 ILE C O 1
ATOM 3645 N N . LYS C 1 139 ? 63.786 77.016 94.890 1.00 57.07 138 LYS C N 1
ATOM 3646 C CA . LYS C 1 139 ? 64.221 77.543 93.596 1.00 62.89 138 LYS C CA 1
ATOM 3647 C C . LYS C 1 139 ? 65.611 77.023 93.225 1.00 58.86 138 LYS C C 1
ATOM 3648 O O . LYS C 1 139 ? 66.565 77.779 93.054 1.00 63.75 138 LYS C O 1
ATOM 3654 N N . GLY C 1 140 ? 65.722 75.700 93.160 1.00 61.36 139 GLY C N 1
ATOM 3655 C CA . GLY C 1 140 ? 66.981 75.063 92.819 1.00 63.51 139 GLY C CA 1
ATOM 3656 C C . GLY C 1 140 ? 68.051 75.046 93.897 1.00 61.13 139 GLY C C 1
ATOM 3657 O O . GLY C 1 140 ? 68.983 74.240 93.822 1.00 63.43 139 GLY C O 1
ATOM 3658 N N . GLN C 1 141 ? 67.940 75.915 94.901 1.00 58.44 140 GLN C N 1
ATOM 3659 C CA . GLN C 1 141 ? 68.975 76.080 95.915 1.00 62.46 140 GLN C CA 1
ATOM 3660 C C . GLN C 1 141 ? 68.621 75.300 97.174 1.00 50.09 140 GLN C C 1
ATOM 3661 O O . GLN C 1 141 ? 67.458 75.248 97.580 1.00 42.20 140 GLN C O 1
ATOM 3667 N N . ASN C 1 142 ? 69.635 74.698 97.788 1.00 51.27 141 ASN C N 1
ATOM 3668 C CA . ASN C 1 142 ? 69.482 73.936 99.018 1.00 53.12 141 ASN C CA 1
ATOM 3669 C C . ASN C 1 142 ? 70.154 74.678 100.162 1.00 53.91 141 ASN C C 1
ATOM 3670 O O . ASN C 1 142 ? 71.236 75.251 99.992 1.00 47.48 141 ASN C O 1
ATOM 3675 N N . TYR C 1 143 ? 69.511 74.652 101.325 1.00 40.06 142 TYR C N 1
ATOM 3676 C CA . TYR C 1 143 ? 70.029 75.248 102.546 1.00 42.74 142 TYR C CA 1
ATOM 3677 C C . TYR C 1 143 ? 70.027 74.196 103.645 1.00 50.47 142 TYR C C 1
ATOM 3678 O O . TYR C 1 143 ? 69.160 73.323 103.669 1.00 34.05 142 TYR C O 1
ATOM 3687 N N . THR C 1 144 ? 70.996 74.282 104.559 1.00 42.41 143 THR C N 1
ATOM 3688 C CA . THR C 1 144 ? 71.088 73.323 105.658 1.00 43.40 143 THR C CA 1
ATOM 3689 C C . THR C 1 144 ? 71.408 74.050 106.955 1.00 47.91 143 THR C C 1
ATOM 3690 O O . THR C 1 144 ? 71.907 75.177 106.952 1.00 49.20 143 THR C O 1
ATOM 3694 N N . ALA C 1 145 ? 71.136 73.370 108.068 1.00 50.16 144 ALA C N 1
ATOM 3695 C CA . ALA C 1 145 ? 71.449 73.842 109.412 1.00 42.03 144 ALA C CA 1
ATOM 3696 C C . ALA C 1 145 ? 71.325 72.665 110.371 1.00 51.66 144 ALA C C 1
ATOM 3697 O O . ALA C 1 145 ? 70.475 71.797 110.182 1.00 36.86 144 ALA C O 1
ATOM 3699 N N . VAL C 1 146 ? 72.180 72.638 111.394 1.00 53.54 145 VAL C N 1
ATOM 3700 C CA . VAL C 1 146 ? 72.088 71.630 112.450 1.00 38.98 145 VAL C CA 1
ATOM 3701 C C . VAL C 1 146 ? 71.662 72.327 113.737 1.00 42.33 145 VAL C C 1
ATOM 3702 O O . VAL C 1 146 ? 72.006 73.487 113.984 1.00 43.81 145 VAL C O 1
ATOM 3706 N N . MET C 1 147 ? 70.893 71.612 114.555 1.00 38.48 146 MET C N 1
ATOM 3707 C CA . MET C 1 147 ? 70.359 72.140 115.800 1.00 43.70 146 MET C CA 1
ATOM 3708 C C . MET C 1 147 ? 70.588 71.128 116.913 1.00 43.94 146 MET C C 1
ATOM 3709 O O . MET C 1 147 ? 70.559 69.913 116.683 1.00 45.41 146 MET C O 1
ATOM 3714 N N . HIS C 1 148 ? 70.806 71.636 118.123 1.00 44.80 147 HIS C N 1
ATOM 3715 C CA . HIS C 1 148 ? 71.007 70.808 119.311 1.00 45.04 147 HIS C CA 1
ATOM 3716 C C . HIS C 1 148 ? 69.963 71.213 120.346 1.00 43.26 147 HIS C C 1
ATOM 3717 O O . HIS C 1 148 ? 70.203 72.099 121.167 1.00 46.36 147 HIS C O 1
ATOM 3724 N N . PHE C 1 149 ? 68.809 70.559 120.307 1.00 38.08 148 PHE C N 1
ATOM 3725 C CA . PHE C 1 149 ? 67.713 70.884 121.203 1.00 40.72 148 PHE C CA 1
ATOM 3726 C C . PHE C 1 149 ? 67.875 70.152 122.529 1.00 47.73 148 PHE C C 1
ATOM 3727 O O . PHE C 1 149 ? 68.339 69.008 122.575 1.00 38.82 148 PHE C O 1
ATOM 3735 N N . ALA C 1 150 ? 67.477 70.820 123.608 1.00 48.27 149 ALA C N 1
ATOM 3736 C CA . ALA C 1 150 ? 67.396 70.185 124.919 1.00 52.55 149 ALA C CA 1
ATOM 3737 C C . ALA C 1 150 ? 65.995 69.612 125.152 1.00 49.50 149 ALA C C 1
ATOM 3738 O O . ALA C 1 150 ? 65.044 69.927 124.436 1.00 39.33 149 ALA C O 1
ATOM 3740 N N . GLY C 1 151 ? 65.878 68.753 126.159 1.00 45.32 150 GLY C N 1
ATOM 3741 C CA . GLY C 1 151 ? 64.604 68.167 126.531 1.00 50.09 150 GLY C CA 1
ATOM 3742 C C . GLY C 1 151 ? 64.514 66.695 126.149 1.00 48.19 150 GLY C C 1
ATOM 3743 O O . GLY C 1 151 ? 65.446 66.099 125.607 1.00 42.68 150 GLY C O 1
ATOM 3744 N N . ASP C 1 152 ? 63.354 66.110 126.458 1.00 45.17 151 ASP C N 1
ATOM 3745 C CA . ASP C 1 152 ? 63.120 64.707 126.151 1.00 48.74 151 ASP C CA 1
ATOM 3746 C C . ASP C 1 152 ? 62.701 64.566 124.691 1.00 48.34 151 ASP C C 1
ATOM 3747 O O . ASP C 1 152 ? 62.678 65.538 123.929 1.00 39.57 151 ASP C O 1
ATOM 3752 N N . CYS C 1 153 ? 62.332 63.350 124.286 1.00 49.04 152 CYS C N 1
ATOM 3753 C CA . CYS C 1 153 ? 62.162 63.116 122.857 1.00 45.24 152 CYS C CA 1
ATOM 3754 C C . CYS C 1 153 ? 60.963 63.894 122.328 1.00 43.31 152 CYS C C 1
ATOM 3755 O O . CYS C 1 153 ? 61.050 64.557 121.290 1.00 47.97 152 CYS C O 1
ATOM 3758 N N . GLU C 1 154 ? 59.840 63.853 123.050 1.00 42.36 153 GLU C N 1
ATOM 3759 C CA . GLU C 1 154 ? 58.660 64.614 122.640 1.00 49.41 153 GLU C CA 1
ATOM 3760 C C . GLU C 1 154 ? 58.972 66.101 122.494 1.00 54.28 153 GLU C C 1
ATOM 3761 O O . GLU C 1 154 ? 58.539 66.744 121.530 1.00 48.91 153 GLU C O 1
ATOM 3767 N N . THR C 1 155 ? 59.720 66.664 123.443 1.00 48.48 154 THR C N 1
ATOM 3768 C CA . THR C 1 155 ? 60.068 68.077 123.369 1.00 45.31 154 THR C CA 1
ATOM 3769 C C . THR C 1 155 ? 60.989 68.354 122.188 1.00 42.02 154 THR C C 1
ATOM 3770 O O . THR C 1 155 ? 60.847 69.376 121.499 1.00 44.97 154 THR C O 1
ATOM 3774 N N . VAL C 1 156 ? 61.929 67.449 121.928 1.00 38.64 155 VAL C N 1
ATOM 3775 C CA . VAL C 1 156 ? 62.857 67.654 120.826 1.00 40.20 155 VAL C CA 1
ATOM 3776 C C . VAL C 1 156 ? 62.119 67.600 119.493 1.00 44.50 155 VAL C C 1
ATOM 3777 O O . VAL C 1 156 ? 62.367 68.421 118.601 1.00 39.59 155 VAL C O 1
ATOM 3781 N N . LEU C 1 157 ? 61.166 66.672 119.350 1.00 39.15 156 LEU C N 1
ATOM 3782 C CA . LEU C 1 157 ? 60.477 66.506 118.067 1.00 41.86 156 LEU C CA 1
ATOM 3783 C C . LEU C 1 157 ? 59.604 67.710 117.741 1.00 38.78 156 LEU C C 1
ATOM 3784 O O . LEU C 1 157 ? 59.534 68.133 116.580 1.00 34.16 156 LEU C O 1
ATOM 3789 N N . ALA C 1 158 ? 58.933 68.274 118.752 1.00 38.52 157 ALA C N 1
ATOM 3790 C CA . ALA C 1 158 ? 58.091 69.444 118.531 1.00 43.04 157 ALA C CA 1
ATOM 3791 C C . ALA C 1 158 ? 58.924 70.682 118.219 1.00 48.13 157 ALA C C 1
ATOM 3792 O O . ALA C 1 158 ? 58.525 71.516 117.396 1.00 44.33 157 ALA C O 1
ATOM 3794 N N . LEU C 1 159 ? 60.080 70.832 118.868 1.00 46.07 158 LEU C N 1
ATOM 3795 C CA . LEU C 1 159 ? 60.965 71.932 118.506 1.00 47.12 158 LEU C CA 1
ATOM 3796 C C . LEU C 1 159 ? 61.412 71.817 117.053 1.00 40.42 158 LEU C C 1
ATOM 3797 O O . LEU C 1 159 ? 61.445 72.819 116.324 1.00 36.76 158 LEU C O 1
ATOM 3802 N N . ALA C 1 160 ? 61.744 70.602 116.614 1.00 38.00 159 ALA C N 1
ATOM 3803 C CA . ALA C 1 160 ? 62.240 70.419 115.257 1.00 39.27 159 ALA C CA 1
ATOM 3804 C C . ALA C 1 160 ? 61.187 70.810 114.228 1.00 34.99 159 ALA C C 1
ATOM 3805 O O . ALA C 1 160 ? 61.512 71.437 113.216 1.00 32.54 159 ALA C O 1
ATOM 3807 N N . VAL C 1 161 ? 59.921 70.455 114.478 1.00 39.20 160 VAL C N 1
ATOM 3808 C CA . VAL C 1 161 ? 58.851 70.765 113.535 1.00 36.58 160 VAL C CA 1
ATOM 3809 C C . VAL C 1 161 ? 58.661 72.271 113.432 1.00 40.51 160 VAL C C 1
ATOM 3810 O O . VAL C 1 161 ? 58.550 72.821 112.330 1.00 33.98 160 VAL C O 1
ATOM 3814 N N . ARG C 1 162 ? 58.657 72.965 114.577 1.00 37.69 161 ARG C N 1
ATOM 3815 C CA . ARG C 1 162 ? 58.524 74.420 114.573 1.00 37.43 161 ARG C CA 1
ATOM 3816 C C . ARG C 1 162 ? 59.6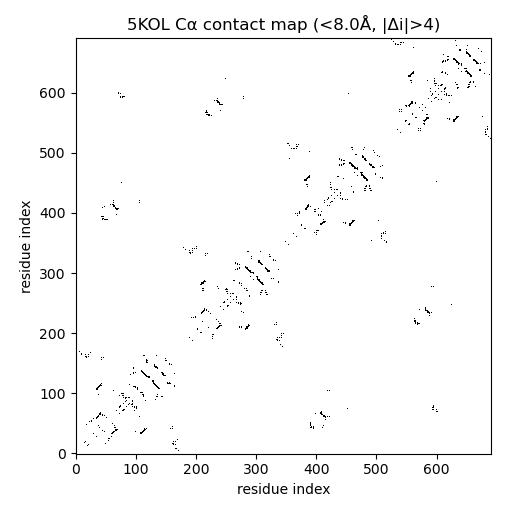96 75.089 113.864 1.00 40.02 161 ARG C C 1
ATOM 3817 O O . ARG C 1 162 ? 59.502 76.017 113.070 1.00 37.53 161 ARG C O 1
ATOM 3825 N N . PHE C 1 163 ? 60.926 74.647 114.154 1.00 34.58 162 PHE C N 1
ATOM 3826 C CA . PHE C 1 163 ? 62.095 75.257 113.528 1.00 35.79 162 PHE C CA 1
ATOM 3827 C C . PHE C 1 163 ? 62.128 74.984 112.025 1.00 41.15 162 PHE C C 1
ATOM 3828 O O . PHE C 1 163 ? 62.501 75.865 111.240 1.00 34.19 162 PHE C O 1
ATOM 3836 N N . ALA C 1 164 ? 61.754 73.768 111.608 1.00 30.99 163 ALA C N 1
ATOM 3837 C CA . ALA C 1 164 ? 61.674 73.459 110.182 1.00 34.01 163 ALA C CA 1
ATOM 3838 C C . ALA C 1 164 ? 60.733 74.420 109.462 1.00 36.64 163 ALA C C 1
ATOM 3839 O O . ALA C 1 164 ? 61.069 74.948 108.394 1.00 37.41 163 ALA C O 1
ATOM 3841 N N . LEU C 1 165 ? 59.563 74.679 110.054 1.00 32.04 164 LEU C N 1
ATOM 3842 C CA . LEU C 1 165 ? 58.568 75.564 109.454 1.00 33.43 164 LEU C CA 1
ATOM 3843 C C . LEU C 1 165 ? 59.021 77.016 109.488 1.00 42.89 164 LEU C C 1
ATOM 3844 O O . LEU C 1 165 ? 58.903 77.742 108.490 1.00 34.42 164 LEU C O 1
ATOM 3849 N N . ALA C 1 166 ? 59.505 77.468 110.649 1.00 32.31 165 ALA C N 1
ATOM 3850 C CA . ALA C 1 166 ? 59.941 78.851 110.797 1.00 37.43 165 ALA C CA 1
ATOM 3851 C C . ALA C 1 166 ? 61.034 79.199 109.791 1.00 35.95 165 ALA C C 1
ATOM 3852 O O . ALA C 1 166 ? 61.004 80.262 109.159 1.00 35.34 165 ALA C O 1
ATOM 3854 N N . GLN C 1 167 ? 62.008 78.307 109.620 1.00 36.44 166 GLN C N 1
ATOM 3855 C CA . GLN C 1 167 ? 63.106 78.620 108.715 1.00 37.14 166 GLN C CA 1
ATOM 3856 C C . GLN C 1 167 ? 62.636 78.661 107.268 1.00 45.89 166 GLN C C 1
ATOM 3857 O O . GLN C 1 167 ? 63.123 79.479 106.483 1.00 38.37 166 GLN C O 1
ATOM 3863 N N . LEU C 1 168 ? 61.708 77.774 106.887 1.00 41.63 167 LEU C N 1
ATOM 3864 C CA . LEU C 1 168 ? 61.180 77.834 105.528 1.00 42.55 167 LEU C CA 1
ATOM 3865 C C . LEU C 1 168 ? 60.536 79.187 105.261 1.00 41.35 167 LEU C C 1
ATOM 3866 O O . LEU C 1 168 ? 60.719 79.774 104.188 1.00 42.67 167 LEU C O 1
ATOM 3871 N N . LEU C 1 169 ? 59.814 79.716 106.250 1.00 40.61 168 LEU C N 1
ATOM 3872 C CA . LEU C 1 169 ? 59.140 80.991 106.077 1.00 36.65 168 LEU C CA 1
ATOM 3873 C C . LEU C 1 169 ? 60.146 82.112 105.816 1.00 49.56 168 LEU C C 1
ATOM 3874 O O . LEU C 1 169 ? 59.970 82.928 104.903 1.00 49.06 168 LEU C O 1
ATOM 3879 N N . GLN C 1 170 ? 61.223 82.157 106.598 1.00 43.02 169 GLN C N 1
ATOM 3880 C CA . GLN C 1 170 ? 62.200 83.223 106.415 1.00 43.18 169 GLN C CA 1
ATOM 3881 C C . GLN C 1 170 ? 62.899 83.099 105.071 1.00 49.41 169 GLN C C 1
ATOM 3882 O O . GLN C 1 170 ? 63.152 84.105 104.403 1.00 54.10 169 GLN C O 1
ATOM 3888 N N . LEU C 1 171 ? 63.209 81.874 104.644 1.00 44.55 170 LEU C N 1
ATOM 3889 C CA . LEU C 1 171 ? 63.858 81.715 103.348 1.00 46.48 170 LEU C CA 1
ATOM 3890 C C . LEU C 1 171 ? 62.954 82.143 102.201 1.00 47.61 170 LEU C C 1
ATOM 3891 O O . LEU C 1 171 ? 63.465 82.520 101.139 1.00 46.89 170 LEU C O 1
ATOM 3896 N N . LEU C 1 172 ? 61.634 82.130 102.411 1.00 45.50 171 LEU C N 1
ATOM 3897 C CA . LEU C 1 172 ? 60.645 82.511 101.409 1.00 51.56 171 LEU C CA 1
ATOM 3898 C C . LEU C 1 172 ? 60.381 84.009 101.332 1.00 59.06 171 LEU C C 1
ATOM 3899 O O . LEU C 1 172 ? 59.728 84.456 100.380 1.00 56.02 171 LEU C O 1
ATOM 3904 N N . LEU C 1 173 ? 60.845 84.790 102.300 1.00 56.81 172 LEU C N 1
ATOM 3905 C CA . LEU C 1 173 ? 60.578 86.218 102.292 1.00 61.70 172 LEU C CA 1
ATOM 3906 C C . LEU C 1 173 ? 61.165 86.887 101.051 1.00 66.96 172 LEU C C 1
ATOM 3907 O O . LEU C 1 173 ? 60.475 87.629 100.347 1.00 65.75 172 LEU C O 1
ATOM 3913 N N . GLY D 1 1 ? 81.004 73.516 87.420 1.00 49.69 0 GLY D N 1
ATOM 3914 C CA . GLY D 1 1 ? 81.614 73.697 86.108 1.00 49.19 0 GLY D CA 1
ATOM 3915 C C . GLY D 1 1 ? 81.181 72.607 85.142 1.00 56.15 0 GLY D C 1
ATOM 3916 O O . GLY D 1 1 ? 81.447 71.426 85.369 1.00 60.46 0 GLY D O 1
ATOM 3917 N N . MET D 1 2 ? 80.528 72.997 84.049 1.00 51.77 1 MET D N 1
ATOM 3918 C CA . MET D 1 2 ? 79.788 72.062 83.208 1.00 47.62 1 MET D CA 1
ATOM 3919 C C . MET D 1 2 ? 80.498 71.873 81.871 1.00 48.22 1 MET D C 1
ATOM 3920 O O . MET D 1 2 ? 80.565 72.800 81.056 1.00 37.66 1 MET D O 1
ATOM 3925 N N . ASN D 1 3 ? 81.002 70.660 81.645 1.00 50.52 2 ASN D N 1
ATOM 3926 C CA . ASN D 1 3 ? 81.685 70.304 80.406 1.00 46.65 2 ASN D CA 1
ATOM 3927 C C . ASN D 1 3 ? 80.667 69.978 79.317 1.00 48.02 2 ASN D C 1
ATOM 3928 O O . ASN D 1 3 ? 79.707 69.244 79.566 1.00 45.80 2 ASN D O 1
ATOM 3933 N N . ILE D 1 4 ? 80.870 70.510 78.107 1.00 39.52 3 ILE D N 1
ATOM 3934 C CA . ILE D 1 4 ? 79.913 70.295 77.027 1.00 39.91 3 ILE D CA 1
ATOM 3935 C C . ILE D 1 4 ? 80.482 69.422 75.913 1.00 40.36 3 ILE D C 1
ATOM 3936 O O . ILE D 1 4 ? 79.804 69.204 74.902 1.00 38.34 3 ILE D O 1
ATOM 3941 N N . ASN D 1 5 ? 81.694 68.885 76.085 1.00 32.34 4 ASN D N 1
ATOM 3942 C CA . ASN D 1 5 ? 82.374 68.188 74.998 1.00 46.90 4 ASN D CA 1
ATOM 3943 C C . ASN D 1 5 ? 81.509 67.103 74.369 1.00 54.43 4 ASN D C 1
ATOM 3944 O O . ASN D 1 5 ? 81.671 66.779 73.186 1.00 61.40 4 ASN D O 1
ATOM 3949 N N . ARG D 1 6 ? 80.568 66.553 75.128 1.00 54.97 5 ARG D N 1
ATOM 3950 C CA . ARG D 1 6 ? 79.808 65.403 74.671 1.00 58.07 5 ARG D CA 1
ATOM 3951 C C . ARG D 1 6 ? 78.388 65.766 74.261 1.00 52.85 5 ARG D C 1
ATOM 3952 O O . ARG D 1 6 ? 77.640 64.892 73.816 1.00 53.12 5 ARG D O 1
ATOM 3960 N N . ASN D 1 7 ? 78.028 67.048 74.317 1.00 48.67 6 ASN D N 1
ATOM 3961 C CA . ASN D 1 7 ? 76.710 67.500 73.878 1.00 45.87 6 ASN D CA 1
ATOM 3962 C C . ASN D 1 7 ? 76.720 67.712 72.360 1.00 40.92 6 ASN D C 1
ATOM 3963 O O . ASN D 1 7 ? 76.621 68.825 71.842 1.00 48.50 6 ASN D O 1
ATOM 3968 N N . LYS D 1 8 ? 76.844 66.595 71.643 1.00 43.70 7 LYS D N 1
ATOM 3969 C CA . LYS D 1 8 ? 76.741 66.571 70.189 1.00 44.58 7 LYS D CA 1
ATOM 3970 C C . LYS D 1 8 ? 75.488 65.805 69.793 1.00 43.60 7 LYS D C 1
ATOM 3971 O O . LYS D 1 8 ? 75.263 64.689 70.270 1.00 39.91 7 LYS D O 1
ATOM 3977 N N . ILE D 1 9 ? 74.666 66.412 68.943 1.00 38.78 8 ILE D N 1
ATOM 3978 C CA . ILE D 1 9 ? 73.459 65.771 68.432 1.00 42.38 8 ILE D CA 1
ATOM 3979 C C . ILE D 1 9 ? 73.844 64.956 67.200 1.00 48.63 8 ILE D C 1
ATOM 3980 O O . ILE D 1 9 ? 74.325 65.513 66.207 1.00 45.67 8 ILE D O 1
ATOM 3985 N N . VAL D 1 10 ? 73.674 63.631 67.282 1.00 44.81 9 VAL D N 1
ATOM 3986 C CA . VAL D 1 10 ? 74.143 62.747 66.218 1.00 43.23 9 VAL D CA 1
ATOM 3987 C C . VAL D 1 10 ? 73.371 63.017 64.934 1.00 46.90 9 VAL D C 1
ATOM 3988 O O . VAL D 1 10 ? 72.198 63.425 64.947 1.00 43.64 9 VAL D O 1
ATOM 3992 N N . GLN D 1 11 ? 74.035 62.788 63.810 1.00 43.93 10 GLN D N 1
ATOM 3993 C CA . GLN D 1 11 ? 73.375 62.735 62.516 1.00 40.36 10 GLN D CA 1
ATOM 3994 C C . GLN D 1 11 ? 73.211 61.271 62.145 1.00 42.74 10 GLN D C 1
ATOM 3995 O O . GLN D 1 11 ? 74.179 60.504 62.204 1.00 42.63 10 GLN D O 1
ATOM 4001 N N . LEU D 1 12 ? 71.989 60.869 61.809 1.00 37.41 11 LEU D N 1
ATOM 4002 C CA . LEU D 1 12 ? 71.796 59.479 61.428 1.00 35.54 11 LEU D CA 1
ATOM 4003 C C . LEU D 1 12 ? 72.563 59.212 60.144 1.00 38.62 11 LEU D C 1
ATOM 4004 O O . LEU D 1 12 ? 72.562 60.035 59.228 1.00 35.98 11 LEU D O 1
ATOM 4009 N N . ALA D 1 13 ? 73.277 58.095 60.112 1.00 44.51 12 ALA D N 1
ATOM 4010 C CA . ALA D 1 13 ? 74.052 57.685 58.953 1.00 43.60 12 ALA D CA 1
ATOM 4011 C C . ALA D 1 13 ? 73.469 56.403 58.391 1.00 42.02 12 ALA D C 1
ATOM 4012 O O . ALA D 1 13 ? 72.607 55.763 59.002 1.00 37.04 12 ALA D O 1
ATOM 4014 N N . ASP D 1 14 ? 73.949 56.036 57.201 1.00 41.54 13 ASP D N 1
ATOM 4015 C CA . ASP D 1 14 ? 73.438 54.838 56.543 1.00 38.61 13 ASP D CA 1
ATOM 4016 C C . ASP D 1 14 ? 73.720 53.583 57.358 1.00 33.69 13 ASP D C 1
ATOM 4017 O O . ASP D 1 14 ? 72.910 52.652 57.362 1.00 38.07 13 ASP D O 1
ATOM 4022 N N . THR D 1 15 ? 74.854 53.538 58.062 1.00 34.68 14 THR D N 1
ATOM 4023 C CA . THR D 1 15 ? 75.138 52.400 58.926 1.00 38.14 14 THR D CA 1
ATOM 4024 C C . THR D 1 15 ? 74.358 52.428 60.236 1.00 33.14 14 THR D C 1
ATOM 4025 O O . THR D 1 15 ? 74.447 51.461 60.999 1.00 37.34 14 THR D O 1
ATOM 4029 N N . ASP D 1 16 ? 73.599 53.490 60.523 1.00 37.87 15 ASP D N 1
ATOM 4030 C CA . ASP D 1 16 ? 72.769 53.526 61.734 1.00 40.08 15 ASP D CA 1
ATOM 4031 C C . ASP D 1 16 ? 71.478 52.734 61.529 1.00 39.80 15 ASP D C 1
ATOM 4032 O O . ASP D 1 16 ? 70.364 53.218 61.737 1.00 41.63 15 ASP D O 1
ATOM 4037 N N . THR D 1 17 ? 71.640 51.486 61.109 1.00 42.78 16 THR D N 1
ATOM 4038 C CA . THR D 1 17 ? 70.469 50.632 61.058 1.00 44.41 16 THR D CA 1
ATOM 4039 C C . THR D 1 17 ? 70.107 50.195 62.468 1.00 46.75 16 THR D C 1
ATOM 4040 O O . THR D 1 17 ? 70.924 50.255 63.387 1.00 46.02 16 THR D O 1
ATOM 4044 N N . ILE D 1 18 ? 68.861 49.746 62.628 1.00 44.25 17 ILE D N 1
ATOM 4045 C CA . ILE D 1 18 ? 68.418 49.209 63.912 1.00 43.83 17 ILE D CA 1
ATOM 4046 C C . ILE D 1 18 ? 69.400 48.165 64.421 1.00 39.54 17 ILE D C 1
ATOM 4047 O O . ILE D 1 18 ? 69.812 48.187 65.587 1.00 39.66 17 ILE D O 1
ATOM 4052 N N . GLU D 1 19 ? 69.814 47.251 63.547 1.00 42.66 18 GLU D N 1
ATOM 4053 C CA . GLU D 1 19 ? 70.615 46.121 63.999 1.00 48.74 18 GLU D CA 1
ATOM 4054 C C . GLU D 1 19 ? 72.032 46.536 64.357 1.00 44.43 18 GLU D C 1
ATOM 4055 O O . GLU D 1 19 ? 72.582 46.059 65.355 1.00 40.77 18 GLU D O 1
ATOM 4061 N N . ASN D 1 20 ? 72.646 47.418 63.565 1.00 49.43 19 ASN D N 1
ATOM 4062 C CA . ASN D 1 20 ? 73.972 47.889 63.945 1.00 47.90 19 ASN D CA 1
ATOM 4063 C C . ASN D 1 20 ? 73.917 48.734 65.210 1.00 41.66 19 ASN D C 1
ATOM 4064 O O . ASN D 1 20 ? 74.866 48.716 66.003 1.00 43.34 19 ASN D O 1
ATOM 4069 N N . LEU D 1 21 ? 72.825 49.477 65.418 1.00 38.78 20 LEU D N 1
ATOM 4070 C CA . LEU D 1 21 ? 72.745 50.334 66.597 1.00 41.10 20 LEU D CA 1
ATOM 4071 C C . LEU D 1 21 ? 72.574 49.510 67.869 1.00 38.62 20 LEU D C 1
ATOM 4072 O O . LEU D 1 21 ? 73.195 49.816 68.893 1.00 44.77 20 LEU D O 1
ATOM 4077 N N . THR D 1 22 ? 71.765 48.446 67.826 1.00 43.66 21 THR D N 1
ATOM 4078 C CA . THR D 1 22 ? 71.586 47.625 69.025 1.00 38.25 21 THR D CA 1
ATOM 4079 C C . THR D 1 22 ? 72.804 46.750 69.287 1.00 48.02 21 THR D C 1
ATOM 4080 O O . THR D 1 22 ? 73.134 46.476 70.444 1.00 47.11 21 THR D O 1
ATOM 4084 N N . SER D 1 23 ? 73.460 46.268 68.230 1.00 49.84 22 SER D N 1
ATOM 4085 C CA . SER D 1 23 ? 74.725 45.566 68.414 1.00 48.39 22 SER D CA 1
ATOM 4086 C C . SER D 1 23 ? 75.725 46.441 69.158 1.00 45.18 22 SER D C 1
ATOM 4087 O O . SER D 1 23 ? 76.298 46.030 70.173 1.00 52.01 22 SER D O 1
ATOM 4090 N N . ALA D 1 24 ? 75.930 47.667 68.673 1.00 47.14 23 ALA D N 1
ATOM 4091 C CA . ALA D 1 24 ? 76.890 48.571 69.299 1.00 45.67 23 ALA D CA 1
ATOM 4092 C C . ALA D 1 24 ? 76.479 48.932 70.720 1.00 49.12 23 ALA D C 1
ATOM 4093 O O . ALA D 1 24 ? 77.325 49.005 71.619 1.00 48.51 23 ALA D O 1
ATOM 4095 N N . LEU D 1 25 ? 75.187 49.160 70.946 1.00 44.25 24 LEU D N 1
ATOM 4096 C CA . LEU D 1 25 ? 74.737 49.571 72.267 1.00 44.11 24 LEU D CA 1
ATOM 4097 C C . LEU D 1 25 ? 74.827 48.416 73.256 1.0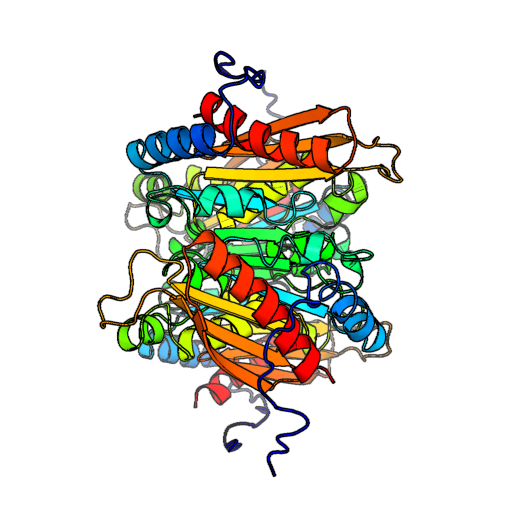0 47.03 24 LEU D C 1
ATOM 4098 O O . LEU D 1 25 ? 75.228 48.606 74.408 1.00 47.16 24 LEU D O 1
ATOM 4103 N N . SER D 1 26 ? 74.466 47.209 72.812 1.00 47.12 25 SER D N 1
ATOM 4104 C CA . SER D 1 26 ? 74.627 46.011 73.626 1.00 52.89 25 SER D CA 1
ATOM 4105 C C . SER D 1 26 ? 76.055 45.864 74.130 1.00 58.50 25 SER D C 1
ATOM 4106 O O . SER D 1 26 ? 76.278 45.563 75.306 1.00 57.45 25 SER D O 1
ATOM 4109 N N . GLN D 1 27 ? 77.038 46.085 73.258 1.00 57.91 26 GLN D N 1
ATOM 4110 C CA . GLN D 1 27 ? 78.424 45.891 73.669 1.00 61.88 26 GLN D CA 1
ATOM 4111 C C . GLN D 1 27 ? 78.874 46.962 74.653 1.00 57.86 26 GLN D C 1
ATOM 4112 O O . GLN D 1 27 ? 79.611 46.662 75.600 1.00 57.60 26 GLN D O 1
ATOM 4118 N N . ARG D 1 28 ? 78.434 48.209 74.461 1.00 48.55 27 ARG D N 1
ATOM 4119 C CA . ARG D 1 28 ? 78.879 49.276 75.350 1.00 56.87 27 ARG D CA 1
ATOM 4120 C C . ARG D 1 28 ? 78.261 49.142 76.736 1.00 59.79 27 ARG D C 1
ATOM 4121 O O . ARG D 1 28 ? 78.951 49.333 77.744 1.00 66.96 27 ARG D O 1
ATOM 4129 N N . LEU D 1 29 ? 76.972 48.802 76.811 1.00 59.37 28 LEU D N 1
ATOM 4130 C CA . LEU D 1 29 ? 76.314 48.696 78.112 1.00 59.13 28 LEU D CA 1
ATOM 4131 C C . LEU D 1 29 ? 76.804 47.475 78.886 1.00 54.47 28 LEU D C 1
ATOM 4132 O O . LEU D 1 29 ? 76.972 47.537 80.109 1.00 58.10 28 LEU D O 1
ATOM 4137 N N . ILE D 1 30 ? 77.056 46.363 78.194 1.00 58.10 29 ILE D N 1
ATOM 4138 C CA . ILE D 1 30 ? 77.583 45.179 78.865 1.00 57.42 29 ILE D CA 1
ATOM 4139 C C . ILE D 1 30 ? 78.989 45.444 79.388 1.00 65.08 29 ILE D C 1
ATOM 4140 O O . ILE D 1 30 ? 79.345 45.016 80.492 1.00 62.38 29 ILE D O 1
ATOM 4145 N N . ALA D 1 31 ? 79.807 46.159 78.610 1.00 62.48 30 ALA D N 1
ATOM 4146 C CA . ALA D 1 31 ? 81.163 46.473 79.051 1.00 66.35 30 ALA D CA 1
ATOM 4147 C C . ALA D 1 31 ? 81.153 47.388 80.270 1.00 72.06 30 ALA D C 1
ATOM 4148 O O . ALA D 1 31 ? 81.994 47.251 81.166 1.00 80.14 30 ALA D O 1
ATOM 4150 N N . ASP D 1 32 ? 80.210 48.328 80.324 1.00 66.67 31 ASP D N 1
ATOM 4151 C CA . ASP D 1 32 ? 80.100 49.253 81.443 1.00 70.93 31 ASP D CA 1
ATOM 4152 C C . ASP D 1 32 ? 79.296 48.682 82.605 1.00 66.03 31 ASP D C 1
ATOM 4153 O O . ASP D 1 32 ? 79.086 49.391 83.596 1.00 68.99 31 ASP D O 1
ATOM 4158 N N . GLN D 1 33 ? 78.870 47.423 82.508 1.00 67.18 32 GLN D N 1
ATOM 4159 C CA . GLN D 1 33 ? 77.982 46.758 83.469 1.00 71.98 32 GLN D CA 1
ATOM 4160 C C . GLN D 1 33 ? 76.868 47.701 83.934 1.00 67.02 32 GLN D C 1
ATOM 4161 O O . GLN D 1 33 ? 76.736 48.044 85.109 1.00 64.72 32 GLN D O 1
ATOM 4167 N N . LEU D 1 34 ? 76.062 48.123 82.958 1.00 63.04 33 LEU D N 1
ATOM 4168 C CA . LEU D 1 34 ? 74.902 48.976 83.182 1.00 63.78 33 LEU D CA 1
ATOM 4169 C C . LEU D 1 34 ? 73.667 48.324 82.576 1.00 53.01 33 LEU D C 1
ATOM 4170 O O . LEU D 1 34 ? 73.750 47.631 81.558 1.00 52.60 33 LEU D O 1
ATOM 4175 N N . ARG D 1 35 ? 72.515 48.547 83.206 1.00 53.55 34 ARG D N 1
ATOM 4176 C CA . ARG D 1 35 ? 71.268 47.949 82.752 1.00 45.33 34 ARG D CA 1
ATOM 4177 C C . ARG D 1 35 ? 70.291 49.028 82.309 1.00 45.94 34 ARG D C 1
ATOM 4178 O O . ARG D 1 35 ? 70.131 50.062 82.972 1.00 40.49 34 ARG D O 1
ATOM 4186 N N . LEU D 1 36 ? 69.634 48.756 81.190 1.00 39.91 35 LEU D N 1
ATOM 4187 C CA . LEU D 1 36 ? 68.802 49.706 80.474 1.00 37.79 35 LEU D CA 1
ATOM 4188 C C . LEU D 1 36 ? 67.324 49.394 80.665 1.00 33.99 35 LEU D C 1
ATOM 4189 O O . LEU D 1 36 ? 66.930 48.229 80.784 1.00 35.83 35 LEU D O 1
ATOM 4194 N N . THR D 1 37 ? 66.510 50.451 80.687 1.00 37.33 36 THR D N 1
ATOM 4195 C CA . THR D 1 37 ? 65.054 50.351 80.615 1.00 35.93 36 THR D CA 1
ATOM 4196 C C . THR D 1 37 ? 64.561 51.443 79.673 1.00 34.51 36 THR D C 1
ATOM 4197 O O . THR D 1 37 ? 65.263 52.425 79.428 1.00 35.06 36 THR D O 1
ATOM 4201 N N . THR D 1 38 ? 63.365 51.256 79.104 1.00 34.00 37 THR D N 1
ATOM 4202 C CA . THR D 1 38 ? 62.837 52.199 78.124 1.00 32.24 37 THR D CA 1
ATOM 4203 C C . THR D 1 38 ? 61.397 52.564 78.446 1.00 29.17 37 THR D C 1
ATOM 4204 O O . THR D 1 38 ? 60.643 51.770 79.014 1.00 32.85 37 THR D O 1
ATOM 4208 N N . ALA D 1 39 ? 61.015 53.767 78.030 1.00 28.37 38 ALA D N 1
ATOM 4209 C CA . ALA D 1 39 ? 59.652 54.267 78.163 1.00 25.28 38 ALA D CA 1
ATOM 4210 C C . ALA D 1 39 ? 59.230 54.813 76.807 1.00 26.12 38 ALA D C 1
ATOM 4211 O O . ALA D 1 39 ? 59.901 55.697 76.269 1.00 29.32 38 ALA D O 1
ATOM 4213 N N . GLU D 1 40 ? 58.131 54.291 76.257 1.00 24.49 39 GLU D N 1
ATOM 4214 C CA . GLU D 1 40 ? 57.679 54.682 74.929 1.00 26.81 39 GLU D CA 1
ATOM 4215 C C . GLU D 1 40 ? 56.221 55.081 74.948 1.00 24.52 39 GLU D C 1
ATOM 4216 O O . GLU D 1 40 ? 55.420 54.545 75.711 1.00 31.17 39 GLU D O 1
ATOM 4222 N N . SER D 1 41 ? 55.871 55.964 74.031 1.00 21.99 40 SER D N 1
ATOM 4223 C CA . SER D 1 41 ? 54.474 56.272 73.788 1.00 25.36 40 SER D CA 1
ATOM 4224 C C . SER D 1 41 ? 54.157 56.082 72.303 1.00 31.92 40 SER D C 1
ATOM 4225 O O . SER D 1 41 ? 53.683 55.007 71.900 1.00 26.68 40 SER D O 1
ATOM 4228 N N . CYS D 1 42 ? 54.450 57.093 71.476 1.00 27.09 41 CYS D N 1
ATOM 4229 C CA . CYS D 1 42 ? 54.063 57.040 70.061 1.00 31.41 41 CYS D CA 1
ATOM 4230 C C . CYS D 1 42 ? 54.764 55.914 69.305 1.00 26.70 41 CYS D C 1
ATOM 4231 O O . CYS D 1 42 ? 54.183 55.343 68.369 1.00 29.34 41 CYS D O 1
ATOM 4234 N N . THR D 1 43 ? 55.994 55.559 69.694 1.00 24.54 42 THR D N 1
ATOM 4235 C CA . THR D 1 43 ? 56.663 54.458 69.000 1.00 29.76 42 THR D CA 1
ATOM 4236 C C . THR D 1 43 ? 56.098 53.086 69.379 1.00 30.24 42 THR D C 1
ATOM 4237 O O . THR D 1 43 ? 56.439 52.098 68.722 1.00 23.68 42 THR D O 1
ATOM 4241 N N . GLY D 1 44 ? 55.274 52.991 70.429 1.00 28.74 43 GLY D N 1
ATOM 4242 C CA . GLY D 1 44 ? 54.369 51.859 70.614 1.00 27.46 43 GLY D CA 1
ATOM 4243 C C . GLY D 1 44 ? 54.978 50.551 71.092 1.00 24.67 43 GLY D C 1
ATOM 4244 O O . GLY D 1 44 ? 54.254 49.555 71.190 1.00 27.28 43 GLY D O 1
ATOM 4245 N N . GLY D 1 45 ? 56.267 50.507 71.409 1.00 26.66 44 GLY D N 1
ATOM 4246 C CA . GLY D 1 45 ? 56.929 49.246 71.697 1.00 25.23 44 GLY D CA 1
ATOM 4247 C C . GLY D 1 45 ? 57.996 48.850 70.694 1.00 26.42 44 GLY D C 1
ATOM 4248 O O . GLY D 1 45 ? 58.685 47.841 70.912 1.00 24.19 44 GLY D O 1
ATOM 4249 N N . LYS D 1 46 ? 58.167 49.617 69.610 1.00 30.25 45 LYS D N 1
ATOM 4250 C CA . LYS D 1 46 ? 59.177 49.266 68.617 1.00 28.45 45 LYS D CA 1
ATOM 4251 C C . LYS D 1 46 ? 60.584 49.481 69.155 1.00 31.28 45 LYS D C 1
ATOM 4252 O O . LYS D 1 46 ? 61.502 48.752 68.767 1.00 35.69 45 LYS D O 1
ATOM 4258 N N . LEU D 1 47 ? 60.779 50.459 70.047 1.00 29.85 46 LEU D N 1
ATOM 4259 C CA . LEU D 1 47 ? 62.089 50.611 70.675 1.00 32.55 46 LEU D CA 1
ATOM 4260 C C . LEU D 1 47 ? 62.425 49.385 71.511 1.00 32.88 46 LEU D C 1
ATOM 4261 O O . LEU D 1 47 ? 63.497 48.787 71.355 1.00 31.93 46 LEU D O 1
ATOM 4266 N N . ALA D 1 48 ? 61.510 48.991 72.406 1.00 32.86 47 ALA D N 1
ATOM 4267 C CA . ALA D 1 48 ? 61.720 47.770 73.181 1.00 33.14 47 ALA D CA 1
ATOM 4268 C C . ALA D 1 48 ? 61.928 46.574 72.265 1.00 37.25 47 ALA D C 1
ATOM 4269 O O . ALA D 1 48 ? 62.799 45.730 72.519 1.00 30.70 47 ALA D O 1
ATOM 4271 N N . SER D 1 49 ? 61.150 46.498 71.178 1.00 29.69 48 SER D N 1
ATOM 4272 C CA . SER D 1 49 ? 61.271 45.374 70.258 1.00 39.08 48 SER D CA 1
ATOM 4273 C C . SER D 1 49 ? 62.658 45.330 69.627 1.00 38.45 48 SER D C 1
ATOM 4274 O O . SER D 1 49 ? 63.251 44.255 69.466 1.00 31.79 48 SER D O 1
ATOM 4277 N N . ALA D 1 50 ? 63.188 46.488 69.246 1.00 32.75 49 ALA D N 1
ATOM 4278 C CA . ALA D 1 50 ? 64.527 46.503 68.671 1.00 37.40 49 ALA D CA 1
ATOM 4279 C C . ALA D 1 50 ? 65.547 45.970 69.669 1.00 38.27 49 ALA D C 1
ATOM 4280 O O . ALA D 1 50 ? 66.427 45.175 69.313 1.00 36.52 49 ALA D O 1
ATOM 4282 N N . LEU D 1 51 ? 65.421 46.372 70.934 1.00 33.53 50 LEU D N 1
ATOM 4283 C CA . LEU D 1 51 ? 66.357 45.921 71.956 1.00 37.52 50 LEU D CA 1
ATOM 4284 C C . LEU D 1 51 ? 66.199 44.431 72.249 1.00 40.80 50 LEU D C 1
ATOM 4285 O O . LEU D 1 51 ? 67.196 43.721 72.430 1.00 43.18 50 LEU D O 1
ATOM 4290 N N . CYS D 1 52 ? 64.960 43.931 72.285 1.00 35.28 51 CYS D N 1
ATOM 4291 C CA . CYS D 1 52 ? 64.754 42.507 72.540 1.00 43.11 51 CYS D CA 1
ATOM 4292 C C . CYS D 1 52 ? 65.182 41.632 71.372 1.00 39.85 51 CYS D C 1
ATOM 4293 O O . CYS D 1 52 ? 65.318 40.420 71.551 1.00 45.24 51 CYS D O 1
ATOM 4296 N N . ALA D 1 53 ? 65.375 42.209 70.183 1.00 38.45 52 ALA D N 1
ATOM 4297 C CA . ALA D 1 53 ? 65.910 41.466 69.047 1.00 42.72 52 ALA D CA 1
ATOM 4298 C C . ALA D 1 53 ? 67.426 41.392 69.060 1.00 48.69 52 ALA D C 1
ATOM 4299 O O . ALA D 1 53 ? 68.009 40.692 68.222 1.00 47.79 52 ALA D O 1
ATOM 4301 N N . ALA D 1 54 ? 68.078 42.094 69.978 1.00 46.47 53 ALA D N 1
ATOM 4302 C CA . ALA D 1 54 ? 69.528 42.075 70.031 1.00 52.78 53 ALA D CA 1
ATOM 4303 C C . ALA D 1 54 ? 70.030 40.773 70.649 1.00 57.27 53 ALA D C 1
ATOM 4304 O O . ALA D 1 54 ? 69.374 40.165 71.500 1.00 58.65 53 ALA D O 1
ATOM 4306 N N . GLU D 1 55 ? 71.196 40.332 70.191 1.00 62.12 54 GLU D N 1
ATOM 4307 C CA . GLU D 1 55 ? 71.890 39.267 70.896 1.00 67.15 54 GLU D CA 1
ATOM 4308 C C . GLU D 1 55 ? 72.319 39.781 72.266 1.00 60.94 54 GLU D C 1
ATOM 4309 O O . GLU D 1 55 ? 72.660 40.958 72.424 1.00 59.83 54 GLU D O 1
ATOM 4315 N N . ASP D 1 56 ? 72.261 38.901 73.265 1.00 51.73 55 ASP D N 1
ATOM 4316 C CA . ASP D 1 56 ? 72.658 39.225 74.634 1.00 62.08 55 ASP D CA 1
ATOM 4317 C C . ASP D 1 56 ? 71.679 40.181 75.312 1.00 57.09 55 ASP D C 1
ATOM 4318 O O . ASP D 1 56 ? 72.065 40.918 76.221 1.00 55.69 55 ASP D O 1
ATOM 4323 N N . THR D 1 57 ? 70.411 40.193 74.895 1.00 50.99 56 THR D N 1
ATOM 4324 C CA . THR D 1 57 ? 69.436 41.080 75.531 1.00 51.89 56 THR D CA 1
ATOM 4325 C C . THR D 1 57 ? 69.394 40.971 77.058 1.00 48.28 56 THR D C 1
ATOM 4326 O O . THR D 1 57 ? 69.459 42.015 77.724 1.00 47.00 56 THR D O 1
ATOM 4330 N N . PRO D 1 58 ? 69.315 39.776 77.668 1.00 46.85 57 PRO D N 1
ATOM 4331 C CA . PRO D 1 58 ? 69.129 39.724 79.134 1.00 50.86 57 PRO D CA 1
ATOM 4332 C C . PRO D 1 58 ? 70.276 40.316 79.931 1.00 55.36 57 PRO D C 1
ATOM 4333 O O . PRO D 1 58 ? 70.095 40.610 81.120 1.00 57.30 57 PRO D O 1
ATOM 4337 N N . LYS D 1 59 ? 71.446 40.499 79.327 1.00 57.69 58 LYS D N 1
ATOM 4338 C CA . LYS D 1 59 ? 72.602 41.008 80.044 1.00 55.46 58 LYS D CA 1
ATOM 4339 C C . LYS D 1 59 ? 72.661 42.529 80.104 1.00 55.60 58 LYS D C 1
ATOM 4340 O O . LYS D 1 59 ? 73.629 43.069 80.649 1.00 54.18 58 LYS D O 1
ATOM 4346 N N . PHE D 1 60 ? 71.669 43.239 79.564 1.00 53.56 59 PHE D N 1
ATOM 4347 C CA . PHE D 1 60 ? 71.683 44.693 79.677 1.00 48.38 59 PHE D CA 1
ATOM 4348 C C . PHE D 1 60 ? 70.286 45.298 79.683 1.00 47.28 59 PHE D C 1
ATOM 4349 O O . PHE D 1 60 ? 70.128 46.485 79.989 1.00 44.08 59 PHE D O 1
ATOM 4357 N N . TYR D 1 61 ? 69.270 44.509 79.345 1.00 45.30 60 TYR D N 1
ATOM 4358 C CA . TYR D 1 61 ? 67.923 45.043 79.215 1.00 45.64 60 TYR D CA 1
ATOM 4359 C C . TYR D 1 61 ? 66.925 44.077 79.835 1.00 46.47 60 TYR D C 1
ATOM 4360 O O . TYR D 1 61 ? 67.058 42.860 79.687 1.00 48.46 60 TYR D O 1
ATOM 4369 N N . GLY D 1 62 ? 65.930 44.623 80.531 1.00 40.25 61 GLY D N 1
ATOM 4370 C CA . GLY D 1 62 ? 64.926 43.785 81.157 1.00 40.25 61 GLY D CA 1
ATOM 4371 C C . GLY D 1 62 ? 63.502 44.285 81.025 1.00 34.10 61 GLY D C 1
ATOM 4372 O O . GLY D 1 62 ? 62.601 43.503 80.706 1.00 40.08 61 GLY D O 1
ATOM 4373 N N . ALA D 1 63 ? 63.277 45.578 81.263 1.00 34.74 62 ALA D N 1
ATOM 4374 C CA . ALA D 1 63 ? 61.933 46.127 81.404 1.00 37.01 62 ALA D CA 1
ATOM 4375 C C . ALA D 1 63 ? 61.692 47.233 80.389 1.00 34.14 62 ALA D C 1
ATOM 4376 O O . ALA D 1 63 ? 62.479 48.183 80.290 1.00 34.16 62 ALA D O 1
ATOM 4378 N N . GLY D 1 64 ? 60.605 47.107 79.655 1.00 30.53 63 GLY D N 1
ATOM 4379 C CA . GLY D 1 64 ? 60.167 48.158 78.749 1.00 25.56 63 GLY D CA 1
ATOM 4380 C C . GLY D 1 64 ? 58.748 48.537 79.069 1.00 27.40 63 GLY D C 1
ATOM 4381 O O . GLY D 1 64 ? 57.904 47.680 79.356 1.00 27.38 63 GLY D O 1
ATOM 4382 N N . PHE D 1 65 ? 58.466 49.837 78.999 1.00 23.14 64 PHE D N 1
ATOM 4383 C CA . PHE D 1 65 ? 57.134 50.350 79.260 1.00 25.33 64 PHE D CA 1
ATOM 4384 C C . PHE D 1 65 ? 56.581 51.036 78.028 1.00 27.33 64 PHE D C 1
ATOM 4385 O O . PHE D 1 65 ? 57.290 51.774 77.336 1.00 24.32 64 PHE D O 1
ATOM 4393 N N . VAL D 1 66 ? 55.325 50.746 77.730 1.00 23.71 65 VAL D N 1
ATOM 4394 C CA . VAL D 1 66 ? 54.585 51.481 76.722 1.00 22.57 65 VAL D CA 1
ATOM 4395 C C . VAL D 1 66 ? 53.434 52.162 77.434 1.00 22.64 65 VAL D C 1
ATOM 4396 O O . VAL D 1 66 ? 52.588 51.497 78.046 1.00 26.89 65 VAL D O 1
ATOM 4400 N N . THR D 1 67 ? 53.400 53.486 77.361 1.00 25.61 66 THR D N 1
ATOM 4401 C CA . THR D 1 67 ? 52.404 54.281 78.083 1.00 24.30 66 THR D CA 1
ATOM 4402 C C . THR D 1 67 ? 51.835 55.218 77.030 1.00 24.30 66 THR D C 1
ATOM 4403 O O . THR D 1 67 ? 52.342 56.331 76.845 1.00 28.40 66 THR D O 1
ATOM 4407 N N . PHE D 1 68 ? 50.787 54.756 76.346 1.00 24.44 67 PHE D N 1
ATOM 4408 C CA . PHE D 1 68 ? 50.287 55.448 75.160 1.00 29.03 67 PHE D CA 1
ATOM 4409 C C . PHE D 1 68 ? 49.392 56.640 75.506 1.00 34.15 67 PHE D C 1
ATOM 4410 O O . PHE D 1 68 ? 49.319 57.584 74.717 1.00 29.16 67 PHE D O 1
ATOM 4418 N N . THR D 1 69 ? 48.730 56.630 76.667 1.00 28.28 68 THR D N 1
ATOM 4419 C CA . THR D 1 69 ? 47.804 57.682 77.093 1.00 25.73 68 THR D CA 1
ATOM 4420 C C . THR D 1 69 ? 48.426 58.552 78.183 1.00 27.32 68 THR D C 1
ATOM 4421 O O . THR D 1 69 ? 49.462 58.217 78.764 1.00 28.54 68 THR D O 1
ATOM 4425 N N . ASP D 1 70 ? 47.759 59.675 78.476 1.00 28.16 69 ASP D N 1
ATOM 4426 C CA . ASP D 1 70 ? 48.162 60.485 79.623 1.00 33.66 69 ASP D CA 1
ATOM 4427 C C . ASP D 1 70 ? 47.980 59.700 80.915 1.00 29.40 69 ASP D C 1
ATOM 4428 O O . ASP D 1 70 ? 48.826 59.762 81.816 1.00 31.86 69 ASP D O 1
ATOM 4433 N N . GLN D 1 71 ? 46.864 58.973 81.026 1.00 31.53 70 GLN D N 1
ATOM 4434 C CA . GLN D 1 71 ? 46.583 58.194 82.228 1.00 30.03 70 GLN D CA 1
ATOM 4435 C C . GLN D 1 71 ? 47.637 57.121 82.443 1.00 31.40 70 GLN D C 1
ATOM 4436 O O . GLN D 1 71 ? 48.035 56.855 83.580 1.00 28.40 70 GLN D O 1
ATOM 4442 N N . ALA D 1 72 ? 48.082 56.466 81.367 1.00 27.63 71 ALA D N 1
ATOM 4443 C CA . ALA D 1 72 ? 49.096 55.430 81.535 1.00 25.61 71 ALA D CA 1
ATOM 4444 C C . ALA D 1 72 ? 50.428 56.033 81.968 1.00 19.84 71 ALA D C 1
ATOM 4445 O O . ALA D 1 72 ? 51.133 55.441 82.799 1.00 25.54 71 ALA D O 1
ATOM 4447 N N . LYS D 1 73 ? 50.789 57.211 81.434 1.00 22.58 72 LYS D N 1
ATOM 4448 C CA . LYS D 1 73 ? 52.019 57.857 81.891 1.00 20.45 72 LYS D CA 1
ATOM 4449 C C . LYS D 1 73 ? 51.937 58.203 83.376 1.00 23.73 72 LYS D C 1
ATOM 4450 O O . LYS D 1 73 ? 52.918 58.049 84.109 1.00 27.82 72 LYS D O 1
ATOM 4456 N N . MET D 1 74 ? 50.774 58.659 83.836 1.00 23.63 73 MET D N 1
ATOM 4457 C CA . MET D 1 74 ? 50.632 59.018 85.247 1.00 27.58 73 MET D CA 1
ATOM 4458 C C . MET D 1 74 ? 50.684 57.784 86.136 1.00 25.13 73 MET D C 1
ATOM 4459 O O . MET D 1 74 ? 51.292 57.807 87.215 1.00 33.61 73 MET D O 1
ATOM 4464 N N . LYS D 1 75 ? 50.019 56.711 85.711 1.00 26.34 74 LYS D N 1
ATOM 4465 C CA . LYS D 1 75 ? 49.895 55.505 86.521 1.00 26.96 74 LYS D CA 1
ATOM 4466 C C . LYS D 1 75 ? 51.206 54.732 86.564 1.00 32.26 74 LYS D C 1
ATOM 4467 O O . LYS D 1 75 ? 51.657 54.310 87.633 1.00 30.32 74 LYS D O 1
ATOM 4473 N N . ILE D 1 76 ? 51.833 54.538 85.412 1.00 24.39 75 ILE D N 1
ATOM 4474 C CA . ILE D 1 76 ? 52.945 53.599 85.307 1.00 23.77 75 ILE D CA 1
ATOM 4475 C C . ILE D 1 76 ? 54.279 54.276 85.608 1.00 31.80 75 ILE D C 1
ATOM 4476 O O . ILE D 1 76 ? 55.166 53.691 86.243 1.00 30.97 75 ILE D O 1
ATOM 4481 N N . LEU D 1 77 ? 54.457 55.501 85.141 1.00 27.95 76 LEU D N 1
ATOM 4482 C CA . LEU D 1 77 ? 55.750 56.168 85.207 1.00 34.54 76 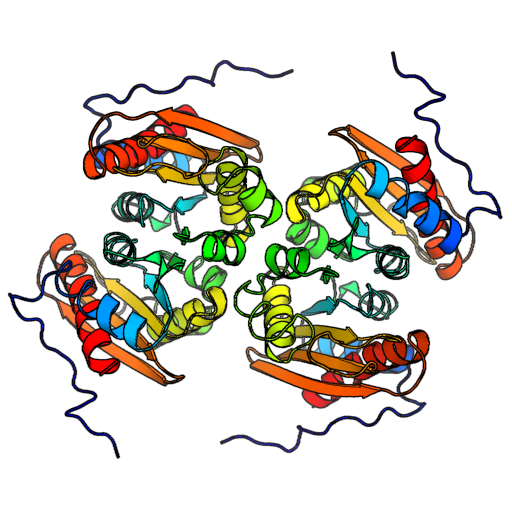LEU D CA 1
ATOM 4483 C C . LEU D 1 77 ? 55.725 57.371 86.129 1.00 27.75 76 LEU D C 1
ATOM 4484 O O . LEU D 1 77 ? 56.721 58.112 86.199 1.00 25.23 76 LEU D O 1
ATOM 4489 N N . SER D 1 78 ? 54.607 57.600 86.821 1.00 24.79 77 SER D N 1
ATOM 4490 C CA . SER D 1 78 ? 54.502 58.669 87.817 1.00 34.61 77 SER D CA 1
ATOM 4491 C C . SER D 1 78 ? 54.734 60.046 87.196 1.00 37.01 77 SER D C 1
ATOM 4492 O O . SER D 1 78 ? 55.233 60.963 87.847 1.00 28.58 77 SER D O 1
ATOM 4495 N N . VAL D 1 79 ? 54.393 60.199 85.920 1.00 33.01 78 VAL D N 1
ATOM 4496 C CA . VAL D 1 79 ? 54.373 61.525 85.320 1.00 24.65 78 VAL D CA 1
ATOM 4497 C C . VAL D 1 79 ? 53.298 62.350 86.009 1.00 35.97 78 VAL D C 1
ATOM 4498 O O . VAL D 1 79 ? 52.170 61.879 86.216 1.00 30.34 78 VAL D O 1
ATOM 4502 N N . SER D 1 80 ? 53.643 63.574 86.405 1.00 30.80 79 SER D N 1
ATOM 4503 C CA . SER D 1 80 ? 52.695 64.339 87.204 1.00 34.09 79 SER D CA 1
ATOM 4504 C C . SER D 1 80 ? 51.578 64.886 86.326 1.00 36.54 79 SER D C 1
ATOM 4505 O O . SER D 1 80 ? 51.801 65.266 85.171 1.00 32.33 79 SER D O 1
ATOM 4508 N N . GLN D 1 81 ? 50.359 64.912 86.881 1.00 29.74 80 GLN D N 1
ATOM 4509 C CA . GLN D 1 81 ? 49.247 65.520 86.158 1.00 29.19 80 GLN D CA 1
ATOM 4510 C C . GLN D 1 81 ? 49.493 67.008 85.912 1.00 38.19 80 GLN D C 1
ATOM 4511 O O . GLN D 1 81 ? 49.149 67.529 84.846 1.00 32.95 80 GLN D O 1
ATOM 4517 N N . GLN D 1 82 ? 50.088 67.712 86.885 1.00 39.22 81 GLN D N 1
ATOM 4518 C CA . GLN D 1 82 ? 50.427 69.120 86.669 1.00 37.41 81 GLN D CA 1
ATOM 4519 C C . GLN D 1 82 ? 51.287 69.299 85.418 1.00 36.96 81 GLN D C 1
ATOM 4520 O O . GLN D 1 82 ? 51.057 70.216 84.623 1.00 37.61 81 GLN D O 1
ATOM 4526 N N . SER D 1 83 ? 52.264 68.414 85.213 1.00 39.20 82 SER D N 1
ATOM 4527 C CA . SER D 1 83 ? 53.144 68.531 84.048 1.00 39.01 82 SER D CA 1
ATOM 4528 C C . SER D 1 83 ? 52.384 68.348 82.740 1.00 33.03 82 SER D C 1
ATOM 4529 O O . SER D 1 83 ? 52.625 69.073 81.762 1.00 39.97 82 SER D O 1
ATOM 4532 N N . LEU D 1 84 ? 51.484 67.367 82.694 1.00 34.75 83 LEU D N 1
ATOM 4533 C CA . LEU D 1 84 ? 50.737 67.104 81.468 1.00 33.68 83 LEU D CA 1
ATOM 4534 C C . LEU D 1 84 ? 49.796 68.255 81.130 1.00 38.14 83 LEU D C 1
ATOM 4535 O O . LEU D 1 84 ? 49.655 68.619 79.958 1.00 34.04 83 LEU D O 1
ATOM 4540 N N . GLU D 1 85 ? 49.158 68.855 82.138 1.00 32.70 84 GLU D N 1
ATOM 4541 C CA . GLU D 1 85 ? 48.270 69.981 81.863 1.00 43.46 84 GLU D CA 1
ATOM 4542 C C . GLU D 1 85 ? 49.058 71.202 81.406 1.00 34.83 84 GLU D C 1
ATOM 4543 O O . GLU D 1 85 ? 48.614 71.942 80.522 1.00 41.08 84 GLU D O 1
ATOM 4549 N N . ARG D 1 86 ? 50.239 71.410 81.987 1.00 41.26 85 ARG D N 1
ATOM 4550 C CA . ARG D 1 86 ? 51.029 72.599 81.693 1.00 43.93 85 ARG D CA 1
ATOM 4551 C C . ARG D 1 86 ? 51.663 72.509 80.309 1.00 44.65 85 ARG D C 1
ATOM 4552 O O . ARG D 1 86 ? 51.516 73.421 79.488 1.00 44.72 85 ARG D O 1
ATOM 4560 N N . TYR D 1 87 ? 52.341 71.393 80.019 1.00 39.19 86 TYR D N 1
ATOM 4561 C CA . TYR D 1 87 ? 53.194 71.294 78.847 1.00 37.73 86 TYR D CA 1
ATOM 4562 C C . TYR D 1 87 ? 52.756 70.270 77.811 1.00 40.54 86 TYR D C 1
ATOM 4563 O O . TYR D 1 87 ? 53.373 70.217 76.739 1.00 41.56 86 TYR D O 1
ATOM 4572 N N . SER D 1 88 ? 51.740 69.450 78.104 1.00 37.87 87 SER D N 1
ATOM 4573 C CA . SER D 1 88 ? 51.278 68.344 77.264 1.00 32.50 87 SER D CA 1
ATOM 4574 C C . SER D 1 88 ? 52.237 67.158 77.307 1.00 31.67 87 SER D C 1
ATOM 4575 O O . SER D 1 88 ? 53.379 67.279 77.764 1.00 32.78 87 SER D O 1
ATOM 4578 N N . ALA D 1 89 ? 51.768 66.013 76.812 1.00 31.66 88 ALA D N 1
ATOM 4579 C CA . ALA D 1 89 ? 52.543 64.776 76.841 1.00 31.60 88 ALA D CA 1
ATOM 4580 C C . ALA D 1 89 ? 53.774 64.844 75.951 1.00 33.84 88 ALA D C 1
ATOM 4581 O O . ALA D 1 89 ? 54.748 64.115 76.185 1.00 34.27 88 ALA D O 1
ATOM 4583 N N . VAL D 1 90 ? 53.755 65.689 74.928 1.00 36.95 89 VAL D N 1
ATOM 4584 C CA . VAL D 1 90 ? 54.881 65.812 74.004 1.00 30.56 89 VAL D CA 1
ATOM 4585 C C . VAL D 1 90 ? 55.639 67.048 74.471 1.00 33.62 89 VAL D C 1
ATOM 4586 O O . VAL D 1 90 ? 55.370 68.166 74.049 1.00 33.47 89 VAL D O 1
ATOM 4590 N N . SER D 1 91 ? 56.558 66.849 75.408 1.00 36.00 90 SER D N 1
ATOM 4591 C CA . SER D 1 91 ? 57.207 67.982 76.039 1.00 30.15 90 SER D CA 1
ATOM 4592 C C . SER D 1 91 ? 58.515 67.506 76.634 1.00 33.08 90 SER D C 1
ATOM 4593 O O . SER D 1 91 ? 58.698 66.318 76.923 1.00 39.07 90 SER D O 1
ATOM 4596 N N . GLU D 1 92 ? 59.421 68.461 76.804 1.00 33.09 91 GLU D N 1
ATOM 4597 C CA . GLU D 1 92 ? 60.679 68.186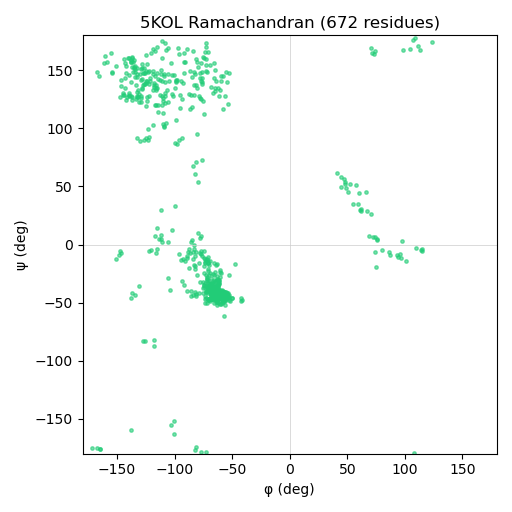 77.478 1.00 35.18 91 GLU D CA 1
ATOM 4598 C C . GLU D 1 92 ? 60.434 67.647 78.882 1.00 36.17 91 GLU D C 1
ATOM 4599 O O . GLU D 1 92 ? 60.996 66.614 79.265 1.00 25.90 91 GLU D O 1
ATOM 4605 N N . LYS D 1 93 ? 59.573 68.331 79.648 1.00 38.04 92 LYS D N 1
ATOM 4606 C CA . LYS D 1 93 ? 59.285 67.946 81.031 1.00 39.12 92 LYS D CA 1
ATOM 4607 C C . LYS D 1 93 ? 58.786 66.512 81.123 1.00 28.83 92 LYS D C 1
ATOM 4608 O O . LYS D 1 93 ? 59.260 65.726 81.957 1.00 38.09 92 LYS D O 1
ATOM 4614 N N . VAL D 1 94 ? 57.821 66.153 80.271 1.00 35.66 93 VAL D N 1
ATOM 4615 C CA . VAL D 1 94 ? 57.214 64.834 80.347 1.00 29.08 93 VAL D CA 1
ATOM 4616 C C . VAL D 1 94 ? 58.183 63.767 79.845 1.00 34.37 93 VAL D C 1
ATOM 4617 O O . VAL D 1 94 ? 58.231 62.657 80.386 1.00 30.98 93 VAL D O 1
ATOM 4621 N N . ALA D 1 95 ? 58.995 64.086 78.833 1.00 32.81 94 ALA D N 1
ATOM 4622 C CA . ALA D 1 95 ? 60.016 63.128 78.414 1.00 28.91 94 ALA D CA 1
ATOM 4623 C C . ALA D 1 95 ? 60.943 62.792 79.574 1.00 29.08 94 ALA D C 1
ATOM 4624 O O . ALA D 1 95 ? 61.192 61.617 79.866 1.00 28.96 94 ALA D O 1
ATOM 4626 N N . ALA D 1 96 ? 61.437 63.823 80.265 1.00 31.20 95 ALA D N 1
ATOM 4627 C CA . ALA D 1 96 ? 62.349 63.619 81.387 1.00 34.28 95 ALA D CA 1
ATOM 4628 C C . ALA D 1 96 ? 61.681 62.846 82.516 1.00 25.80 95 ALA D C 1
ATOM 4629 O O . ALA D 1 96 ? 62.319 62.018 83.179 1.00 29.06 95 ALA D O 1
ATOM 4631 N N . GLU D 1 97 ? 60.396 63.107 82.751 1.00 24.94 96 GLU D N 1
ATOM 4632 C CA . GLU D 1 97 ? 59.672 62.400 83.804 1.00 29.52 96 GLU D CA 1
ATOM 4633 C C . GLU D 1 97 ? 59.467 60.932 83.449 1.00 34.09 96 GLU D C 1
ATOM 4634 O O . GLU D 1 97 ? 59.487 60.067 84.329 1.00 29.21 96 GLU D O 1
ATOM 4640 N N . MET D 1 98 ? 59.233 60.635 82.166 1.00 30.70 97 MET D N 1
ATOM 4641 C CA . MET D 1 98 ? 59.142 59.243 81.738 1.00 28.32 97 MET D CA 1
ATOM 4642 C C . MET D 1 98 ? 60.466 58.518 81.945 1.00 30.14 97 MET D C 1
ATOM 4643 O O . MET D 1 98 ? 60.488 57.363 82.395 1.00 32.63 97 MET D O 1
ATOM 4648 N N . ALA D 1 99 ? 61.585 59.188 81.636 1.00 25.26 98 ALA D N 1
ATOM 4649 C CA . ALA D 1 99 ? 62.889 58.547 81.762 1.00 26.71 98 ALA D CA 1
ATOM 4650 C C . ALA D 1 99 ? 63.228 58.267 83.225 1.00 30.75 98 ALA D C 1
ATOM 4651 O O . ALA D 1 99 ? 63.783 57.212 83.545 1.00 32.32 98 ALA D O 1
ATOM 4653 N N . THR D 1 100 ? 62.896 59.189 84.129 1.00 31.16 99 THR D N 1
ATOM 4654 C CA . THR D 1 100 ? 63.156 58.946 85.547 1.00 34.32 99 THR D CA 1
ATOM 4655 C C . THR D 1 100 ? 62.147 57.964 86.137 1.00 29.58 99 THR D C 1
ATOM 4656 O O . THR D 1 100 ? 62.503 57.134 86.979 1.00 33.40 99 THR D O 1
ATOM 4660 N N . GLY D 1 101 ? 60.889 58.040 85.707 1.00 30.94 100 GLY D N 1
ATOM 4661 C CA . GLY D 1 101 ? 59.914 57.047 86.138 1.00 30.17 100 GLY D CA 1
ATOM 4662 C C . GLY D 1 101 ? 60.310 55.631 85.765 1.00 33.45 100 GLY D C 1
ATOM 4663 O O . GLY D 1 101 ? 60.106 54.694 86.541 1.00 37.02 100 GLY D O 1
ATOM 4664 N N . ALA D 1 102 ? 60.880 55.452 84.570 1.00 33.02 101 ALA D N 1
ATOM 4665 C CA . ALA D 1 102 ? 61.272 54.111 84.141 1.00 29.72 101 ALA D CA 1
ATOM 4666 C C . ALA D 1 102 ? 62.440 53.592 84.971 1.00 33.73 101 ALA D C 1
ATOM 4667 O O . ALA D 1 102 ? 62.491 52.403 85.317 1.00 29.81 101 ALA D O 1
ATOM 4669 N N . ILE D 1 103 ? 63.386 54.472 85.302 1.00 35.01 102 ILE D N 1
ATOM 4670 C CA . ILE D 1 103 ? 64.477 54.093 86.196 1.00 36.44 102 ILE D CA 1
ATOM 4671 C C . ILE D 1 103 ? 63.921 53.627 87.534 1.00 38.02 102 ILE D C 1
ATOM 4672 O O . ILE D 1 103 ? 64.370 52.616 88.090 1.00 39.66 102 ILE D O 1
ATOM 4677 N N . GLU D 1 104 ? 62.940 54.359 88.074 1.00 34.66 103 GLU D N 1
ATOM 4678 C CA . GLU D 1 104 ? 62.390 54.017 89.389 1.00 44.60 103 GLU D CA 1
ATOM 4679 C C . GLU D 1 104 ? 61.705 52.657 89.359 1.00 45.39 103 GLU D C 1
ATOM 4680 O O . GLU D 1 104 ? 61.935 51.814 90.232 1.00 42.15 103 GLU D O 1
ATOM 4686 N N . ARG D 1 105 ? 60.849 52.431 88.355 1.00 42.02 104 ARG D N 1
ATOM 4687 C CA . ARG D 1 105 ? 60.061 51.203 88.315 1.00 40.29 104 ARG D CA 1
ATOM 4688 C C . ARG D 1 105 ? 60.934 49.982 88.057 1.00 37.80 104 ARG D C 1
ATOM 4689 O O . ARG D 1 105 ? 60.677 48.908 88.603 1.00 38.74 104 ARG D O 1
ATOM 4697 N N . ALA D 1 106 ? 61.954 50.118 87.219 1.00 37.39 105 ALA D N 1
ATOM 4698 C CA . ALA D 1 106 ? 62.710 48.954 86.780 1.00 35.60 105 ALA D CA 1
ATOM 4699 C C . ALA D 1 106 ? 63.953 48.699 87.616 1.00 39.53 105 ALA D C 1
ATOM 4700 O O . ALA D 1 106 ? 64.534 47.613 87.514 1.00 45.97 105 ALA D O 1
ATOM 4702 N N . ASP D 1 107 ? 64.364 49.665 88.438 1.00 42.25 106 ASP D N 1
ATOM 4703 C CA . ASP D 1 107 ? 65.616 49.585 89.184 1.00 49.48 106 ASP D CA 1
ATOM 4704 C C . ASP D 1 107 ? 66.789 49.405 88.219 1.00 49.28 106 ASP D C 1
ATOM 4705 O O . ASP D 1 107 ? 67.613 48.500 88.357 1.00 49.08 106 ASP D O 1
ATOM 4710 N N . ALA D 1 108 ? 66.850 50.280 87.222 1.00 44.39 107 ALA D N 1
ATOM 4711 C CA . ALA D 1 108 ? 67.861 50.231 86.180 1.00 44.98 107 ALA D CA 1
ATOM 4712 C C . ALA D 1 108 ? 68.807 51.418 86.328 1.00 46.69 107 ALA D C 1
ATOM 4713 O O . ALA D 1 108 ? 68.619 52.298 87.170 1.00 40.62 107 ALA D O 1
ATOM 4715 N N . ASP D 1 109 ? 69.834 51.437 85.489 1.00 47.78 108 ASP D N 1
ATOM 4716 C CA . ASP D 1 109 ? 70.861 52.467 85.533 1.00 43.88 108 ASP D CA 1
ATOM 4717 C C . ASP D 1 109 ? 70.721 53.507 84.431 1.00 47.10 108 ASP D C 1
ATOM 4718 O O . ASP D 1 109 ? 70.946 54.698 84.680 1.00 41.50 108 ASP D O 1
ATOM 4723 N N . VAL D 1 110 ? 70.360 53.077 83.220 1.00 39.16 109 VAL D N 1
ATOM 4724 C CA . VAL D 1 110 ? 70.212 53.940 82.051 1.00 38.80 109 VAL D CA 1
ATOM 4725 C C . VAL D 1 110 ? 68.782 53.815 81.549 1.00 29.37 109 VAL D C 1
ATOM 4726 O O . VAL D 1 110 ? 68.204 52.726 81.590 1.00 36.44 109 VAL D O 1
ATOM 4730 N N . SER D 1 111 ? 68.208 54.917 81.062 1.00 39.43 110 SER D N 1
ATOM 4731 C CA . SER D 1 111 ? 66.907 54.822 80.416 1.00 35.09 110 SER D CA 1
ATOM 4732 C C . SER D 1 111 ? 66.842 55.722 79.184 1.00 39.99 110 SER D C 1
ATOM 4733 O O . SER D 1 111 ? 67.641 56.650 79.007 1.00 33.58 110 SER D O 1
ATOM 4736 N N . ILE D 1 112 ? 65.874 55.402 78.324 1.00 34.36 111 ILE D N 1
ATOM 4737 C CA . ILE D 1 112 ? 65.514 56.177 77.140 1.00 26.21 111 ILE D CA 1
ATOM 4738 C C . ILE D 1 112 ? 64.016 56.412 77.209 1.00 28.96 111 ILE D C 1
ATOM 4739 O O . ILE D 1 112 ? 63.261 55.472 77.473 1.00 29.59 111 ILE D O 1
ATOM 4744 N N . ALA D 1 113 ? 63.579 57.646 76.952 1.00 29.60 112 ALA D N 1
ATOM 4745 C CA . ALA D 1 113 ? 62.156 57.947 76.823 1.00 29.87 112 ALA D CA 1
ATOM 4746 C C . ALA D 1 113 ? 61.877 58.613 75.480 1.00 31.91 112 ALA D C 1
ATOM 4747 O O . ALA D 1 113 ? 62.649 59.469 75.033 1.00 25.92 112 ALA D O 1
ATOM 4749 N N . ILE D 1 114 ? 60.772 58.223 74.843 1.00 25.27 113 ILE D N 1
ATOM 4750 C CA . ILE D 1 114 ? 60.339 58.788 73.559 1.00 25.52 113 ILE D CA 1
ATOM 4751 C C . ILE D 1 114 ? 58.873 59.202 73.684 1.00 24.07 113 ILE D C 1
ATOM 4752 O O . ILE D 1 114 ? 58.016 58.368 73.994 1.00 30.39 113 ILE D O 1
ATOM 4757 N N . THR D 1 115 ? 58.583 60.479 73.438 1.00 25.63 114 THR D N 1
ATOM 4758 C CA . THR D 1 115 ? 57.200 60.935 73.352 1.00 26.29 114 THR D CA 1
ATOM 4759 C C . THR D 1 115 ? 57.101 61.983 72.245 1.00 29.89 114 THR D C 1
ATOM 4760 O O . THR D 1 115 ? 57.841 62.971 72.256 1.00 34.07 114 THR D O 1
ATOM 4764 N N . GLY D 1 116 ? 56.216 61.758 71.277 1.00 33.71 115 GLY D N 1
ATOM 4765 C CA . GLY D 1 116 ? 56.143 62.676 70.145 1.00 31.59 115 GLY D CA 1
ATOM 4766 C C . GLY D 1 116 ? 54.866 62.494 69.350 1.00 36.17 115 GLY D C 1
ATOM 4767 O O . GLY D 1 116 ? 53.995 61.694 69.705 1.00 31.48 115 GLY D O 1
ATOM 4768 N N . TYR D 1 117 ? 54.776 63.252 68.241 1.00 32.82 116 TYR D N 1
ATOM 4769 C CA . TYR D 1 117 ? 53.643 63.230 67.310 1.00 34.64 116 TYR D CA 1
ATOM 4770 C C . TYR D 1 117 ? 54.096 62.583 66.004 1.00 44.28 116 TYR D C 1
ATOM 4771 O O . TYR D 1 117 ? 54.788 63.213 65.200 1.00 40.75 116 TYR D O 1
ATOM 4780 N N . GLY D 1 118 ? 53.696 61.327 65.788 1.00 42.72 117 GLY D N 1
ATOM 4781 C CA . GLY D 1 118 ? 54.027 60.672 64.533 1.00 45.59 117 GLY D CA 1
ATOM 4782 C C . GLY D 1 118 ? 53.407 61.364 63.333 1.00 51.47 117 GLY D C 1
ATOM 4783 O O . GLY D 1 118 ? 54.049 61.516 62.289 1.00 44.81 117 GLY D O 1
ATOM 4784 N N . GLY D 1 119 ? 52.158 61.799 63.465 1.00 53.21 118 GLY D N 1
ATOM 4785 C CA . GLY D 1 119 ? 51.454 62.435 62.363 1.00 53.75 118 GLY D CA 1
ATOM 4786 C C . GLY D 1 119 ? 50.280 61.614 61.852 1.00 50.73 118 GLY D C 1
ATOM 4787 O O . GLY D 1 119 ? 50.148 60.438 62.187 1.00 48.58 118 GLY D O 1
ATOM 4788 N N . PRO D 1 120 ? 49.427 62.222 61.018 1.00 51.35 119 PRO D N 1
ATOM 4789 C CA . PRO D 1 120 ? 49.582 63.572 60.470 1.00 51.97 119 PRO D CA 1
ATOM 4790 C C . PRO D 1 120 ? 49.211 64.690 61.440 1.00 56.52 119 PRO D C 1
ATOM 4791 O O . PRO D 1 120 ? 49.570 65.842 61.209 1.00 57.96 119 PRO D O 1
ATOM 4795 N N . GLU D 1 121 ? 48.498 64.365 62.510 1.00 51.11 120 GLU D N 1
ATOM 4796 C CA . GLU D 1 121 ? 48.038 65.402 63.417 1.00 56.94 120 GLU D CA 1
ATOM 4797 C C . GLU D 1 121 ? 49.135 65.781 64.407 1.00 51.89 120 GLU D C 1
ATOM 4798 O O . GLU D 1 121 ? 49.987 64.965 64.773 1.00 48.00 120 GLU D O 1
ATOM 4804 N N . GLY D 1 122 ? 49.125 67.049 64.805 1.00 52.48 121 GLY D N 1
ATOM 4805 C CA . GLY D 1 122 ? 49.973 67.547 65.863 1.00 51.06 121 GLY D CA 1
ATOM 4806 C C . GLY D 1 122 ? 49.197 67.728 67.156 1.00 51.66 121 GLY D C 1
ATOM 4807 O O . GLY D 1 122 ? 48.164 67.102 67.385 1.00 56.60 121 GLY D O 1
ATOM 4808 N N . GLY D 1 123 ? 49.710 68.621 68.002 1.00 50.06 122 GLY D N 1
ATOM 4809 C CA . GLY D 1 123 ? 49.077 68.890 69.277 1.00 56.96 122 GLY D CA 1
ATOM 4810 C C . GLY D 1 123 ? 48.085 70.036 69.222 1.00 66.82 122 GLY D C 1
ATOM 4811 O O . GLY D 1 123 ? 48.250 70.999 68.475 1.00 63.33 122 GLY D O 1
ATOM 4812 N N . GLU D 1 124 ? 47.037 69.921 70.040 1.00 68.84 123 GLU D N 1
ATOM 4813 C CA . GLU D 1 124 ? 46.074 71.012 70.143 1.00 78.31 123 GLU D CA 1
ATOM 4814 C C . GLU D 1 124 ? 46.702 72.274 70.716 1.00 73.43 123 GLU D C 1
ATOM 4815 O O . GLU D 1 124 ? 46.139 73.361 70.559 1.00 70.83 123 GLU D O 1
ATOM 4821 N N . ASP D 1 125 ? 47.857 72.155 71.373 1.00 64.92 124 ASP D N 1
ATOM 4822 C CA . ASP D 1 125 ? 48.626 73.315 71.803 1.00 66.61 124 ASP D CA 1
ATOM 4823 C C . ASP D 1 125 ? 49.355 74.004 70.652 1.00 64.71 124 ASP D C 1
ATOM 4824 O O . ASP D 1 125 ? 49.981 75.046 70.875 1.00 65.43 124 ASP D O 1
ATOM 4829 N N . GLY D 1 126 ? 49.312 73.447 69.442 1.00 60.39 125 GLY D N 1
ATOM 4830 C CA . GLY D 1 126 ? 50.020 74.003 68.310 1.00 64.04 125 GLY D CA 1
ATOM 4831 C C . GLY D 1 126 ? 51.324 73.309 67.956 1.00 63.16 125 GLY D C 1
ATOM 4832 O O . GLY D 1 126 ? 51.856 73.561 66.868 1.00 64.95 125 GLY D O 1
ATOM 4833 N N . THR D 1 127 ? 51.857 72.462 68.837 1.00 55.38 126 THR D N 1
ATOM 4834 C CA . THR D 1 127 ? 53.059 71.699 68.511 1.00 54.22 126 THR D CA 1
ATOM 4835 C C . THR D 1 127 ? 52.814 70.897 67.232 1.00 50.65 126 THR D C 1
ATOM 4836 O O . THR D 1 127 ? 51.822 70.164 67.149 1.00 53.21 126 THR D O 1
ATOM 4840 N N . PRO D 1 128 ? 53.680 71.007 66.231 1.00 51.73 127 PRO D N 1
ATOM 4841 C CA . PRO D 1 128 ? 53.387 70.406 64.927 1.00 40.78 127 PRO D CA 1
ATOM 4842 C C . PRO D 1 128 ? 53.695 68.916 64.877 1.00 45.04 127 PRO D C 1
ATOM 4843 O O . PRO D 1 128 ? 54.483 68.378 65.659 1.00 45.35 127 PRO D O 1
ATOM 4847 N N . ALA D 1 129 ? 53.070 68.258 63.904 1.00 40.23 128 ALA D N 1
ATOM 4848 C CA . ALA D 1 129 ? 53.404 66.873 63.602 1.00 47.57 128 ALA D CA 1
ATOM 4849 C C . ALA D 1 129 ? 54.899 66.726 63.320 1.00 46.67 128 ALA D C 1
ATOM 4850 O O . ALA D 1 129 ? 55.552 67.642 62.803 1.00 43.64 128 ALA D O 1
ATOM 4852 N N . GLY D 1 130 ? 55.442 65.553 63.666 1.00 40.80 129 GLY D N 1
ATOM 4853 C CA . GLY D 1 130 ? 56.857 65.274 63.521 1.00 36.93 129 GLY D CA 1
ATOM 4854 C C . GLY D 1 130 ? 57.724 65.695 64.694 1.00 35.32 129 GLY D C 1
ATOM 4855 O O . GLY D 1 130 ? 58.921 65.362 64.713 1.00 36.96 129 GLY D O 1
ATOM 4856 N N . THR D 1 131 ? 57.175 66.426 65.661 1.00 35.00 130 THR D N 1
ATOM 4857 C CA . THR D 1 131 ? 57.942 66.828 66.837 1.00 31.68 130 THR D CA 1
ATOM 4858 C C . THR D 1 131 ? 58.104 65.629 67.766 1.00 37.01 130 THR D C 1
ATOM 4859 O O . THR D 1 131 ? 57.114 65.028 68.174 1.00 36.27 130 THR D O 1
ATOM 4863 N N . VAL D 1 132 ? 59.336 65.260 68.100 1.00 33.33 131 VAL D N 1
ATOM 4864 C CA . VAL D 1 132 ? 59.558 64.174 69.048 1.00 34.68 131 VAL D CA 1
ATOM 4865 C C . VAL D 1 132 ? 60.530 64.644 70.120 1.00 33.37 131 VAL D C 1
ATOM 4866 O O . VAL D 1 132 ? 61.615 65.148 69.810 1.00 35.20 131 VAL D O 1
ATOM 4870 N N . TRP D 1 133 ? 60.140 64.478 71.375 1.00 28.41 132 TRP D N 1
ATOM 4871 C CA . TRP D 1 133 ? 60.995 64.784 72.511 1.00 35.06 132 TRP D CA 1
ATOM 4872 C C . TRP D 1 133 ? 61.642 63.508 73.036 1.00 33.85 132 TRP D C 1
ATOM 4873 O O . TRP D 1 133 ? 61.014 62.447 73.082 1.00 32.79 132 TRP D O 1
ATOM 4884 N N . PHE D 1 134 ? 62.903 63.619 73.426 1.00 25.83 133 PHE D N 1
ATOM 4885 C CA . PHE D 1 134 ? 63.682 62.489 73.891 1.00 30.80 133 PHE D CA 1
ATOM 4886 C C . PHE D 1 134 ? 64.273 62.835 75.243 1.00 34.05 133 PHE D C 1
ATOM 4887 O O . PHE D 1 134 ? 64.582 63.996 75.510 1.00 29.27 133 PHE D O 1
ATOM 4895 N N . ALA D 1 135 ? 64.426 61.823 76.093 1.00 33.60 134 ALA D N 1
ATOM 4896 C CA . ALA D 1 135 ? 65.223 61.967 77.300 1.00 31.68 134 ALA D CA 1
ATOM 4897 C C . ALA D 1 135 ? 66.027 60.694 77.500 1.00 33.87 134 ALA D C 1
ATOM 4898 O O . ALA D 1 135 ? 65.581 59.601 77.141 1.00 30.06 134 ALA D O 1
ATOM 4900 N N . TRP D 1 136 ? 67.234 60.857 78.043 1.00 29.70 135 TRP D N 1
ATOM 4901 C CA . TRP D 1 136 ? 68.108 59.743 78.389 1.00 30.25 135 TRP D CA 1
ATOM 4902 C C . TRP D 1 136 ? 68.627 59.970 79.795 1.00 39.49 135 TRP D C 1
ATOM 4903 O O . TRP D 1 136 ? 69.118 61.061 80.109 1.00 44.12 135 TRP D O 1
ATOM 4914 N N . HIS D 1 137 ? 68.532 58.943 80.630 1.00 37.93 136 HIS D N 1
ATOM 4915 C CA . HIS D 1 137 ? 69.042 58.996 81.995 1.00 39.67 136 HIS D CA 1
ATOM 4916 C C . HIS D 1 137 ? 70.318 58.172 82.078 1.00 41.07 136 HIS D C 1
ATOM 4917 O O . HIS D 1 137 ? 70.310 56.987 81.733 1.00 40.79 136 HIS D O 1
ATOM 4924 N N . ILE D 1 138 ? 71.410 58.804 82.505 1.00 40.53 137 ILE D N 1
ATOM 4925 C CA . ILE D 1 138 ? 72.723 58.166 82.587 1.00 41.41 137 ILE D CA 1
ATOM 4926 C C . ILE D 1 138 ? 73.422 58.645 83.851 1.00 53.69 137 ILE D C 1
ATOM 4927 O O . ILE D 1 138 ? 73.564 59.855 84.059 1.00 49.41 137 ILE D O 1
ATOM 4932 N N . LYS D 1 139 ? 73.875 57.701 84.680 1.00 51.41 138 LYS D N 1
ATOM 4933 C CA . LYS D 1 139 ? 74.668 58.007 85.874 1.00 58.04 138 LYS D CA 1
ATOM 4934 C C . LYS D 1 139 ? 74.084 59.187 86.654 1.00 57.70 138 LYS D C 1
ATOM 4935 O O . LYS D 1 139 ? 74.775 60.152 86.986 1.00 57.93 138 LYS D O 1
ATOM 4941 N N . GLY D 1 140 ? 72.779 59.123 86.914 1.00 58.49 139 GLY D N 1
ATOM 4942 C CA . GLY D 1 140 ? 72.120 60.114 87.744 1.00 69.97 139 GLY D CA 1
ATOM 4943 C C . GLY D 1 140 ? 71.771 61.428 87.074 1.00 65.56 139 GLY D C 1
ATOM 4944 O O . GLY D 1 140 ? 71.133 62.275 87.714 1.00 65.17 139 GLY D O 1
ATOM 4945 N N . GLN D 1 141 ? 72.157 61.631 85.819 1.00 56.30 140 GLN D N 1
ATOM 4946 C CA . GLN D 1 141 ? 71.879 62.859 85.088 1.00 58.83 140 GLN D CA 1
ATOM 4947 C C . GLN D 1 141 ? 70.906 62.576 83.951 1.00 55.87 140 GLN D C 1
ATOM 4948 O O . GLN D 1 141 ? 70.991 61.534 83.293 1.00 51.30 140 GLN D O 1
ATOM 4954 N N . ASN D 1 142 ? 69.985 63.507 83.719 1.00 51.51 141 ASN D N 1
ATOM 4955 C CA . ASN D 1 142 ? 69.034 63.404 82.623 1.00 53.65 141 ASN D CA 1
ATOM 4956 C C . ASN D 1 142 ? 69.428 64.361 81.510 1.00 54.51 141 ASN D C 1
ATOM 4957 O O . ASN D 1 142 ? 69.870 65.483 81.772 1.0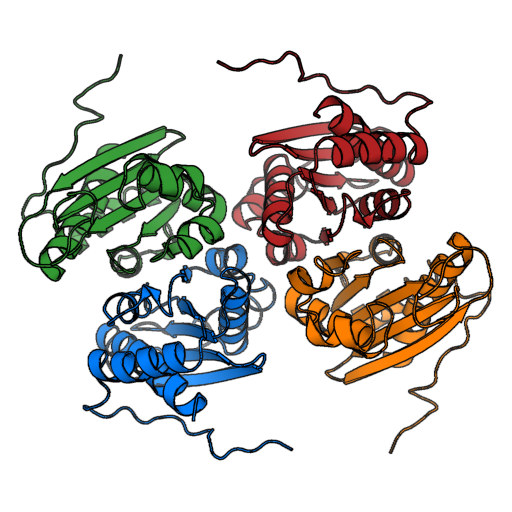0 50.66 141 ASN D O 1
ATOM 4962 N N . TYR D 1 143 ? 69.271 63.903 80.272 1.00 48.07 142 TYR D N 1
ATOM 4963 C CA . TYR D 1 143 ? 69.520 64.683 79.072 1.00 40.86 142 TYR D CA 1
ATOM 4964 C C . TYR D 1 143 ? 68.244 64.694 78.245 1.00 39.59 142 TYR D C 1
ATOM 4965 O O . TYR D 1 143 ? 67.483 63.730 78.270 1.00 39.34 142 TYR D O 1
ATOM 4974 N N . THR D 1 144 ? 68.000 65.783 77.512 1.00 36.37 143 THR D N 1
ATOM 4975 C CA . THR D 1 144 ? 66.797 65.877 76.692 1.00 34.56 143 THR D CA 1
ATOM 4976 C C . THR D 1 144 ? 67.148 66.464 75.334 1.00 41.63 143 THR D C 1
ATOM 4977 O O . THR D 1 144 ? 68.101 67.231 75.199 1.00 36.70 143 THR D O 1
ATOM 4981 N N . ALA D 1 145 ? 66.354 66.108 74.330 1.00 38.25 144 ALA D N 1
ATOM 4982 C CA . ALA D 1 145 ? 66.508 66.708 73.014 1.00 40.66 144 ALA D CA 1
ATOM 4983 C C . ALA D 1 145 ? 65.179 66.649 72.282 1.00 40.73 144 ALA D C 1
ATOM 4984 O O . ALA D 1 145 ? 64.381 65.733 72.492 1.00 36.04 144 ALA D O 1
ATOM 4986 N N . VAL D 1 146 ? 64.946 67.645 71.431 1.00 37.35 145 VAL D N 1
ATOM 4987 C CA . VAL D 1 146 ? 63.789 67.668 70.548 1.00 32.48 145 VAL D CA 1
ATOM 4988 C C . VAL D 1 146 ? 64.277 67.573 69.109 1.00 42.05 145 VAL D C 1
ATOM 4989 O O . VAL D 1 146 ? 65.344 68.104 68.762 1.00 37.48 145 VAL D O 1
ATOM 4993 N N . MET D 1 147 ? 63.525 66.846 68.292 1.00 32.56 146 MET D N 1
ATOM 4994 C CA . MET D 1 147 ? 63.711 66.816 66.848 1.00 36.81 146 MET D CA 1
ATOM 4995 C C . MET D 1 147 ? 62.377 67.101 66.174 1.00 42.17 146 MET D C 1
ATOM 4996 O O . MET D 1 147 ? 61.310 66.899 66.760 1.00 40.09 146 MET D O 1
ATOM 5001 N N . HIS D 1 148 ? 62.450 67.611 64.949 1.00 46.59 147 HIS D N 1
ATOM 5002 C CA . HIS D 1 148 ? 61.285 67.884 64.111 1.00 46.97 147 HIS D CA 1
ATOM 5003 C C . HIS D 1 148 ? 61.512 67.139 62.804 1.00 46.89 147 HIS D C 1
ATOM 5004 O O . HIS D 1 148 ? 62.133 67.667 61.878 1.00 50.51 147 HIS D O 1
ATOM 5011 N N . PHE D 1 149 ? 61.024 65.904 62.743 1.00 43.06 148 PHE D N 1
ATOM 5012 C CA . PHE D 1 149 ? 61.242 65.054 61.581 1.00 41.88 148 PHE D CA 1
ATOM 5013 C C . PHE D 1 149 ? 60.225 65.359 60.485 1.00 50.33 148 PHE D C 1
ATOM 5014 O O . PHE D 1 149 ? 59.035 65.542 60.756 1.00 39.78 148 PHE D O 1
ATOM 5022 N N . ALA D 1 150 ? 60.701 65.424 59.242 1.00 42.35 149 ALA D N 1
ATOM 5023 C CA . ALA D 1 150 ? 59.795 65.434 58.105 1.00 42.48 149 ALA D CA 1
ATOM 5024 C C . ALA D 1 150 ? 59.404 63.999 57.746 1.00 36.09 149 ALA D C 1
ATOM 5025 O O . ALA D 1 150 ? 60.012 63.028 58.210 1.00 38.80 149 ALA D O 1
ATOM 5027 N N . GLY D 1 151 ? 58.368 63.875 56.919 1.00 42.61 150 GLY D N 1
ATOM 5028 C CA . GLY D 1 151 ? 57.855 62.592 56.475 1.00 42.10 150 GLY D CA 1
ATOM 5029 C C . GLY D 1 151 ? 56.523 62.258 57.130 1.00 44.13 150 GLY D C 1
ATOM 5030 O O . GLY D 1 151 ? 56.018 62.979 57.994 1.00 43.21 150 GLY D O 1
ATOM 5031 N N . ASP D 1 152 ? 55.961 61.126 56.701 1.00 34.25 151 ASP D N 1
ATOM 5032 C CA . ASP D 1 152 ? 54.698 60.654 57.252 1.00 41.21 151 ASP D CA 1
ATOM 5033 C C . ASP D 1 152 ? 54.938 59.917 58.565 1.00 45.12 151 ASP D C 1
ATOM 5034 O O . ASP D 1 152 ? 56.068 59.791 59.039 1.00 35.84 151 ASP D O 1
ATOM 5039 N N . CYS D 1 153 ? 53.855 59.379 59.134 1.00 44.17 152 CYS D N 1
ATOM 5040 C CA . CYS D 1 153 ? 53.935 58.824 60.483 1.00 37.93 152 CYS D CA 1
ATOM 5041 C C . CYS D 1 153 ? 54.909 57.649 60.552 1.00 42.20 152 CYS D C 1
ATOM 5042 O O . CYS D 1 153 ? 55.701 57.546 61.492 1.00 35.34 152 CYS D O 1
ATOM 5045 N N . GLU D 1 154 ? 54.881 56.756 59.559 1.00 40.33 153 GLU D N 1
ATOM 5046 C CA . GLU D 1 154 ? 55.784 55.607 59.587 1.00 46.65 153 GLU D CA 1
ATOM 5047 C C . GLU D 1 154 ? 57.241 56.049 59.526 1.00 44.11 153 GLU D C 1
ATOM 5048 O O . GLU D 1 154 ? 58.083 55.532 60.268 1.00 36.70 153 GLU D O 1
ATOM 5054 N N . THR D 1 155 ? 57.550 57.008 58.647 1.00 41.83 154 THR D N 1
ATOM 5055 C CA . THR D 1 155 ? 58.891 57.581 58.576 1.00 43.30 154 THR D CA 1
ATOM 5056 C C . THR D 1 155 ? 59.301 58.208 59.906 1.00 39.19 154 THR D C 1
ATOM 5057 O O . THR D 1 155 ? 60.383 57.925 60.426 1.00 36.02 154 THR D O 1
ATOM 5061 N N . VAL D 1 156 ? 58.441 59.059 60.474 1.00 33.37 155 VAL D N 1
ATOM 5062 C CA . VAL D 1 156 ? 58.801 59.779 61.695 1.00 35.47 155 VAL D CA 1
ATOM 5063 C C . VAL D 1 156 ? 59.091 58.802 62.834 1.00 34.26 155 VAL D C 1
ATOM 5064 O O . VAL D 1 156 ? 60.075 58.955 63.573 1.00 35.18 155 VAL D O 1
ATOM 5068 N N . LEU D 1 157 ? 58.249 57.778 62.996 1.00 35.25 156 LEU D N 1
ATOM 5069 C CA . LEU D 1 157 ? 58.454 56.858 64.111 1.00 34.94 156 LEU D CA 1
ATOM 5070 C C . LEU D 1 157 ? 59.705 56.013 63.925 1.00 34.33 156 LEU D C 1
ATOM 5071 O O . LEU D 1 157 ? 60.361 55.656 64.912 1.00 32.84 156 LEU D O 1
ATOM 5076 N N . ALA D 1 158 ? 60.049 55.675 62.678 1.00 32.08 157 ALA D N 1
ATOM 5077 C CA . ALA D 1 158 ? 61.281 54.929 62.428 1.00 35.41 157 ALA D CA 1
ATOM 5078 C C . ALA D 1 158 ? 62.511 55.774 62.716 1.00 28.57 157 ALA D C 1
ATOM 5079 O O . ALA D 1 158 ? 63.497 55.275 63.273 1.00 36.84 157 ALA D O 1
ATOM 5081 N N . LEU D 1 159 ? 62.502 57.034 62.270 1.00 33.94 158 LEU D N 1
ATOM 5082 C CA . LEU D 1 159 ? 63.589 57.953 62.601 1.00 27.47 158 LEU D CA 1
ATOM 5083 C C . LEU D 1 159 ? 63.732 58.098 64.115 1.00 42.17 158 LEU D C 1
ATOM 5084 O O . LEU D 1 159 ? 64.847 58.130 64.646 1.00 35.55 158 LEU D O 1
ATOM 5089 N N . ALA D 1 160 ? 62.605 58.166 64.821 1.00 34.57 159 ALA D N 1
ATOM 5090 C CA . ALA D 1 160 ? 62.632 58.350 66.270 1.00 29.17 159 ALA D CA 1
ATOM 5091 C C . ALA D 1 160 ? 63.352 57.204 66.976 1.00 26.26 159 ALA D C 1
ATOM 5092 O O . ALA D 1 160 ? 64.160 57.432 67.883 1.00 31.96 159 ALA D O 1
ATOM 5094 N N . VAL D 1 161 ? 63.040 55.963 66.606 1.00 27.44 160 VAL D N 1
ATOM 5095 C CA . VAL D 1 161 ? 63.664 54.825 67.277 1.00 26.98 160 VAL D CA 1
ATOM 5096 C C . VAL D 1 161 ? 65.164 54.806 66.998 1.00 37.49 160 VAL D C 1
ATOM 5097 O O . VAL D 1 161 ? 65.976 54.651 67.915 1.00 28.52 160 VAL D O 1
ATOM 5101 N N . ARG D 1 162 ? 65.558 54.981 65.729 1.00 30.75 161 ARG D N 1
ATOM 5102 C CA . ARG D 1 162 ? 66.982 55.008 65.402 1.00 34.19 161 ARG D CA 1
ATOM 5103 C C . ARG D 1 162 ? 67.700 56.151 66.119 1.00 29.89 161 ARG D C 1
ATOM 5104 O O . ARG D 1 162 ? 68.825 55.984 66.614 1.00 31.12 161 ARG D O 1
ATOM 5112 N N . PHE D 1 163 ? 67.081 57.332 66.158 1.00 26.24 162 PHE D N 1
ATOM 5113 C CA . PHE D 1 163 ? 67.740 58.472 66.781 1.00 30.03 162 PHE D CA 1
ATOM 5114 C C . PHE D 1 163 ? 67.896 58.262 68.277 1.00 38.20 162 PHE D C 1
ATOM 5115 O O . PHE D 1 163 ? 68.917 58.649 68.858 1.00 30.46 162 PHE D O 1
ATOM 5123 N N . ALA D 1 164 ? 66.877 57.687 68.918 1.00 31.85 163 ALA D N 1
ATOM 5124 C CA . ALA D 1 164 ? 66.964 57.386 70.346 1.00 32.18 163 ALA D CA 1
ATOM 5125 C C . ALA D 1 164 ? 68.165 56.500 70.649 1.00 32.83 163 ALA D C 1
ATOM 5126 O O . ALA D 1 164 ? 68.904 56.746 71.613 1.00 34.00 163 ALA D O 1
ATOM 5128 N N . LEU D 1 165 ? 68.388 55.475 69.823 1.00 31.48 164 LEU D N 1
ATOM 5129 C CA . LEU D 1 165 ? 69.509 54.566 70.038 1.00 33.99 164 LEU D CA 1
ATOM 5130 C C . LEU D 1 165 ? 70.839 55.226 69.687 1.00 36.52 164 LEU D C 1
ATOM 5131 O O . LEU D 1 165 ? 71.814 55.120 70.444 1.00 36.39 164 LEU D O 1
ATOM 5136 N N . ALA D 1 166 ? 70.902 55.908 68.536 1.00 37.27 165 ALA D N 1
ATOM 5137 C CA . ALA D 1 166 ? 72.157 56.522 68.101 1.00 35.39 165 ALA D CA 1
ATOM 5138 C C . ALA D 1 166 ? 72.621 57.601 69.071 1.00 36.49 165 ALA D C 1
ATOM 5139 O O . ALA D 1 166 ? 73.823 57.765 69.303 1.00 39.02 165 ALA D O 1
ATOM 5141 N N . GLN D 1 167 ? 71.692 58.365 69.627 1.00 37.14 166 GLN D N 1
ATOM 5142 C CA . GLN D 1 167 ? 72.110 59.450 70.497 1.00 35.60 166 GLN D CA 1
ATOM 5143 C C . GLN D 1 167 ? 72.569 58.931 71.852 1.00 40.84 166 GLN D C 1
ATOM 5144 O O . GLN D 1 167 ? 73.474 59.509 72.462 1.00 42.30 166 GLN D O 1
ATOM 5150 N N . LEU D 1 168 ? 71.972 57.840 72.330 1.00 39.89 167 LEU D N 1
ATOM 5151 C CA . LEU D 1 168 ? 72.450 57.249 73.569 1.00 43.41 167 LEU D CA 1
ATOM 5152 C C . LEU D 1 168 ? 73.888 56.769 73.425 1.00 41.08 167 LEU D C 1
ATOM 5153 O O . LEU D 1 168 ? 74.680 56.886 74.364 1.00 44.00 167 LEU D O 1
ATOM 5158 N N . LEU D 1 169 ? 74.251 56.244 72.251 1.00 41.31 168 LEU D N 1
ATOM 5159 C CA . LEU D 1 169 ? 75.643 55.867 71.993 1.00 45.12 168 LEU D CA 1
ATOM 5160 C C . LEU D 1 169 ? 76.583 57.050 72.168 1.00 44.23 168 LEU D C 1
ATOM 5161 O O . LEU D 1 169 ? 77.640 56.930 72.797 1.00 53.43 168 LEU D O 1
ATOM 5166 N N . GLN D 1 170 ? 76.233 58.196 71.575 1.00 41.42 169 GLN D N 1
ATOM 5167 C CA . GLN D 1 170 ? 77.029 59.405 71.756 1.00 50.63 169 GLN D CA 1
ATOM 5168 C C . GLN D 1 170 ? 77.084 59.810 73.220 1.00 51.99 169 GLN D C 1
ATOM 5169 O O . GLN D 1 170 ? 78.138 60.220 73.718 1.00 54.85 169 GLN D O 1
ATOM 5175 N N . LEU D 1 171 ? 75.955 59.685 73.908 1.00 44.09 170 LEU D N 1
ATOM 5176 C CA . LEU D 1 171 ? 75.863 60.058 75.316 1.00 51.17 170 LEU D CA 1
ATOM 5177 C C . LEU D 1 171 ? 76.414 59.032 76.310 1.00 55.37 170 LEU D C 1
ATOM 5178 O O . LEU D 1 171 ? 76.213 59.179 77.516 1.00 67.67 170 LEU D O 1
ATOM 5183 N N . LEU D 1 172 ? 77.104 58.001 75.829 1.00 52.29 171 LEU D N 1
ATOM 5184 C CA . LEU D 1 172 ? 77.645 57.016 76.746 1.00 51.02 171 LEU D CA 1
ATOM 5185 C C . LEU D 1 172 ? 79.156 57.122 76.731 1.00 65.34 171 LEU D C 1
ATOM 5186 O O . LEU D 1 172 ? 79.790 57.127 75.674 1.00 62.58 171 LEU D O 1
#

B-factor: mean 42.8, std 14.49, range [17.74, 122.16]

Solvent-accessible surface area: 30074 Å² total; per-residue (Å²): 138,154,108,114,120,63,77,139,85,27,153,47,47,135,100,36,49,43,119,82,7,6,55,50,0,3,127,80,0,43,82,56,145,33,66,1,0,0,0,0,8,20,2,2,0,93,0,0,11,10,0,17,85,15,131,69,2,67,122,0,0,2,6,1,3,1,0,50,16,61,77,8,4,9,22,10,1,6,1,4,31,56,3,13,131,165,111,33,22,13,10,86,77,0,0,23,16,0,0,19,1,0,28,48,29,5,101,12,66,1,0,0,0,0,2,10,47,9,20,128,138,31,16,191,98,60,31,77,45,2,4,0,49,0,0,2,24,3,148,64,90,54,53,48,11,53,36,126,23,88,56,95,47,143,61,1,25,54,41,0,7,51,0,0,0,8,6,0,39,27,12,4,160,131,142,53,120,106,137,51,94,100,26,171,39,44,137,97,36,62,58,139,76,8,5,50,30,0,10,126,89,0,62,76,60,156,16,61,3,0,0,0,0,10,20,2,2,0,111,0,0,14,12,0,16,85,18,145,59,2,70,127,0,0,8,6,1,2,0,0,47,20,70,127,8,3,45,78,11,1,68,4,45,94,101,7,13,126,150,104,37,24,16,8,81,104,0,0,20,27,0,0,69,5,0,29,58,35,20,42,14,58,0,0,0,0,0,1,10,40,11,15,128,114,35,16,191,98,57,35,80,46,2,4,0,53,0,0,3,27,11,157,64,99,45,64,48,16,50,49,121,22,91,54,99,43,142,60,0,33,52,42,0,6,48,1,0,0,8,5,0,50,24,22,16,140,135,140,40,124,102,169,53,91,98,27,168,43,49,141,94,33,58,58,107,76,7,4,35,38,0,8,124,85,0,61,78,58,161,26,73,3,0,0,0,0,9,19,1,2,0,95,0,0,11,12,0,15,87,18,126,71,2,69,124,0,0,9,6,1,3,1,0,48,17,71,80,1,4,68,66,10,1,68,3,45,103,105,4,14,139,152,114,33,22,16,8,80,98,0,0,22,29,0,0,46,4,0,19,110,41,20,29,14,54,0,0,0,0,0,1,10,43,9,16,130,115,29,13,191,99,64,40,77,46,2,1,0,56,0,0,3,22,7,152,64,103,47,64,49,14,53,49,124,24,85,59,94,44,140,60,1,34,50,46,0,7,47,0,0,0,8,6,0,40,26,26,8,153,137,168,117,121,102,152,90,120,104,31,165,51,50,140,100,27,61,59,137,80,4,7,64,44,0,1,99,102,0,57,83,63,162,31,89,2,0,0,0,0,8,23,3,2,0,100,0,0,16,11,0,18,88,15,155,54,3,70,126,0,0,7,6,1,2,1,0,50,15,61,60,8,4,9,18,10,1,8,1,7,32,51,1,15,132,142,102,28,20,12,8,85,76,0,0,24,20,0,0,44,2,0,27,56,35,20,118,15,61,0,0,0,0,0,2,9,44,9,22,127,139,33,15,194,94,61,31,76,43,2,2,0,48,0,0,2,22,7,157,62,100,49,77,48,12,49,51,120,25,86,55,98,46,137,60,0,32,53,43,0,7,56,2,0,0,6,6,0,29,44,25,41